Protein 8UC3 (pdb70)

B-factor: mean 66.63, std 23.49, range [3.04, 134.39]

InterPro domains:
  IPR000415 Nitroreductase-like [G3DSA:3.40.109.10] (39-217)
  IPR000415 Nitroreductase-like [SSF55469] (40-212)
  IPR029479 Nitroreductase [PF00881] (44-97)
  IPR029479 Nitroreductase [PF00881] (111-188)

Solvent-accessible surface area: 24002 Å² total; per-residue (Å²): 161,103,40,30,4,38,71,10,8,100,70,14,30,38,10,122,82,18,24,212,100,107,5,97,78,80,38,5,56,71,0,3,72,3,3,29,22,0,13,21,35,48,30,135,11,10,4,10,4,4,2,1,96,114,103,49,4,6,157,114,1,96,77,82,0,101,30,10,102,22,60,8,24,1,0,2,0,1,3,0,16,84,61,66,7,94,51,150,30,104,113,5,12,96,80,42,28,47,43,10,23,10,14,0,0,2,0,3,0,0,1,4,4,0,0,32,22,34,45,4,2,6,13,28,12,35,72,18,140,48,93,69,2,30,94,72,8,46,11,31,178,87,5,64,12,17,11,0,1,2,0,0,86,33,53,91,90,78,119,99,69,150,86,75,57,60,88,84,6,2,2,26,42,54,92,55,61,83,93,79,69,68,92,112,1,51,5,24,3,0,15,10,0,1,0,0,1,0,2,0,55,2,25,63,29,17,34,87,72,49,5,8,61,23,0,3,4,0,0,6,26,0,2,66,8,0,49,101,51,66,0,25,67,81,93,2,45,46,0,42,97,84,0,35,119,9,20,44,24,36,90,62,89,154,81,106,22,14,56,28,2,49,50,4,38,157,55,2,58,83,1,42,88,84,10,117,39,177,68,67,92,114,1,52,44,37,2,0,88,9,0,40,28,0,1,54,14,0,79,13,26,95,131,64,85,96,71,69,4,6,62,69,0,3,18,0,0,34,96,0,1,68,9,0,50,106,53,65,0,26,68,80,93,2,44,46,0,43,97,83,0,36,118,8,38,142,27,96,190,78,97,155,78,105,21,16,57,27,3,37,50,4,4,131,54,1,28,84,1,2,82,82,9,63,31,175,160,101,40,30,4,36,70,12,7,99,68,13,30,38,11,55,44,18,23,205,99,104,4,97,78,78,37,5,54,70,0,3,72,4,3,28,24,0,14,21,33,109,64,142,10,10,4,10,4,4,3,1,93,109,107,15,5,6,68,23,1,38,4,5,0,3,20,1,24,10,61,8,23,1,0,3,1,2,3,0,17,83,61,69,6,92,68,163,29,104,134,49,12,97,125,71,29,47,43,11,22,11,15,1,0,2,0,4,0,0,0,4,5,0,1,31,24,35,46,4,2,7,12,27,12,33,35,17,20,47,68,13,3,30,94,72,9,46,12,33,180,87,6,64,11,18,11,0,0,2,0,0,85,34,52,91,91,76,96,95,46,143,84,76,57,59,86,83,5,2,2,23,40,54,90,55,61,83,94,76

Secondary structure (DSSP, 8-state):
-PPBHHHHHHH------B-S----HHHHHHHHHHHTTS--GGG---EEEEEE-SHHHHHHHHHT-TT--S--SEEEEEEEEGGGT--SSHHHHHHHHHHHHHHHHHHHHHHHHHHHHTT-EE--B--S-HHHHHHHHT--TTEEEEEEEEEE-BSS---------HHHHEEESSTT----/-PPBHHHHHHH------B-S----HHHHHHHHHHHTTS--GGG---EEEEEE-SHHHHHHHHHT-TT--S--SEEEEEEEEGGGT--SSHHHHHHHHHHHHHHHHHHHHHHHHHHHHTT-EE--B--S-HHHHHHHHT--TTEEEEEEEEEE-BSS---------HHHHEEESSTT----/--HHHHHHHHHHHHHHHHHHHTTSSS-STTHHHHHHHHHHHHHHHHHTTT---SSHHHHHHHHHHHHHSPTT----HHHHHHHHHHHHHHHGGGG---/--HHHHHHHHHHHHHHHHHHHTTSSS-STTHHHHHHHHHHHHHHHHHTTT---SSHHHHHHHHHHHHHSPTT----HHHHHHHHHHHHHHHGGGG---

Sequence (556 aa):
SLPDAWTVLKTRTAVRNYAKEPVDDALIEQLLEAMLAAPTASNRQAWSFMVVRRPAAVRRLRAFSPGVLGTPAFFVVACVDRSLTDNLSPKLSQKIYDTSKLCVAMAVENLLLAAHAAGLGGCPVGSFRSDIVTSMLGIPEHIEPMLVVPIGRPATALVPSQRRAKNEVVNYESWGNRAALPPQLREEIALLAVYLLSSGRGLLEEPADYGIYRCTDGARRALQLLDEHGGSTARLTAVRERLDEVMFAPMGEDRDMGAILDDLCRQMADALPEIETPLPPQLREEIALLAVYLLSSGRGLLEEPADYGIYRCTDGARRALQLLDEHGGSTARLTAVRERLDEVMFAPMGEDRDMGAILDDLCRQMADALPEIETPSLPDAWTVLKTRTAVRNYAKEPVDDALIEQLLEAMLAAPTASNRQAWSFMVVRRPAAVRRLRAFSPGVLGTPAFFVVACVDRSLTDNLSPKLSQKIYDTSKLCVAMAVENLLLAAHAAGLGGCPVGSFRSDIVTSMLGIPEHIEPMLVVPIGRPATALVPSQRRAKNEVVNYESWGNRAA

Structure (mmCIF, N/CA/C/O backbone):
data_8UC3
#
_entry.id   8UC3
#
_cell.length_a   1.00
_cell.length_b   1.00
_cell.length_c   1.00
_cell.angle_alpha   90.00
_cell.angle_beta   90.00
_cell.angle_gamma   90.00
#
_symmetry.space_group_name_H-M   'P 1'
#
loop_
_entity.id
_entity.type
_entity.pdbx_description
1 polymer 'Albonoursin synthase'
2 polymer 'Protein AlbB'
3 non-polymer 'FLAVIN MONONUCLEOTIDE'
#
loop_
_atom_site.group_PDB
_atom_site.id
_atom_site.type_symbol
_atom_site.label_atom_id
_atom_site.label_alt_id
_atom_site.label_comp_id
_atom_site.label_asym_id
_atom_site.label_entity_id
_atom_site.label_seq_id
_atom_site.pdbx_PDB_ins_code
_atom_site.Cartn_x
_atom_site.Cartn_y
_atom_site.Cartn_z
_atom_site.occupancy
_atom_site.B_iso_or_equiv
_atom_site.auth_seq_id
_atom_site.auth_comp_id
_atom_site.auth_asym_id
_atom_site.auth_atom_id
_atom_site.pdbx_PDB_model_num
ATOM 1 N N . SER A 1 13 ? 148.880 202.482 158.436 1.00 132.46 13 SER A N 1
ATOM 2 C CA . SER A 1 13 ? 149.381 202.164 157.073 1.00 134.39 13 SER A CA 1
ATOM 3 C C . SER A 1 13 ? 149.677 200.666 156.981 1.00 134.08 13 SER A C 1
ATOM 4 O O . SER A 1 13 ? 149.736 200.010 158.041 1.00 133.33 13 SER A O 1
ATOM 7 N N . LEU A 1 14 ? 149.875 200.144 155.769 1.00 125.37 14 LEU A N 1
ATOM 8 C CA . LEU A 1 14 ? 150.068 198.679 155.666 1.00 126.12 14 LEU A CA 1
ATOM 9 C C . LEU A 1 14 ? 151.349 198.323 156.423 1.00 125.98 14 LEU A C 1
ATOM 10 O O . LEU A 1 14 ? 152.354 199.039 156.258 1.00 123.17 14 LEU A O 1
ATOM 15 N N . PRO A 1 15 ? 151.366 197.233 157.217 1.00 111.28 15 PRO A N 1
ATOM 16 C CA . PRO A 1 15 ? 152.527 196.906 158.059 1.00 108.74 15 PRO A CA 1
ATOM 17 C C . PRO A 1 15 ? 153.799 196.470 157.317 1.00 108.30 15 PRO A C 1
ATOM 18 O O . PRO A 1 15 ? 153.682 195.792 156.316 1.00 111.23 15 PRO A O 1
ATOM 22 N N . ASP A 1 16 ? 154.971 196.856 157.829 1.00 92.06 16 ASP A N 1
ATOM 23 C CA . ASP A 1 16 ? 156.240 196.382 157.227 1.00 91.16 16 ASP A CA 1
ATOM 24 C C . ASP A 1 16 ? 156.269 194.877 157.437 1.00 92.32 16 ASP A C 1
ATOM 25 O O . ASP A 1 16 ? 155.799 194.436 158.496 1.00 94.22 16 ASP A O 1
ATOM 30 N N . ALA A 1 17 ? 156.790 194.123 156.475 1.00 85.64 17 ALA A N 1
ATOM 31 C CA . ALA A 1 17 ? 156.703 192.650 156.587 1.00 86.25 17 ALA A CA 1
ATOM 32 C C . ALA A 1 17 ? 157.456 192.107 157.805 1.00 89.67 17 ALA A C 1
ATOM 33 O O . ALA A 1 17 ? 156.899 191.218 158.478 1.00 94.13 17 ALA A O 1
ATOM 35 N N . TRP A 1 18 ? 158.646 192.624 158.104 1.00 85.28 18 TRP A N 1
ATOM 36 C CA . TRP A 1 18 ? 159.447 191.995 159.192 1.00 90.63 18 TRP A CA 1
ATOM 37 C C . TRP A 1 18 ? 158.776 192.077 160.571 1.00 90.65 18 TRP A C 1
ATOM 38 O O . TRP A 1 18 ? 158.783 191.055 161.277 1.00 92.29 18 TRP A O 1
ATOM 49 N N . THR A 1 19 ? 158.173 193.210 160.926 1.00 89.46 19 THR A N 1
ATOM 50 C CA . THR A 1 19 ? 157.453 193.274 162.223 1.00 90.27 19 THR A CA 1
ATOM 51 C C . THR A 1 19 ? 156.292 192.282 162.220 1.00 88.62 19 THR A C 1
ATOM 52 O O . THR A 1 19 ? 156.083 191.609 163.242 1.00 90.34 19 THR A O 1
ATOM 56 N N . VAL A 1 20 ? 155.569 192.209 161.108 1.00 76.46 20 VAL A N 1
ATOM 57 C CA . VAL A 1 20 ? 154.394 191.303 161.029 1.00 79.96 20 VAL A CA 1
ATOM 58 C C . VAL A 1 20 ? 154.845 189.850 161.167 1.00 80.99 20 VAL A C 1
ATOM 59 O O . VAL A 1 20 ? 154.142 189.094 161.861 1.00 85.45 20 VAL A O 1
ATOM 63 N N . LEU A 1 21 ? 155.952 189.460 160.528 1.00 64.69 21 LEU A N 1
ATOM 64 C CA . LEU A 1 21 ? 156.285 188.011 160.577 1.00 64.47 21 LEU A CA 1
ATOM 65 C C . LEU A 1 21 ? 156.571 187.554 162.015 1.00 71.60 21 LEU A C 1
ATOM 66 O O . LEU A 1 21 ? 156.020 186.506 162.410 1.00 68.75 21 LEU A O 1
ATOM 71 N N . LYS A 1 22 ? 157.349 188.329 162.782 1.00 73.84 22 LYS A N 1
ATOM 72 C CA . LYS A 1 22 ? 157.675 187.983 164.196 1.00 71.77 22 LYS A CA 1
ATOM 73 C C . LYS A 1 22 ? 156.443 188.004 165.114 1.00 76.16 22 LYS A C 1
ATOM 74 O O . LYS A 1 22 ? 156.352 187.125 165.980 1.00 82.11 22 LYS A O 1
ATOM 80 N N . THR A 1 23 ? 155.553 188.984 164.963 1.00 74.31 23 THR A N 1
ATOM 81 C CA . THR A 1 23 ? 154.356 189.153 165.849 1.00 74.63 23 THR A CA 1
ATOM 82 C C . THR A 1 23 ? 153.214 188.125 165.745 1.00 69.45 23 THR A C 1
ATOM 83 O O . THR A 1 23 ? 152.397 188.095 166.671 1.00 73.83 23 THR A O 1
ATOM 87 N N . ARG A 1 24 ? 153.124 187.342 164.667 1.00 56.60 24 ARG A N 1
ATOM 88 C CA . ARG A 1 24 ? 151.955 186.436 164.451 1.00 58.18 24 ARG A CA 1
ATOM 89 C C . ARG A 1 24 ? 151.918 185.431 165.604 1.00 62.14 24 ARG A C 1
ATOM 90 O O . ARG A 1 24 ? 152.924 184.728 165.799 1.00 71.23 24 ARG A O 1
ATOM 98 N N . THR A 1 25 ? 150.805 185.371 166.338 1.00 53.67 25 THR A N 1
ATOM 99 C CA . THR A 1 25 ? 150.599 184.400 167.401 1.00 55.39 25 THR A CA 1
ATOM 100 C C . THR A 1 25 ? 149.272 183.694 167.179 1.00 56.03 25 THR A C 1
ATOM 101 O O . THR A 1 25 ? 148.338 184.261 166.608 1.00 55.59 25 THR A O 1
ATOM 105 N N . ALA A 1 26 ? 149.205 182.443 167.626 1.00 60.60 26 ALA A N 1
ATOM 106 C CA . ALA A 1 26 ? 147.967 181.688 167.531 1.00 52.96 26 ALA A CA 1
ATOM 107 C C . ALA A 1 26 ? 146.882 182.371 168.347 1.00 55.45 26 ALA A C 1
ATOM 108 O O . ALA A 1 26 ? 147.072 182.670 169.529 1.00 62.18 26 ALA A O 1
ATOM 110 N N . VAL A 1 27 ? 145.743 182.621 167.712 1.00 66.76 27 VAL A N 1
ATOM 111 C CA . VAL A 1 27 ? 144.608 183.275 168.349 1.00 60.47 27 VAL A CA 1
ATOM 112 C C . VAL A 1 27 ? 143.502 182.246 168.510 1.00 63.37 27 VAL A C 1
ATOM 113 O O . VAL A 1 27 ? 143.093 181.606 167.535 1.00 70.33 27 VAL A O 1
ATOM 117 N N . ARG A 1 28 ? 143.031 182.078 169.743 1.00 57.69 28 ARG A N 1
ATOM 118 C CA . ARG A 1 28 ? 141.973 181.133 170.041 1.00 57.23 28 ARG A CA 1
ATOM 119 C C . ARG A 1 28 ? 140.740 181.784 170.646 1.00 62.06 28 ARG A C 1
ATOM 120 O O . ARG A 1 28 ? 139.705 181.118 170.760 1.00 64.38 28 ARG A O 1
ATOM 128 N N . ASN A 1 29 ? 140.815 183.054 171.032 1.00 68.45 29 ASN A N 1
ATOM 129 C CA . ASN A 1 29 ? 139.657 183.822 171.469 1.00 69.36 29 ASN A CA 1
ATOM 130 C C . ASN A 1 29 ? 139.298 184.823 170.377 1.00 69.17 29 ASN A C 1
ATOM 131 O O . ASN A 1 29 ? 140.065 185.753 170.108 1.00 71.72 29 ASN A O 1
ATOM 136 N N . TYR A 1 30 ? 138.136 184.637 169.757 1.00 71.34 30 TYR A N 1
ATOM 137 C CA . TYR A 1 30 ? 137.678 185.499 168.676 1.00 70.50 30 TYR A CA 1
ATOM 138 C C . TYR A 1 30 ? 136.425 186.248 169.103 1.00 77.56 30 TYR A C 1
ATOM 139 O O . TYR A 1 30 ? 135.618 185.737 169.886 1.00 79.30 30 TYR A O 1
ATOM 148 N N . ALA A 1 31 ? 136.266 187.457 168.576 1.00 85.48 31 ALA A N 1
ATOM 149 C CA . ALA A 1 31 ? 135.144 188.321 168.909 1.00 84.81 31 ALA A CA 1
ATOM 150 C C . ALA A 1 31 ? 133.990 188.110 167.934 1.00 86.24 31 ALA A C 1
ATOM 151 O O . ALA A 1 31 ? 134.161 187.599 166.824 1.00 85.20 31 ALA A O 1
ATOM 153 N N . LYS A 1 32 ? 132.797 188.520 168.371 1.00 99.30 32 LYS A N 1
ATOM 154 C CA . LYS A 1 32 ? 131.568 188.281 167.623 1.00 101.51 32 LYS A CA 1
ATOM 155 C C . LYS A 1 32 ? 131.470 189.108 166.345 1.00 102.77 32 LYS A C 1
ATOM 156 O O . LYS A 1 32 ? 130.705 188.737 165.447 1.00 95.93 32 LYS A O 1
ATOM 162 N N . GLU A 1 33 ? 132.233 190.188 166.222 1.00 106.31 33 GLU A N 1
ATOM 163 C CA . GLU A 1 33 ? 132.119 191.059 165.057 1.00 105.54 33 GLU A CA 1
ATOM 164 C C . GLU A 1 33 ? 132.522 190.309 163.790 1.00 105.37 33 GLU A C 1
ATOM 165 O O . GLU A 1 33 ? 133.644 189.784 163.718 1.00 102.16 33 GLU A O 1
ATOM 171 N N . PRO A 1 34 ? 131.658 190.239 162.781 1.00 107.98 34 PRO A N 1
ATOM 172 C CA . PRO A 1 34 ? 131.962 189.440 161.591 1.00 106.42 34 PRO A CA 1
ATOM 173 C C . PRO A 1 34 ? 132.925 190.146 160.648 1.00 107.09 34 PRO A C 1
ATOM 174 O O . PRO A 1 34 ? 133.209 191.338 160.772 1.00 107.84 34 PRO A O 1
ATOM 178 N N . VAL A 1 35 ? 133.427 189.372 159.689 1.00 96.95 35 VAL A N 1
ATOM 179 C CA . VAL A 1 35 ? 134.368 189.855 158.684 1.00 94.88 35 VAL A CA 1
ATOM 180 C C . VAL A 1 35 ? 133.639 189.954 157.350 1.00 94.71 35 VAL A C 1
ATOM 181 O O . VAL A 1 35 ? 132.981 188.998 156.921 1.00 95.10 35 VAL A O 1
ATOM 185 N N . ASP A 1 36 ? 133.752 191.109 156.696 1.00 98.11 36 ASP A N 1
ATOM 186 C CA . ASP A 1 36 ? 133.049 191.337 155.442 1.00 99.20 36 ASP A CA 1
ATOM 187 C C . ASP A 1 36 ? 133.695 190.557 154.296 1.00 100.26 36 ASP A C 1
ATOM 188 O O . ASP A 1 36 ? 134.840 190.102 154.379 1.00 100.53 36 ASP A O 1
ATOM 193 N N . ASP A 1 37 ? 132.933 190.416 153.207 1.00 94.03 37 ASP A N 1
ATOM 194 C CA . ASP A 1 37 ? 133.302 189.485 152.142 1.00 94.92 37 ASP A CA 1
ATOM 195 C C . ASP A 1 37 ? 134.531 189.950 151.370 1.00 93.44 37 ASP A C 1
ATOM 196 O O . ASP A 1 37 ? 135.338 189.122 150.932 1.00 93.52 37 ASP A O 1
ATOM 201 N N . ALA A 1 38 ? 134.681 191.261 151.167 1.00 89.15 38 ALA A N 1
ATOM 202 C CA . ALA A 1 38 ? 135.817 191.765 150.399 1.00 89.77 38 ALA A CA 1
ATOM 203 C C . ALA A 1 38 ? 137.135 191.408 151.074 1.00 91.91 38 ALA A C 1
ATOM 204 O O . ALA A 1 38 ? 138.102 191.009 150.411 1.00 90.01 38 ALA A O 1
ATOM 206 N N . LEU A 1 39 ? 137.188 191.537 152.401 1.00 85.72 39 LEU A N 1
ATOM 207 C CA . LEU A 1 39 ? 138.386 191.149 153.135 1.00 82.23 39 LEU A CA 1
ATOM 208 C C . LEU A 1 39 ? 138.654 189.655 153.000 1.00 84.86 39 LEU A C 1
ATOM 209 O O . LEU A 1 39 ? 139.809 189.239 152.853 1.00 86.93 39 LEU A O 1
ATOM 214 N N . ILE A 1 40 ? 137.602 188.833 153.048 1.00 75.07 40 ILE A N 1
ATOM 215 C CA . ILE A 1 40 ? 137.773 187.387 152.901 1.00 75.95 40 ILE A CA 1
ATOM 216 C C . ILE A 1 40 ? 138.360 187.061 151.533 1.00 76.31 40 ILE A C 1
ATOM 217 O O . ILE A 1 40 ? 139.295 186.259 151.408 1.00 78.56 40 ILE A O 1
ATOM 222 N N . GLU A 1 41 ? 137.818 187.686 150.486 1.00 82.53 41 GLU A N 1
ATOM 223 C CA . GLU A 1 41 ? 138.336 187.459 149.142 1.00 81.24 41 GLU A CA 1
ATOM 224 C C . GLU A 1 41 ? 139.782 187.912 149.017 1.00 78.39 41 GLU A C 1
ATOM 225 O O . GLU A 1 41 ? 140.588 187.242 148.362 1.00 80.70 41 GLU A O 1
ATOM 231 N N . GLN A 1 42 ? 140.132 189.045 149.629 1.00 75.65 42 GLN A N 1
ATOM 232 C CA . GLN A 1 42 ? 141.501 189.537 149.524 1.00 78.93 42 GLN A CA 1
ATOM 233 C C . GLN A 1 42 ? 142.475 188.614 150.254 1.00 77.77 42 GLN A C 1
ATOM 234 O O . GLN A 1 42 ? 143.577 188.345 149.759 1.00 74.06 42 GLN A O 1
ATOM 240 N N . LEU A 1 43 ? 142.078 188.110 151.428 1.00 69.59 43 LEU A N 1
ATOM 241 C CA . LEU A 1 43 ? 142.905 187.146 152.148 1.00 62.32 43 LEU A CA 1
ATOM 242 C C . LEU A 1 43 ? 143.071 185.855 151.356 1.00 61.47 43 LEU A C 1
ATOM 243 O O . LEU A 1 43 ? 144.160 185.271 151.330 1.00 57.43 43 LEU A O 1
ATOM 248 N N . LEU A 1 44 ? 141.995 185.381 150.718 1.00 65.98 44 LEU A N 1
ATOM 249 C CA . LEU A 1 44 ? 142.091 184.175 149.902 1.00 68.55 44 LEU A CA 1
ATOM 250 C C . LEU A 1 44 ? 142.981 184.379 148.685 1.00 67.40 44 LEU A C 1
ATOM 251 O O . LEU A 1 44 ? 143.695 183.456 148.280 1.00 63.22 44 LEU A O 1
ATOM 256 N N . GLU A 1 45 ? 142.934 185.565 148.082 1.00 70.03 45 GLU A N 1
ATOM 257 C CA . GLU A 1 45 ? 143.835 185.881 146.982 1.00 72.05 45 GLU A CA 1
ATOM 258 C C . GLU A 1 45 ? 145.285 185.949 147.444 1.00 72.51 45 GLU A C 1
ATOM 259 O O . GLU A 1 45 ? 146.188 185.529 146.711 1.00 69.25 45 GLU A O 1
ATOM 265 N N . ALA A 1 46 ? 145.528 186.461 148.652 1.00 75.43 46 ALA A N 1
ATOM 266 C CA . ALA A 1 46 ? 146.894 186.531 149.162 1.00 69.56 46 ALA A CA 1
ATOM 267 C C . ALA A 1 46 ? 147.443 185.148 149.500 1.00 67.15 46 ALA A C 1
ATOM 268 O O . ALA A 1 46 ? 148.655 184.920 149.415 1.00 60.32 46 ALA A O 1
ATOM 270 N N . MET A 1 47 ? 146.572 184.212 149.888 1.00 57.67 47 MET A N 1
ATOM 271 C CA . MET A 1 47 ? 147.031 182.908 150.354 1.00 48.86 47 MET A CA 1
ATOM 272 C C . MET A 1 47 ? 147.282 181.912 149.228 1.00 47.20 47 MET A C 1
ATOM 273 O O . MET A 1 47 ? 147.851 180.846 149.484 1.00 48.83 47 MET A O 1
ATOM 278 N N . LEU A 1 48 ? 146.876 182.221 147.995 1.00 52.96 48 LEU A N 1
ATOM 279 C CA . LEU A 1 48 ? 147.097 181.294 146.890 1.00 55.61 48 LEU A CA 1
ATOM 280 C C . LEU A 1 48 ? 148.456 181.468 146.226 1.00 54.41 48 LEU A C 1
ATOM 281 O O . LEU A 1 48 ? 148.769 180.714 145.300 1.00 55.35 48 LEU A O 1
ATOM 286 N N . ALA A 1 49 ? 149.263 182.429 146.667 1.00 59.20 49 ALA A N 1
ATOM 287 C CA . ALA A 1 49 ? 150.566 182.699 146.075 1.00 52.57 49 ALA A CA 1
ATOM 288 C C . ALA A 1 49 ? 151.664 181.783 146.606 1.00 55.31 49 ALA A C 1
ATOM 289 O O . ALA A 1 49 ? 152.839 182.007 146.304 1.00 54.27 49 ALA A O 1
ATOM 291 N N . ALA A 1 50 ? 151.308 180.762 147.382 1.00 46.94 50 ALA A N 1
ATOM 292 C CA . ALA A 1 50 ? 152.290 179.851 147.940 1.00 42.28 50 ALA A CA 1
ATOM 293 C C . ALA A 1 50 ? 152.934 179.010 146.839 1.00 59.18 50 ALA A C 1
ATOM 294 O O . ALA A 1 50 ? 152.358 178.827 145.765 1.00 59.94 50 ALA A O 1
ATOM 296 N N . PRO A 1 51 ? 154.143 178.502 147.074 1.00 56.71 51 PRO A N 1
ATOM 297 C CA . PRO A 1 51 ? 154.754 177.592 146.101 1.00 54.13 51 PRO A CA 1
ATOM 298 C C . PRO A 1 51 ? 154.028 176.257 146.048 1.00 50.66 51 PRO A C 1
ATOM 299 O O . PRO A 1 51 ? 153.461 175.788 147.037 1.00 50.29 51 PRO A O 1
ATOM 303 N N . THR A 1 52 ? 154.052 175.644 144.866 1.00 59.05 52 THR A N 1
ATOM 304 C CA . THR A 1 52 ? 153.496 174.313 144.676 1.00 58.46 52 THR A CA 1
ATOM 305 C C . THR A 1 52 ? 154.452 173.498 143.817 1.00 58.76 52 THR A C 1
ATOM 306 O O . THR A 1 52 ? 155.116 174.022 142.922 1.00 61.44 52 THR A O 1
ATOM 310 N N . ALA A 1 53 ? 154.508 172.199 144.100 1.00 61.46 53 ALA A N 1
ATOM 311 C CA . ALA A 1 53 ? 155.504 171.326 143.490 1.00 58.00 53 ALA A CA 1
ATOM 312 C C . ALA A 1 53 ? 155.273 171.210 141.989 1.00 66.77 53 ALA A C 1
ATOM 313 O O . ALA A 1 53 ? 154.220 170.734 141.550 1.00 68.23 53 ALA A O 1
ATOM 315 N N . SER A 1 54 ? 156.265 171.645 141.207 1.00 71.94 54 SER A N 1
ATOM 316 C CA . SER A 1 54 ? 156.232 171.567 139.744 1.00 67.94 54 SER A CA 1
ATOM 317 C C . SER A 1 54 ? 155.047 172.332 139.162 1.00 68.73 54 SER A C 1
ATOM 318 O O . SER A 1 54 ? 154.545 171.999 138.086 1.00 70.51 54 SER A O 1
ATOM 321 N N . ASN A 1 55 ? 154.596 173.366 139.874 1.00 70.18 55 ASN A N 1
ATOM 322 C CA . ASN A 1 55 ? 153.469 174.205 139.470 1.00 66.95 55 ASN A CA 1
ATOM 323 C C . ASN A 1 55 ? 152.192 173.395 139.255 1.00 69.59 55 ASN A C 1
ATOM 324 O O . ASN A 1 55 ? 151.325 173.791 138.470 1.00 69.97 55 ASN A O 1
ATOM 329 N N . ARG A 1 56 ? 152.058 172.263 139.950 1.00 71.68 56 ARG A N 1
ATOM 330 C CA . ARG A 1 56 ? 150.918 171.377 139.740 1.00 73.09 56 ARG A CA 1
ATOM 331 C C . ARG A 1 56 ? 149.644 171.895 140.393 1.00 72.53 56 ARG A C 1
ATOM 332 O O . ARG A 1 56 ? 148.553 171.695 139.847 1.00 75.03 56 ARG A O 1
ATOM 340 N N . GLN A 1 57 ? 149.759 172.546 141.553 1.00 61.26 57 GLN A N 1
ATOM 341 C CA . GLN A 1 57 ? 148.611 173.060 142.303 1.00 61.50 57 GLN A CA 1
ATOM 342 C C . GLN A 1 57 ? 147.615 171.946 142.622 1.00 60.74 57 GLN A C 1
ATOM 343 O O . GLN A 1 57 ? 146.417 172.052 142.352 1.00 52.35 57 GLN A O 1
ATOM 349 N N . ALA A 1 58 ? 148.127 170.863 143.206 1.00 67.65 58 ALA A N 1
ATOM 350 C CA . ALA A 1 58 ? 147.299 169.731 143.617 1.00 61.91 58 ALA A CA 1
ATOM 351 C C . ALA A 1 58 ? 146.717 169.974 145.011 1.00 59.80 58 ALA A C 1
ATOM 352 O O . ALA A 1 58 ? 147.084 169.337 145.997 1.00 52.70 58 ALA A O 1
ATOM 354 N N . TRP A 1 59 ? 145.791 170.927 145.079 1.00 57.58 59 TRP A N 1
ATOM 355 C CA . TRP A 1 59 ? 145.161 171.289 146.339 1.00 55.36 59 TRP A CA 1
ATOM 356 C C . TRP A 1 59 ? 143.733 171.750 146.089 1.00 58.40 59 TRP A C 1
ATOM 357 O O . TRP A 1 59 ? 143.363 172.126 144.976 1.00 64.05 59 TRP A O 1
ATOM 368 N N . SER A 1 60 ? 142.930 171.705 147.148 1.00 52.32 60 SER A N 1
ATOM 369 C CA . SER A 1 60 ? 141.588 172.267 147.139 1.00 47.18 60 SER A CA 1
ATOM 370 C C . SER A 1 60 ? 141.365 173.000 148.452 1.00 53.85 60 SER A C 1
ATOM 371 O O . SER A 1 60 ? 141.987 172.670 149.464 1.00 58.70 60 SER A O 1
ATOM 374 N N . PHE A 1 61 ? 140.539 174.033 148.406 1.00 46.72 61 PHE A N 1
ATOM 375 C CA . PHE A 1 61 ? 140.245 174.795 149.633 1.00 43.10 61 PHE A CA 1
ATOM 376 C C . PHE A 1 61 ? 138.739 175.036 149.686 1.00 50.11 61 PHE A C 1
ATOM 377 O O . PHE A 1 61 ? 138.094 174.975 148.633 1.00 52.31 61 PHE A O 1
ATOM 385 N N . MET A 1 62 ? 138.200 175.290 150.876 1.00 64.07 62 MET A N 1
ATOM 386 C CA . MET A 1 62 ? 136.753 175.594 151.007 1.00 62.34 62 MET A CA 1
ATOM 387 C C . MET A 1 62 ? 136.555 176.702 152.045 1.00 61.63 62 MET A C 1
ATOM 388 O O . MET A 1 62 ? 137.292 176.707 153.033 1.00 72.37 62 MET A O 1
ATOM 393 N N . VAL A 1 63 ? 135.590 177.594 151.827 1.00 38.74 63 VAL A N 1
ATOM 394 C CA . VAL A 1 63 ? 135.283 178.671 152.809 1.00 43.89 63 VAL A CA 1
ATOM 395 C C . VAL A 1 63 ? 133.891 178.440 153.409 1.00 61.08 63 VAL A C 1
ATOM 396 O O . VAL A 1 63 ? 132.925 178.402 152.633 1.00 62.98 63 VAL A O 1
ATOM 400 N N . VAL A 1 64 ? 133.792 178.246 154.723 1.00 65.57 64 VAL A N 1
ATOM 401 C CA . VAL A 1 64 ? 132.548 178.089 155.466 1.00 58.59 64 VAL A CA 1
ATOM 402 C C . VAL A 1 64 ? 132.414 179.288 156.392 1.00 56.96 64 VAL A C 1
ATOM 403 O O . VAL A 1 64 ? 133.326 179.580 157.173 1.00 57.67 64 VAL A O 1
ATOM 407 N N . ARG A 1 65 ? 131.284 179.991 156.326 1.00 73.11 65 ARG A N 1
ATOM 408 C CA . ARG A 1 65 ? 131.084 181.208 157.127 1.00 72.63 65 ARG A CA 1
ATOM 409 C C . ARG A 1 65 ? 129.613 181.425 157.590 1.00 77.43 65 ARG A C 1
ATOM 410 O O . ARG A 1 65 ? 129.356 182.305 158.426 1.00 78.81 65 ARG A O 1
ATOM 418 N N . ARG A 1 66 ? 128.689 180.603 157.080 1.00 71.16 66 ARG A N 1
ATOM 419 C CA . ARG A 1 66 ? 127.283 180.770 157.430 1.00 68.11 66 ARG A CA 1
ATOM 420 C C . ARG A 1 66 ? 127.246 180.474 158.930 1.00 76.89 66 ARG A C 1
ATOM 421 O O . ARG A 1 66 ? 127.909 179.543 159.392 1.00 75.84 66 ARG A O 1
ATOM 429 N N . PRO A 1 67 ? 126.482 181.251 159.705 1.00 79.36 67 PRO A N 1
ATOM 430 C CA . PRO A 1 67 ? 126.520 181.107 161.172 1.00 76.04 67 PRO A CA 1
ATOM 431 C C . PRO A 1 67 ? 126.188 179.716 161.692 1.00 77.57 67 PRO A C 1
ATOM 432 O O . PRO A 1 67 ? 126.688 179.336 162.759 1.00 79.09 67 PRO A O 1
ATOM 436 N N . ALA A 1 68 ? 125.353 178.948 160.996 1.00 71.22 68 ALA A N 1
ATOM 437 C CA . ALA A 1 68 ? 125.051 177.591 161.434 1.00 66.93 68 ALA A CA 1
ATOM 438 C C . ALA A 1 68 ? 126.135 176.592 161.054 1.00 65.87 68 ALA A C 1
ATOM 439 O O . ALA A 1 68 ? 126.469 175.712 161.859 1.00 67.59 68 ALA A O 1
ATOM 441 N N . ALA A 1 69 ? 126.702 176.717 159.853 1.00 64.81 69 ALA A N 1
ATOM 442 C CA . ALA A 1 69 ? 127.689 175.750 159.387 1.00 66.34 69 ALA A CA 1
ATOM 443 C C . ALA A 1 69 ? 129.001 175.864 160.152 1.00 66.60 69 ALA A C 1
ATOM 444 O O . ALA A 1 69 ? 129.685 174.856 160.361 1.00 58.89 69 ALA A O 1
ATOM 446 N N . VAL A 1 70 ? 129.374 177.076 160.571 1.00 58.89 70 VAL A N 1
ATOM 447 C CA . VAL A 1 70 ? 130.619 177.248 161.316 1.00 60.81 70 VAL A CA 1
ATOM 448 C C . VAL A 1 70 ? 130.518 176.568 162.676 1.00 58.95 70 VAL A C 1
ATOM 449 O O . VAL A 1 70 ? 131.468 175.928 163.143 1.00 59.68 70 VAL A O 1
ATOM 453 N N . ARG A 1 71 ? 129.364 176.699 163.335 1.00 67.89 71 ARG A N 1
ATOM 454 C CA . ARG A 1 71 ? 129.155 176.029 164.611 1.00 63.15 71 ARG A CA 1
ATOM 455 C C . ARG A 1 71 ? 128.966 174.528 164.459 1.00 62.46 71 ARG A C 1
ATOM 456 O O . ARG A 1 71 ? 129.341 173.784 165.370 1.00 60.26 71 ARG A O 1
ATOM 464 N N . ARG A 1 72 ? 128.442 174.041 163.334 1.00 57.30 72 ARG A N 1
ATOM 465 C CA . ARG A 1 72 ? 128.351 172.559 163.177 1.00 52.01 72 ARG A CA 1
ATOM 466 C C . ARG A 1 72 ? 129.729 171.982 162.853 1.00 51.60 72 ARG A C 1
ATOM 467 O O . ARG A 1 72 ? 130.009 170.876 163.300 1.00 61.97 72 ARG A O 1
ATOM 475 N N . LEU A 1 73 ? 130.550 172.692 162.089 1.00 51.79 73 LEU A N 1
ATOM 476 C CA . LEU A 1 73 ? 131.902 172.192 161.864 1.00 56.95 73 LEU A CA 1
ATOM 477 C C . LEU A 1 73 ? 132.756 172.297 163.121 1.00 55.77 73 LEU A C 1
ATOM 478 O O . LEU A 1 73 ? 133.675 171.493 163.314 1.00 55.07 73 LEU A O 1
ATOM 483 N N . ARG A 1 74 ? 132.474 173.277 163.984 1.00 50.73 74 ARG A N 1
ATOM 484 C CA . ARG A 1 74 ? 133.269 173.452 165.196 1.00 45.86 74 ARG A CA 1
ATOM 485 C C . ARG A 1 74 ? 133.110 172.266 166.141 1.00 58.11 74 ARG A C 1
ATOM 486 O O . ARG A 1 74 ? 134.073 171.862 166.803 1.00 51.07 74 ARG A O 1
ATOM 494 N N . ALA A 1 75 ? 131.903 171.701 166.223 1.00 57.69 75 ALA A N 1
ATOM 495 C CA . ALA A 1 75 ? 131.669 170.579 167.127 1.00 43.80 75 ALA A CA 1
ATOM 496 C C . ALA A 1 75 ? 132.519 169.372 166.750 1.00 42.66 75 ALA A C 1
ATOM 497 O O . ALA A 1 75 ? 133.117 168.730 167.621 1.00 45.04 75 ALA A O 1
ATOM 499 N N . PHE A 1 76 ? 132.597 169.053 165.460 1.00 49.34 76 PHE A N 1
ATOM 500 C CA . PHE A 1 76 ? 133.381 167.916 164.993 1.00 56.58 76 PHE A CA 1
ATOM 501 C C . PHE A 1 76 ? 134.873 168.216 164.911 1.00 58.86 76 PHE A C 1
ATOM 502 O O . PHE A 1 76 ? 135.624 167.399 164.369 1.00 55.44 76 PHE A O 1
ATOM 510 N N . SER A 1 77 ? 135.313 169.360 165.436 1.00 60.82 77 SER A N 1
ATOM 511 C CA . SER A 1 77 ? 136.725 169.742 165.473 1.00 54.29 77 SER A CA 1
ATOM 512 C C . SER A 1 77 ? 137.070 170.078 166.917 1.00 54.64 77 SER A C 1
ATOM 513 O O . SER A 1 77 ? 137.069 171.250 167.314 1.00 55.94 77 SER A O 1
ATOM 516 N N . PRO A 1 78 ? 137.358 169.064 167.737 1.00 51.24 78 PRO A N 1
ATOM 517 C CA . PRO A 1 78 ? 137.589 169.318 169.169 1.00 50.17 78 PRO A CA 1
ATOM 518 C C . PRO A 1 78 ? 138.787 170.206 169.456 1.00 57.75 78 PRO A C 1
ATOM 519 O O . PRO A 1 78 ? 138.837 170.818 170.530 1.00 60.05 78 PRO A O 1
ATOM 523 N N . GLY A 1 79 ? 139.750 170.301 168.541 1.00 52.38 79 GLY A N 1
ATOM 524 C CA . GLY A 1 79 ? 140.917 171.135 168.770 1.00 42.90 79 GLY A CA 1
ATOM 525 C C . GLY A 1 79 ? 140.682 172.620 168.583 1.00 51.01 79 GLY A C 1
ATOM 526 O O . GLY A 1 79 ? 141.582 173.411 168.880 1.00 54.46 79 GLY A O 1
ATOM 527 N N . VAL A 1 80 ? 139.505 173.013 168.109 1.00 55.69 80 VAL A N 1
ATOM 528 C CA . VAL A 1 80 ? 139.186 174.415 167.868 1.00 49.84 80 VAL A CA 1
ATOM 529 C C . VAL A 1 80 ? 138.546 174.991 169.124 1.00 58.77 80 VAL A C 1
ATOM 530 O O . VAL A 1 80 ? 137.551 174.455 169.626 1.00 60.80 80 VAL A O 1
ATOM 534 N N . LEU A 1 81 ? 139.113 176.081 169.630 1.00 68.74 81 LEU A N 1
ATOM 535 C CA . LEU A 1 81 ? 138.557 176.808 170.759 1.00 59.74 81 LEU A CA 1
ATOM 536 C C . LEU A 1 81 ? 138.063 178.171 170.292 1.00 70.57 81 LEU A C 1
ATOM 537 O O . LEU A 1 81 ? 138.676 178.812 169.435 1.00 74.13 81 LEU A O 1
ATOM 542 N N . GLY A 1 82 ? 136.939 178.604 170.856 1.00 66.51 82 GLY A N 1
ATOM 543 C CA . GLY A 1 82 ? 136.320 179.850 170.448 1.00 63.93 82 GLY A CA 1
ATOM 544 C C . GLY A 1 82 ? 135.595 179.737 169.123 1.00 62.09 82 GLY A C 1
ATOM 545 O O . GLY A 1 82 ? 135.900 178.853 168.318 1.00 64.88 82 GLY A O 1
ATOM 546 N N . THR A 1 83 ? 134.644 180.636 168.872 1.00 58.72 83 THR A N 1
ATOM 547 C CA . THR A 1 83 ? 133.841 180.594 167.653 1.00 63.04 83 THR A CA 1
ATOM 548 C C . THR A 1 83 ? 134.326 181.668 166.687 1.00 64.60 83 THR A C 1
ATOM 549 O O . THR A 1 83 ? 134.154 182.868 166.953 1.00 62.58 83 THR A O 1
ATOM 553 N N . PRO A 1 84 ? 134.929 181.297 165.567 1.00 59.93 84 PRO A N 1
ATOM 554 C CA . PRO A 1 84 ? 135.523 182.278 164.657 1.00 55.75 84 PRO A CA 1
ATOM 555 C C . PRO A 1 84 ? 134.474 182.903 163.744 1.00 59.35 84 PRO A C 1
ATOM 556 O O . PRO A 1 84 ? 133.300 182.538 163.753 1.00 64.71 84 PRO A O 1
ATOM 560 N N . ALA A 1 85 ? 134.929 183.867 162.941 1.00 58.90 85 ALA A N 1
ATOM 561 C CA . ALA A 1 85 ? 134.058 184.464 161.935 1.00 57.25 85 ALA A CA 1
ATOM 562 C C . ALA A 1 85 ? 133.807 183.504 160.778 1.00 63.03 85 ALA A C 1
ATOM 563 O O . ALA A 1 85 ? 132.664 183.349 160.332 1.00 69.87 85 ALA A O 1
ATOM 565 N N . PHE A 1 86 ? 134.854 182.846 160.282 1.00 45.66 86 PHE A N 1
ATOM 566 C CA . PHE A 1 86 ? 134.697 181.913 159.175 1.00 49.57 86 PHE A CA 1
ATOM 567 C C . PHE A 1 86 ? 135.800 180.865 159.219 1.00 52.43 86 PHE A C 1
ATOM 568 O O . PHE A 1 86 ? 136.823 181.033 159.887 1.00 47.07 86 PHE A O 1
ATOM 576 N N . PHE A 1 87 ? 135.570 179.773 158.491 1.00 51.24 87 PHE A N 1
ATOM 577 C CA . PHE A 1 87 ? 136.458 178.621 158.455 1.00 48.27 87 PHE A CA 1
ATOM 578 C C . PHE A 1 87 ? 137.013 178.426 157.051 1.00 52.49 87 PHE A C 1
ATOM 579 O O . PHE A 1 87 ? 136.283 178.523 156.060 1.00 57.90 87 PHE A O 1
ATOM 587 N N . VAL A 1 88 ? 138.309 178.136 156.972 1.00 46.08 88 VAL A N 1
ATOM 588 C CA . VAL A 1 88 ? 138.959 177.768 155.720 1.00 38.80 88 VAL A CA 1
ATOM 589 C C . VAL A 1 88 ? 139.538 176.372 155.888 1.00 46.20 88 VAL A C 1
ATOM 590 O O . VAL A 1 88 ? 140.347 176.139 156.794 1.00 51.66 88 VAL A O 1
ATOM 594 N N . VAL A 1 89 ? 139.133 175.450 155.019 1.00 45.89 89 VAL A N 1
ATOM 595 C CA . VAL A 1 89 ? 139.563 174.057 155.077 1.00 51.00 89 VAL A CA 1
ATOM 596 C C . VAL A 1 89 ? 140.466 173.790 153.881 1.00 49.08 89 VAL A C 1
ATOM 597 O O . VAL A 1 89 ? 140.060 173.991 152.730 1.00 55.83 89 VAL A O 1
ATOM 601 N N . ALA A 1 90 ? 141.685 173.329 154.151 1.00 44.98 90 ALA A N 1
ATOM 602 C CA . ALA A 1 90 ? 142.686 173.086 153.122 1.00 51.36 90 ALA A CA 1
ATOM 603 C C . ALA A 1 90 ? 142.861 171.589 152.912 1.00 46.14 90 ALA A C 1
ATOM 604 O O . ALA A 1 90 ? 143.056 170.842 153.875 1.00 49.94 90 ALA A O 1
ATOM 606 N N . CYS A 1 91 ? 142.802 171.159 151.652 1.00 58.97 91 CYS A N 1
ATOM 607 C CA . CYS A 1 91 ? 142.871 169.749 151.297 1.00 54.83 91 CYS A CA 1
ATOM 608 C C . CYS A 1 91 ? 143.917 169.538 150.212 1.00 57.20 91 CYS A C 1
ATOM 609 O O . CYS A 1 91 ? 144.339 170.484 149.541 1.00 62.09 91 CYS A O 1
ATOM 612 N N . VAL A 1 92 ? 144.329 168.285 150.045 1.00 65.12 92 VAL A N 1
ATOM 613 C CA . VAL A 1 92 ? 145.263 167.891 148.996 1.00 67.72 92 VAL A CA 1
ATOM 614 C C . VAL A 1 92 ? 144.506 167.090 147.943 1.00 65.85 92 VAL A C 1
ATOM 615 O O . VAL A 1 92 ? 143.818 166.114 148.264 1.00 65.81 92 VAL A O 1
ATOM 619 N N . ASP A 1 93 ? 144.619 167.516 146.688 1.00 83.77 93 ASP A N 1
ATOM 620 C CA . ASP A 1 93 ? 143.894 166.916 145.574 1.00 82.11 93 ASP A CA 1
ATOM 621 C C . ASP A 1 93 ? 144.737 165.750 145.071 1.00 81.73 93 ASP A C 1
ATOM 622 O O . ASP A 1 93 ? 145.798 165.954 144.473 1.00 81.39 93 ASP A O 1
ATOM 627 N N . ARG A 1 94 ? 144.246 164.527 145.285 1.00 95.47 94 ARG A N 1
ATOM 628 C CA . ARG A 1 94 ? 145.032 163.341 144.965 1.00 98.71 94 ARG A CA 1
ATOM 629 C C . ARG A 1 94 ? 144.894 162.935 143.500 1.00 97.83 94 ARG A C 1
ATOM 630 O O . ARG A 1 94 ? 145.660 162.097 143.014 1.00 99.57 94 ARG A O 1
ATOM 638 N N . SER A 1 95 ? 143.931 163.507 142.778 1.00 89.16 95 SER A N 1
ATOM 639 C CA . SER A 1 95 ? 143.742 163.175 141.368 1.00 93.08 95 SER A CA 1
ATOM 640 C C . SER A 1 95 ? 145.000 163.441 140.547 1.00 92.70 95 SER A C 1
ATOM 641 O O . SER A 1 95 ? 145.329 162.668 139.641 1.00 88.01 95 SER A O 1
ATOM 644 N N . LEU A 1 96 ? 145.708 164.526 140.854 1.00 95.49 96 LEU A N 1
ATOM 645 C CA . LEU A 1 96 ? 146.878 164.947 140.083 1.00 95.63 96 LEU A CA 1
ATOM 646 C C . LEU A 1 96 ? 148.195 164.491 140.698 1.00 95.01 96 LEU A C 1
ATOM 647 O O . LEU A 1 96 ? 149.213 165.171 140.547 1.00 96.59 96 LEU A O 1
ATOM 652 N N . THR A 1 97 ? 148.223 163.353 141.395 1.00 103.08 97 THR A N 1
ATOM 653 C CA . THR A 1 97 ? 149.471 162.873 141.974 1.00 106.30 97 THR A CA 1
ATOM 654 C C . THR A 1 97 ? 149.703 161.375 141.823 1.00 108.33 97 THR A C 1
ATOM 655 O O . THR A 1 97 ? 150.763 160.896 142.237 1.00 108.62 97 THR A O 1
ATOM 659 N N . ASP A 1 98 ? 148.765 160.622 141.253 1.00 114.07 98 ASP A N 1
ATOM 660 C CA . ASP A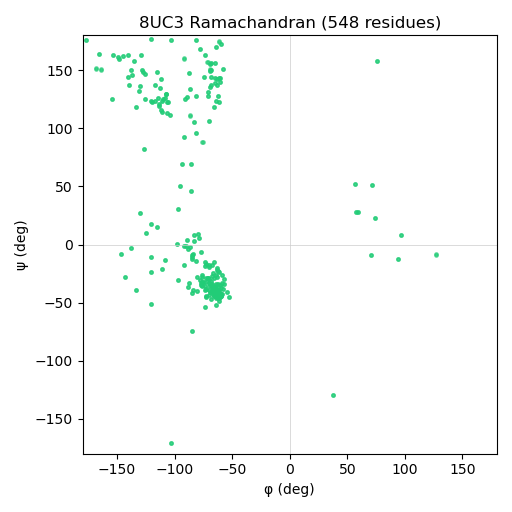 1 98 ? 148.961 159.196 141.025 1.00 115.61 98 ASP A CA 1
ATOM 661 C C . ASP A 1 98 ? 149.658 158.956 139.693 1.00 114.80 98 ASP A C 1
ATOM 662 O O . ASP A 1 98 ? 149.288 159.538 138.669 1.00 112.24 98 ASP A O 1
ATOM 667 N N . ASN A 1 99 ? 150.668 158.090 139.715 1.00 121.57 99 ASN A N 1
ATOM 668 C CA . ASN A 1 99 ? 151.386 157.701 138.508 1.00 121.77 99 ASN A CA 1
ATOM 669 C C . ASN A 1 99 ? 152.191 156.440 138.789 1.00 123.23 99 ASN A C 1
ATOM 670 O O . ASN A 1 99 ? 152.619 156.196 139.920 1.00 123.35 99 ASN A O 1
ATOM 675 N N . LEU A 1 100 ? 152.381 155.647 137.730 1.00 125.28 100 LEU A N 1
ATOM 676 C CA . LEU A 1 100 ? 153.185 154.425 137.705 1.00 125.31 100 LEU A CA 1
ATOM 677 C C . LEU A 1 100 ? 153.034 153.649 139.014 1.00 125.23 100 LEU A C 1
ATOM 678 O O . LEU A 1 100 ? 151.910 153.403 139.464 1.00 124.55 100 LEU A O 1
ATOM 683 N N . SER A 1 101 ? 154.146 153.267 139.632 1.00 120.06 101 SER A N 1
ATOM 684 C CA . SER A 1 101 ? 154.163 152.453 140.841 1.00 121.58 101 SER A CA 1
ATOM 685 C C . SER A 1 101 ? 153.683 153.249 142.049 1.00 121.58 101 SER A C 1
ATOM 686 O O . SER A 1 101 ? 153.748 154.485 142.044 1.00 120.07 101 SER A O 1
ATOM 689 N N . PRO A 1 102 ? 153.191 152.582 143.098 1.00 120.96 102 PRO A N 1
ATOM 690 C CA . PRO A 1 102 ? 152.800 153.307 144.320 1.00 120.31 102 PRO A CA 1
ATOM 691 C C . PRO A 1 102 ? 153.952 154.019 145.015 1.00 119.30 102 PRO A C 1
ATOM 692 O O . PRO A 1 102 ? 153.692 154.924 145.818 1.00 118.91 102 PRO A O 1
ATOM 696 N N . LYS A 1 103 ? 155.202 153.631 144.755 1.00 116.17 103 LYS A N 1
ATOM 697 C CA . LYS A 1 103 ? 156.340 154.339 145.335 1.00 117.04 103 LYS A CA 1
ATOM 698 C C . LYS A 1 103 ? 156.369 155.792 144.874 1.00 116.96 103 LYS A C 1
ATOM 699 O O . LYS A 1 103 ? 156.502 156.720 145.686 1.00 117.02 103 LYS A O 1
ATOM 705 N N . LEU A 1 104 ? 156.224 156.008 143.564 1.00 114.67 104 LEU A N 1
ATOM 706 C CA . LEU A 1 104 ? 156.149 157.369 143.049 1.00 114.73 104 LEU A CA 1
ATOM 707 C C . LEU A 1 104 ? 154.912 158.084 143.570 1.00 114.97 104 LEU A C 1
ATOM 708 O O . LEU A 1 104 ? 154.952 159.296 143.808 1.00 114.54 104 LEU A O 1
ATOM 713 N N . SER A 1 105 ? 153.811 157.354 143.758 1.00 111.22 105 SER A N 1
ATOM 714 C CA . SER A 1 105 ? 152.620 157.954 144.342 1.00 111.15 105 SER A CA 1
ATOM 715 C C . SER A 1 105 ? 152.877 158.481 145.747 1.00 109.82 105 SER A C 1
ATOM 716 O O . SER A 1 105 ? 152.481 159.609 146.048 1.00 112.00 105 SER A O 1
ATOM 719 N N . GLN A 1 106 ? 153.554 157.712 146.599 1.00 100.67 106 GLN A N 1
ATOM 720 C CA . GLN A 1 106 ? 153.892 158.194 147.939 1.00 101.83 106 GLN A CA 1
ATOM 721 C C . GLN A 1 106 ? 154.835 159.393 147.862 1.00 100.78 106 GLN A C 1
ATOM 722 O O . GLN A 1 106 ? 154.672 160.382 148.588 1.00 100.51 106 GLN A O 1
ATOM 728 N N . LYS A 1 107 ? 155.831 159.311 146.975 1.00 96.85 107 LYS A N 1
ATOM 729 C CA . LYS A 1 107 ? 156.818 160.373 146.824 1.00 96.07 107 LYS A CA 1
ATOM 730 C C . LYS A 1 107 ? 156.174 161.695 146.425 1.00 95.08 107 LYS A C 1
ATOM 731 O O . LYS A 1 107 ? 156.541 162.750 146.953 1.00 99.36 107 LYS A O 1
ATOM 737 N N . ILE A 1 108 ? 155.220 161.657 145.500 1.00 90.00 108 ILE A N 1
ATOM 738 C CA . ILE A 1 108 ? 154.570 162.867 145.017 1.00 90.77 108 ILE A CA 1
ATOM 739 C C . ILE A 1 108 ? 153.305 163.175 145.823 1.00 88.60 108 ILE A C 1
ATOM 740 O O . ILE A 1 108 ? 152.646 164.186 145.587 1.00 88.96 108 ILE A O 1
ATOM 745 N N . TYR A 1 109 ? 152.968 162.328 146.795 1.00 82.36 109 TYR A N 1
ATOM 746 C CA . TYR A 1 109 ? 151.837 162.575 147.673 1.00 81.95 109 TYR A CA 1
ATOM 747 C C . TYR A 1 109 ? 152.222 163.205 149.003 1.00 85.40 109 TYR A C 1
ATOM 748 O O . TYR A 1 109 ? 151.415 163.956 149.561 1.00 86.26 109 TYR A O 1
ATOM 757 N N . ASP A 1 110 ? 153.420 162.931 149.522 1.00 79.88 110 ASP A N 1
ATOM 758 C CA . ASP A 1 110 ? 153.899 163.651 150.706 1.00 76.61 110 ASP A CA 1
ATOM 759 C C . ASP A 1 110 ? 154.275 165.090 150.353 1.00 80.11 110 ASP A C 1
ATOM 760 O O . ASP A 1 110 ? 153.949 166.039 151.081 1.00 82.06 110 ASP A O 1
ATOM 765 N N . THR A 1 111 ? 154.979 165.257 149.235 1.00 70.24 111 THR A N 1
ATOM 766 C CA . THR A 1 111 ? 155.386 166.559 148.728 1.00 63.18 111 THR A CA 1
ATOM 767 C C . THR A 1 111 ? 154.171 167.445 148.478 1.00 68.65 111 THR A C 1
ATOM 768 O O . THR A 1 111 ? 154.236 168.665 148.657 1.00 75.56 111 THR A O 1
ATOM 772 N N . SER A 1 112 ? 153.054 166.835 148.076 1.00 60.29 112 SER A N 1
ATOM 773 C CA . SER A 1 112 ? 151.839 167.603 147.827 1.00 59.95 112 SER A CA 1
ATOM 774 C C . SER A 1 112 ? 151.323 168.271 149.095 1.00 62.98 112 SER A C 1
ATOM 775 O O . SER A 1 112 ? 150.872 169.421 149.048 1.00 67.86 112 SER A O 1
ATOM 778 N N . LYS A 1 113 ? 151.378 167.573 150.229 1.00 66.05 113 LYS A N 1
ATOM 779 C CA . LYS A 1 113 ? 150.950 168.109 151.516 1.00 65.66 113 LYS A CA 1
ATOM 780 C C . LYS A 1 113 ? 151.939 169.129 152.067 1.00 64.69 113 LYS A C 1
ATOM 781 O O . LYS A 1 113 ? 151.538 170.116 152.713 1.00 66.08 113 LYS A O 1
ATOM 787 N N . LEU A 1 114 ? 153.232 168.889 151.827 1.00 58.84 114 LEU A N 1
ATOM 788 C CA . LEU A 1 114 ? 154.245 169.859 152.232 1.00 51.99 114 LEU A CA 1
ATOM 789 C C . LEU A 1 114 ? 153.996 171.229 151.613 1.00 50.08 114 LEU A C 1
ATOM 790 O O . LEU A 1 114 ? 154.278 172.254 152.243 1.00 56.59 114 LEU A O 1
ATOM 795 N N . CYS A 1 115 ? 153.469 171.272 150.388 1.00 51.62 115 CYS A N 1
ATOM 796 C CA . CYS A 1 115 ? 153.139 172.546 149.761 1.00 54.07 115 CYS A CA 1
ATOM 797 C C . CYS A 1 115 ? 151.808 173.115 150.229 1.00 53.95 115 CYS A C 1
ATOM 798 O O . CYS A 1 115 ? 151.635 174.338 150.212 1.00 60.45 115 CYS A O 1
ATOM 801 N N . VAL A 1 116 ? 150.865 172.265 150.642 1.00 49.61 116 VAL A N 1
ATOM 802 C CA . VAL A 1 116 ? 149.599 172.769 151.164 1.00 50.76 116 VAL A CA 1
ATOM 803 C C . VAL A 1 116 ? 149.787 173.474 152.502 1.00 59.68 116 VAL A C 1
ATOM 804 O O . VAL A 1 116 ? 149.103 174.469 152.771 1.00 63.57 116 VAL A O 1
ATOM 808 N N . ALA A 1 117 ? 150.709 172.997 153.343 1.00 51.79 117 ALA A N 1
ATOM 809 C CA . ALA A 1 117 ? 150.956 173.679 154.616 1.00 35.38 117 ALA A CA 1
ATOM 810 C C . ALA A 1 117 ? 151.420 175.126 154.428 1.00 42.63 117 ALA A C 1
ATOM 811 O O . ALA A 1 117 ? 151.068 176.008 155.230 1.00 47.51 117 ALA A O 1
ATOM 813 N N . MET A 1 118 ? 152.201 175.388 153.376 1.00 41.78 118 MET A N 1
ATOM 814 C CA . MET A 1 118 ? 152.678 176.740 153.106 1.00 37.42 118 MET A CA 1
ATOM 815 C C . MET A 1 118 ? 151.530 177.698 152.810 1.00 55.39 118 MET A C 1
ATOM 816 O O . MET A 1 118 ? 151.578 178.868 153.209 1.00 61.19 118 MET A O 1
ATOM 821 N N . ALA A 1 119 ? 150.501 177.227 152.101 1.00 41.19 119 ALA A N 1
ATOM 822 C CA . ALA A 1 119 ? 149.341 178.066 151.817 1.00 31.73 119 ALA A CA 1
ATOM 823 C C . ALA A 1 119 ? 148.620 178.462 153.100 1.00 43.96 119 ALA A C 1
ATOM 824 O O . ALA A 1 119 ? 148.179 179.607 153.249 1.00 54.39 119 ALA A O 1
ATOM 826 N N . VAL A 1 120 ? 148.487 177.521 154.038 1.00 39.29 120 VAL A N 1
ATOM 827 C CA . VAL A 1 120 ? 147.876 177.830 155.331 1.00 44.78 120 VAL A CA 1
ATOM 828 C C . VAL A 1 120 ? 148.698 178.880 156.066 1.00 37.90 120 VAL A C 1
ATOM 829 O O . VAL A 1 120 ? 148.154 179.814 156.669 1.00 38.40 120 VAL A O 1
ATOM 833 N N . GLU A 1 121 ? 150.026 178.735 156.036 1.00 45.69 121 GLU A N 1
ATOM 834 C CA . GLU A 1 121 ? 150.883 179.730 156.677 1.00 49.62 121 GLU A CA 1
ATOM 835 C C . GLU A 1 121 ? 150.681 181.117 156.067 1.00 50.25 121 GLU A C 1
ATOM 836 O O . GLU A 1 121 ? 150.577 182.123 156.784 1.00 56.33 121 GLU A O 1
ATOM 842 N N . ASN A 1 122 ? 150.621 181.185 154.736 1.00 45.17 122 ASN A N 1
ATOM 843 C CA . ASN A 1 122 ? 150.356 182.439 154.037 1.00 38.40 122 ASN A CA 1
ATOM 844 C C . ASN A 1 122 ? 149.018 183.032 154.456 1.00 47.27 122 ASN A C 1
ATOM 845 O O . ASN A 1 122 ? 148.903 184.247 154.656 1.00 51.26 122 ASN A O 1
ATOM 850 N N . LEU A 1 123 ? 148.001 182.177 154.575 1.00 39.12 123 LEU A N 1
ATOM 851 C CA . LEU A 1 123 ? 146.679 182.643 154.977 1.00 36.66 123 LEU A CA 1
ATOM 852 C C . LEU A 1 123 ? 146.708 183.252 156.373 1.00 46.78 123 LEU A C 1
ATOM 853 O O . LEU A 1 123 ? 146.124 184.315 156.610 1.00 54.14 123 LEU A O 1
ATOM 858 N N . LEU A 1 124 ? 147.378 182.586 157.316 1.00 44.27 124 LEU A N 1
ATOM 859 C CA . LEU A 1 124 ? 147.452 183.123 158.673 1.00 33.16 124 LEU A CA 1
ATOM 860 C C . LEU A 1 124 ? 148.213 184.443 158.704 1.00 32.69 124 LEU A C 1
ATOM 861 O O . LEU A 1 124 ? 147.818 185.380 159.407 1.00 46.28 124 LEU A O 1
ATOM 866 N N . LEU A 1 125 ? 149.303 184.541 157.944 1.00 50.45 125 LEU A N 1
ATOM 867 C CA . LEU A 1 125 ? 150.057 185.790 157.891 1.00 53.28 125 LEU A CA 1
ATOM 868 C C . LEU A 1 125 ? 149.201 186.927 157.340 1.00 47.56 125 LEU A C 1
ATOM 869 O O . LEU A 1 125 ? 149.186 188.033 157.897 1.00 51.69 125 LEU A O 1
ATOM 874 N N . ALA A 1 126 ? 148.462 186.656 156.263 1.00 59.22 126 ALA A N 1
ATOM 875 C CA . ALA A 1 126 ? 147.580 187.651 155.667 1.00 50.32 126 ALA A CA 1
ATOM 876 C C . ALA A 1 126 ? 146.439 188.048 156.596 1.00 55.38 126 ALA A C 1
ATOM 877 O O . ALA A 1 126 ? 146.038 189.217 156.614 1.00 62.29 126 ALA A O 1
ATOM 879 N N . ALA A 1 127 ? 145.906 187.102 157.368 1.00 58.69 127 ALA A N 1
ATOM 880 C CA . ALA A 1 127 ? 144.786 187.400 158.252 1.00 57.10 127 ALA A CA 1
ATOM 881 C C . ALA A 1 127 ? 145.254 188.038 159.553 1.00 55.14 127 ALA A C 1
ATOM 882 O O . ALA A 1 127 ? 144.446 188.595 160.298 1.00 57.84 127 ALA A O 1
ATOM 884 N N . HIS A 1 128 ? 146.552 187.971 159.837 1.00 63.42 128 HIS A N 1
ATOM 885 C CA . HIS A 1 128 ? 147.073 188.651 161.015 1.00 62.07 128 HIS A CA 1
ATOM 886 C C . HIS A 1 128 ? 147.460 190.077 160.651 1.00 56.92 128 HIS A C 1
ATOM 887 O O . HIS A 1 128 ? 147.282 190.999 161.453 1.00 58.01 128 HIS A O 1
ATOM 894 N N . ALA A 1 129 ? 147.983 190.268 159.440 1.00 70.96 129 ALA A N 1
ATOM 895 C CA . ALA A 1 129 ? 148.330 191.607 158.978 1.00 67.10 129 ALA A CA 1
ATOM 896 C C . ALA A 1 129 ? 147.107 192.515 158.917 1.00 65.17 129 ALA A C 1
ATOM 897 O O . ALA A 1 129 ? 147.237 193.741 158.990 1.00 70.51 129 ALA A O 1
ATOM 899 N N . ALA A 1 130 ? 145.916 191.931 158.791 1.00 62.87 130 ALA A N 1
ATOM 900 C CA . ALA A 1 130 ? 144.679 192.692 158.678 1.00 57.47 130 ALA A CA 1
ATOM 901 C C . ALA A 1 130 ? 144.020 192.982 160.021 1.00 69.38 130 ALA A C 1
ATOM 902 O O . ALA A 1 130 ? 142.975 193.641 160.049 1.00 68.85 130 ALA A O 1
ATOM 904 N N . GLY A 1 131 ? 144.590 192.512 161.126 1.00 77.77 131 GLY A N 1
ATOM 905 C CA . GLY A 1 131 ? 144.006 192.728 162.433 1.00 66.15 131 GLY A CA 1
ATOM 906 C C . GLY A 1 131 ? 143.159 191.595 162.964 1.00 67.77 131 GLY A C 1
ATOM 907 O O . GLY A 1 131 ? 142.498 191.770 163.993 1.00 74.03 131 GLY A O 1
ATOM 908 N N . LEU A 1 132 ? 143.149 190.447 162.299 1.00 64.38 132 LEU A N 1
ATOM 909 C CA . LEU A 1 132 ? 142.404 189.279 162.733 1.00 71.94 132 LEU A CA 1
ATOM 910 C C . LEU A 1 132 ? 143.363 188.267 163.361 1.00 76.88 132 LEU A C 1
ATOM 911 O O . LEU A 1 132 ? 144.538 188.558 163.602 1.00 72.12 132 LEU A O 1
ATOM 916 N N . GLY A 1 133 ? 142.864 187.067 163.640 1.00 63.54 133 GLY A N 1
ATOM 917 C CA . GLY A 1 133 ? 143.703 186.023 164.196 1.00 55.08 133 GLY A CA 1
ATOM 918 C C . GLY A 1 133 ? 143.296 184.663 163.683 1.00 55.20 133 GLY A C 1
ATOM 919 O O . GLY A 1 133 ? 142.189 184.479 163.168 1.00 64.33 133 GLY A O 1
ATOM 920 N N . GLY A 1 134 ? 144.206 183.706 163.828 1.00 49.59 134 GLY A N 1
ATOM 921 C CA . GLY A 1 134 ? 143.933 182.354 163.371 1.00 54.52 134 GLY A CA 1
ATOM 922 C C . GLY A 1 134 ? 144.932 181.370 163.933 1.00 57.41 134 GLY A C 1
ATOM 923 O O . GLY A 1 134 ? 145.998 181.743 164.429 1.00 61.68 134 GLY A O 1
ATOM 924 N N . CYS A 1 135 ? 144.569 180.088 163.836 1.00 54.59 135 CYS A N 1
ATOM 925 C CA . CYS A 1 135 ? 145.385 178.999 164.358 1.00 55.69 135 CYS A CA 1
ATOM 926 C C . CYS A 1 135 ? 145.091 177.711 163.598 1.00 55.97 135 CYS A C 1
ATOM 927 O O . CYS A 1 135 ? 143.924 177.300 163.537 1.00 61.16 135 CYS A O 1
ATOM 930 N N . PRO A 1 136 ? 146.100 177.055 163.023 1.00 53.80 136 PRO A N 1
ATOM 931 C CA . PRO A 1 136 ? 145.848 175.784 162.328 1.00 48.93 136 PRO A CA 1
ATOM 932 C C . PRO A 1 136 ? 145.460 174.695 163.318 1.00 52.78 136 PRO A C 1
ATOM 933 O O . PRO A 1 136 ? 146.056 174.573 164.388 1.00 65.47 136 PRO A O 1
ATOM 937 N N . VAL A 1 137 ? 144.454 173.903 162.956 1.00 44.84 137 VAL A N 1
ATOM 938 C CA . VAL A 1 137 ? 143.955 172.827 163.806 1.00 44.37 137 VAL A CA 1
ATOM 939 C C . VAL A 1 137 ? 143.989 171.530 163.011 1.00 51.76 137 VAL A C 1
ATOM 940 O O . VAL A 1 137 ? 143.411 171.449 161.920 1.00 58.44 137 VAL A O 1
ATOM 944 N N . GLY A 1 138 ? 144.660 170.518 163.556 1.00 56.86 138 GLY A N 1
ATOM 945 C CA . GLY A 1 138 ? 144.791 169.242 162.879 1.00 54.75 138 GLY A CA 1
ATOM 946 C C . GLY A 1 138 ? 143.989 168.111 163.490 1.00 62.57 138 GLY A C 1
ATOM 947 O O . GLY A 1 138 ? 143.831 167.054 162.872 1.00 65.98 138 GLY A O 1
ATOM 948 N N . SER A 1 139 ? 143.478 168.315 164.702 1.00 69.45 139 SER A N 1
ATOM 949 C CA . SER A 1 139 ? 142.719 167.285 165.411 1.00 66.24 139 SER A CA 1
ATOM 950 C C . SER A 1 139 ? 141.241 167.460 165.089 1.00 72.43 139 SER A C 1
ATOM 951 O O . SER A 1 139 ? 140.521 168.210 165.749 1.00 77.89 139 SER A O 1
ATOM 954 N N . PHE A 1 140 ? 140.780 166.754 164.059 1.00 64.11 140 PHE A N 1
ATOM 955 C CA . PHE A 1 140 ? 139.392 166.826 163.629 1.00 63.42 140 PHE A CA 1
ATOM 956 C C . PHE A 1 140 ? 138.975 165.483 163.046 1.00 63.35 140 PHE A C 1
ATOM 957 O O . PHE A 1 140 ? 139.812 164.654 162.681 1.00 55.68 140 PHE A O 1
ATOM 965 N N . ARG A 1 141 ? 137.661 165.274 162.970 1.00 75.19 141 ARG A N 1
ATOM 966 C CA . ARG A 1 141 ? 137.092 164.053 162.407 1.00 74.35 141 ARG A CA 1
ATOM 967 C C . ARG A 1 141 ? 137.046 164.200 160.889 1.00 77.04 141 ARG A C 1
ATOM 968 O O . ARG A 1 141 ? 136.196 164.919 160.354 1.00 76.80 141 ARG A O 1
ATOM 976 N N . SER A 1 142 ? 137.958 163.517 160.198 1.00 80.23 142 SER A N 1
ATOM 977 C CA . SER A 1 142 ? 138.131 163.681 158.759 1.00 73.81 142 SER A CA 1
ATOM 978 C C . SER A 1 142 ? 136.907 163.247 157.958 1.00 73.31 142 SER A C 1
ATOM 979 O O . SER A 1 142 ? 136.413 164.006 157.119 1.00 75.37 142 SER A O 1
ATOM 982 N N . ASP A 1 143 ? 136.423 162.029 158.197 1.00 80.83 143 ASP A N 1
ATOM 983 C CA . ASP A 1 143 ? 135.331 161.464 157.411 1.00 77.86 143 ASP A CA 1
ATOM 984 C C . ASP A 1 143 ? 134.040 162.265 157.542 1.00 73.90 143 ASP A C 1
ATOM 985 O O . ASP A 1 143 ? 133.304 162.433 156.562 1.00 77.37 143 ASP A O 1
ATOM 990 N N . ILE A 1 144 ? 133.749 162.752 158.749 1.00 66.24 144 ILE A N 1
ATOM 991 C CA . ILE A 1 144 ? 132.482 163.441 158.975 1.00 69.54 144 ILE A CA 1
ATOM 992 C C . ILE A 1 144 ? 132.424 164.741 158.183 1.00 74.80 144 ILE A C 1
ATOM 993 O O . ILE A 1 144 ? 131.400 165.061 157.572 1.00 77.16 144 ILE A O 1
ATOM 998 N N . VAL A 1 145 ? 133.513 165.513 158.181 1.00 73.54 145 VAL A N 1
ATOM 999 C CA . VAL A 1 145 ? 133.512 166.764 157.427 1.00 77.10 145 VAL A CA 1
ATOM 1000 C C . VAL A 1 145 ? 133.506 166.491 155.926 1.00 75.41 145 VAL A C 1
ATOM 1001 O O . VAL A 1 145 ? 132.909 167.252 155.153 1.00 73.11 145 VAL A O 1
ATOM 1005 N N . THR A 1 146 ? 134.152 165.406 155.488 1.00 71.87 146 THR A N 1
ATOM 1006 C CA . THR A 1 146 ? 134.105 165.031 154.079 1.00 69.06 146 THR A CA 1
ATOM 1007 C C . THR A 1 146 ? 132.680 164.717 153.645 1.00 71.63 146 THR A C 1
ATOM 1008 O O . THR A 1 146 ? 132.246 165.126 152.562 1.00 74.30 146 THR A O 1
ATOM 1012 N N . SER A 1 147 ? 131.935 163.992 154.481 1.00 78.74 147 SER A N 1
ATOM 1013 C CA . SER A 1 147 ? 130.536 163.719 154.169 1.00 76.05 147 SER A CA 1
ATOM 1014 C C . SER A 1 147 ? 129.692 164.988 154.229 1.00 75.97 147 SER A C 1
ATOM 1015 O O . SER A 1 147 ? 128.808 165.192 153.389 1.00 75.65 147 SER A O 1
ATOM 1018 N N . MET A 1 148 ? 129.952 165.852 155.212 1.00 79.76 148 MET A N 1
ATOM 1019 C CA . MET A 1 148 ? 129.090 167.050 155.409 1.00 81.74 148 MET A CA 1
ATOM 1020 C C . MET A 1 148 ? 129.273 168.056 154.276 1.00 82.64 148 MET A C 1
ATOM 1021 O O . MET A 1 148 ? 128.266 168.643 153.850 1.00 81.87 148 MET A O 1
ATOM 1026 N N . LEU A 1 149 ? 130.510 168.264 153.827 1.00 78.83 149 LEU A N 1
ATOM 1027 C CA . LEU A 1 149 ? 130.778 169.273 152.813 1.00 74.31 149 LEU A CA 1
ATOM 1028 C C . LEU A 1 149 ? 130.648 168.743 151.392 1.00 74.35 149 LEU A C 1
ATOM 1029 O O . LEU A 1 149 ? 130.776 169.522 150.442 1.00 78.43 149 LEU A O 1
ATOM 1034 N N . GLY A 1 150 ? 130.389 167.450 151.220 1.00 72.61 150 GLY A N 1
ATOM 1035 C CA . GLY A 1 150 ? 130.282 166.882 149.890 1.00 66.73 150 GLY A CA 1
ATOM 1036 C C . GLY A 1 150 ? 131.605 166.714 149.180 1.00 67.03 150 GLY A C 1
ATOM 1037 O O . GLY A 1 150 ? 131.636 166.648 147.948 1.00 66.87 150 GLY A O 1
ATOM 1038 N N . ILE A 1 151 ? 132.700 166.643 149.925 1.00 68.52 151 ILE A N 1
ATOM 1039 C CA . ILE A 1 151 ? 134.029 166.549 149.312 1.00 70.97 151 ILE A CA 1
ATOM 1040 C C . ILE A 1 151 ? 134.200 165.168 148.688 1.00 74.87 151 ILE A C 1
ATOM 1041 O O . ILE A 1 151 ? 133.966 164.153 149.366 1.00 75.27 151 ILE A O 1
ATOM 1046 N N . PRO A 1 152 ? 134.586 165.076 147.416 1.00 87.52 152 PRO A N 1
ATOM 1047 C CA . PRO A 1 152 ? 134.750 163.765 146.773 1.00 80.90 152 PRO A CA 1
ATOM 1048 C C . PRO A 1 152 ? 135.814 162.916 147.454 1.00 85.72 152 PRO A C 1
ATOM 1049 O O . PRO A 1 152 ? 136.522 163.343 148.368 1.00 91.32 152 PRO A O 1
ATOM 1053 N N . GLU A 1 153 ? 135.921 161.674 146.975 1.00 94.53 153 GLU A N 1
ATOM 1054 C CA . GLU A 1 153 ? 136.797 160.698 147.615 1.00 97.55 153 GLU A CA 1
ATOM 1055 C C . GLU A 1 153 ? 138.264 160.952 147.288 1.00 96.77 153 GLU A C 1
ATOM 1056 O O . GLU A 1 153 ? 139.148 160.596 148.076 1.00 96.01 153 GLU A O 1
ATOM 1062 N N . HIS A 1 154 ? 138.548 161.551 146.133 1.00 91.42 154 HIS A N 1
ATOM 1063 C CA . HIS A 1 154 ? 139.931 161.777 145.727 1.00 89.70 154 HIS A CA 1
ATOM 1064 C C . HIS A 1 154 ? 140.531 163.037 146.338 1.00 89.93 154 HIS A C 1
ATOM 1065 O O . HIS A 1 154 ? 141.674 163.376 146.017 1.00 92.84 154 HIS A O 1
ATOM 1072 N N . ILE A 1 155 ? 139.795 163.736 147.197 1.00 77.93 155 ILE A N 1
ATOM 1073 C CA . ILE A 1 155 ? 140.271 164.943 147.862 1.00 76.39 155 ILE A CA 1
ATOM 1074 C C . ILE A 1 155 ? 140.304 164.670 149.360 1.00 74.74 155 ILE A C 1
ATOM 1075 O O . ILE A 1 155 ? 139.281 164.311 149.956 1.00 78.12 155 ILE A O 1
ATOM 1080 N N . GLU A 1 156 ? 141.476 164.844 149.967 1.00 74.21 156 GLU A N 1
ATOM 1081 C CA . GLU A 1 156 ? 141.705 164.467 151.358 1.00 77.86 156 GLU A CA 1
ATOM 1082 C C . GLU A 1 156 ? 141.896 165.701 152.232 1.00 78.73 156 GLU A C 1
ATOM 1083 O O . GLU A 1 156 ? 142.894 166.420 152.063 1.00 78.94 156 GLU A O 1
ATOM 1089 N N . PRO A 1 157 ? 140.987 165.992 153.163 1.00 68.59 157 PRO A N 1
ATOM 1090 C CA . PRO A 1 157 ? 141.191 167.136 154.062 1.00 66.15 157 PRO A CA 1
ATOM 1091 C C . PRO A 1 157 ? 142.426 166.953 154.932 1.00 69.70 157 PRO A C 1
ATOM 1092 O O . PRO A 1 157 ? 142.735 165.847 155.379 1.00 70.87 157 PRO A O 1
ATOM 1096 N N . MET A 1 158 ? 143.138 168.054 155.169 1.00 61.97 158 MET A N 1
ATOM 1097 C CA . MET A 1 158 ? 144.349 168.026 155.980 1.00 57.37 158 MET A CA 1
ATOM 1098 C C . MET A 1 158 ? 144.283 168.926 157.202 1.00 56.42 158 MET A C 1
ATOM 1099 O O . MET A 1 158 ? 144.580 168.474 158.313 1.00 55.25 158 MET A O 1
ATOM 1104 N N . LEU A 1 159 ? 143.913 170.193 157.031 1.00 51.52 159 LEU A N 1
ATOM 1105 C CA . LEU A 1 159 ? 143.995 171.165 158.111 1.00 50.13 159 LEU A CA 1
ATOM 1106 C C . LEU A 1 159 ? 142.772 172.064 158.086 1.00 48.49 159 LEU A C 1
ATOM 1107 O O . LEU A 1 159 ? 142.352 172.516 157.017 1.00 55.27 159 LEU A O 1
ATOM 1112 N N . VAL A 1 160 ? 142.217 172.328 159.263 1.00 40.29 160 VAL A N 1
ATOM 1113 C CA . VAL A 1 160 ? 141.077 173.221 159.438 1.00 47.23 160 VAL A CA 1
ATOM 1114 C C . VAL A 1 160 ? 141.570 174.425 160.228 1.00 50.30 160 VAL A C 1
ATOM 1115 O O . VAL A 1 160 ? 142.067 174.274 161.350 1.00 60.88 160 VAL A O 1
ATOM 1119 N N . VAL A 1 161 ? 141.452 175.616 159.656 1.00 40.96 161 VAL A N 1
ATOM 1120 C CA . VAL A 1 161 ? 141.986 176.828 160.272 1.00 50.37 161 VAL A CA 1
ATOM 1121 C C . VAL A 1 161 ? 140.841 177.814 160.496 1.00 47.96 161 VAL A C 1
ATOM 1122 O O . VAL A 1 161 ? 140.085 178.109 159.560 1.00 40.84 161 VAL A O 1
ATOM 1126 N N . PRO A 1 162 ? 140.615 178.268 161.728 1.00 53.44 162 PRO A N 1
ATOM 1127 C CA . PRO A 1 162 ? 139.653 179.351 161.958 1.00 52.25 162 PRO A CA 1
ATOM 1128 C C . PRO A 1 162 ? 140.308 180.717 161.833 1.00 56.50 162 PRO A C 1
ATOM 1129 O O . PRO A 1 162 ? 141.486 180.894 162.148 1.00 61.35 162 PRO A O 1
ATOM 1133 N N . ILE A 1 163 ? 139.531 181.689 161.361 1.00 56.47 163 ILE A N 1
ATOM 1134 C CA . ILE A 1 163 ? 139.990 183.065 161.205 1.00 47.87 163 ILE A CA 1
ATOM 1135 C C . ILE A 1 163 ? 138.967 183.986 161.853 1.00 50.31 163 ILE A C 1
ATOM 1136 O O . ILE A 1 163 ? 137.759 183.799 161.674 1.00 59.08 163 ILE A O 1
ATOM 1141 N N . GLY A 1 164 ? 139.446 184.971 162.606 1.00 59.79 164 GLY A N 1
ATOM 1142 C CA . GLY A 1 164 ? 138.549 185.926 163.232 1.00 58.38 164 GLY A CA 1
ATOM 1143 C C . GLY A 1 164 ? 139.325 186.993 163.970 1.00 60.02 164 GLY A C 1
ATOM 1144 O O . GLY A 1 164 ? 140.554 186.951 164.061 1.00 57.55 164 GLY A O 1
ATOM 1145 N N . ARG A 1 165 ? 138.579 187.956 164.505 1.00 80.27 165 ARG A N 1
ATOM 1146 C CA . ARG A 1 165 ? 139.164 189.072 165.245 1.00 80.90 165 ARG A CA 1
ATOM 1147 C C . ARG A 1 165 ? 139.464 188.653 166.680 1.00 85.13 165 ARG A C 1
ATOM 1148 O O . ARG A 1 165 ? 138.574 188.140 167.363 1.00 88.47 165 ARG A O 1
ATOM 1156 N N . PRO A 1 166 ? 140.686 188.859 167.170 1.00 80.10 166 PRO A N 1
ATOM 1157 C CA . PRO A 1 166 ? 141.007 188.463 168.549 1.00 80.56 166 PRO A CA 1
ATOM 1158 C C . PRO A 1 166 ? 140.133 189.193 169.560 1.00 81.56 166 PRO A C 1
ATOM 1159 O O . PRO A 1 166 ? 139.859 190.388 169.424 1.00 81.58 166 PRO A O 1
ATOM 1163 N N . ALA A 1 167 ? 139.702 188.461 170.589 1.00 86.51 167 ALA A N 1
ATOM 1164 C CA . ALA A 1 167 ? 138.846 189.046 171.615 1.00 84.88 167 ALA A CA 1
ATOM 1165 C C . ALA A 1 167 ? 139.650 189.698 172.731 1.00 84.81 167 ALA A C 1
ATOM 1166 O O . ALA A 1 167 ? 139.204 190.697 173.307 1.00 82.43 167 ALA A O 1
ATOM 1168 N N . THR A 1 168 ? 140.822 189.157 173.051 1.00 94.95 168 THR A N 1
ATOM 1169 C CA . THR A 1 168 ? 141.692 189.698 174.085 1.00 97.49 168 THR A CA 1
ATOM 1170 C C . THR A 1 168 ? 143.034 190.061 173.462 1.00 93.51 168 THR A C 1
ATOM 1171 O O . THR A 1 168 ? 143.271 189.841 172.271 1.00 90.33 168 THR A O 1
ATOM 1175 N N . ALA A 1 169 ? 143.917 190.629 174.278 1.00 97.51 169 ALA A N 1
ATOM 1176 C CA . ALA A 1 169 ? 145.231 191.031 173.799 1.00 98.86 169 ALA A CA 1
ATOM 1177 C C . ALA A 1 169 ? 146.077 189.812 173.447 1.00 99.80 169 ALA A C 1
ATOM 1178 O O . ALA A 1 169 ? 145.923 188.731 174.021 1.00 99.27 169 ALA A O 1
ATOM 1180 N N . LEU A 1 170 ? 146.976 189.997 172.486 1.00 91.72 170 LEU A N 1
ATOM 1181 C CA . LEU A 1 170 ? 147.870 188.929 172.067 1.00 92.64 170 LEU A CA 1
ATOM 1182 C C . LEU A 1 170 ? 148.956 188.695 173.110 1.00 92.43 170 LEU A C 1
ATOM 1183 O O . LEU A 1 170 ? 149.446 189.629 173.750 1.00 94.02 170 LEU A O 1
ATOM 1188 N N . VAL A 1 171 ? 149.329 187.430 173.276 1.00 96.11 171 VAL A N 1
ATOM 1189 C CA . VAL A 1 171 ? 150.353 187.038 174.242 1.00 97.30 171 VAL A CA 1
ATOM 1190 C C . VAL A 1 171 ? 151.322 186.071 173.571 1.00 96.68 171 VAL A C 1
ATOM 1191 O O . VAL A 1 171 ? 150.912 184.983 173.142 1.00 91.85 171 VAL A O 1
ATOM 1195 N N . PRO A 1 172 ? 152.604 186.421 173.456 1.00 99.92 172 PRO A N 1
ATOM 1196 C CA . PRO A 1 172 ? 153.566 185.510 172.817 1.00 98.39 172 PRO A CA 1
ATOM 1197 C C . PRO A 1 172 ? 153.751 184.215 173.590 1.00 96.31 172 PRO A C 1
ATOM 1198 O O . PRO A 1 172 ? 153.273 184.081 174.721 1.00 97.36 172 PRO A O 1
ATOM 1202 N N . SER A 1 173 ? 154.444 183.257 172.988 1.00 96.51 173 SER A N 1
ATOM 1203 C CA . SER A 1 173 ? 154.714 181.961 173.592 1.00 93.09 173 SER A CA 1
ATOM 1204 C C . SER A 1 173 ? 156.155 181.919 174.093 1.00 94.70 173 SER A C 1
ATOM 1205 O O . SER A 1 173 ? 156.932 182.857 173.905 1.00 94.79 173 SER A O 1
ATOM 1208 N N . GLN A 1 174 ? 156.506 180.811 174.738 1.00 100.34 174 GLN A N 1
ATOM 1209 C CA . GLN A 1 174 ? 157.853 180.581 175.242 1.00 99.59 174 GLN A CA 1
ATOM 1210 C C . GLN A 1 174 ? 158.551 179.573 174.343 1.00 99.26 174 GLN A C 1
ATOM 1211 O O . GLN A 1 174 ? 158.060 178.454 174.160 1.00 101.81 174 GLN A O 1
ATOM 1217 N N . ARG A 1 175 ? 159.694 179.967 173.790 1.00 88.11 175 ARG A N 1
ATOM 1218 C CA . ARG A 1 175 ? 160.405 179.161 172.808 1.00 88.86 175 ARG A CA 1
ATOM 1219 C C . ARG A 1 175 ? 161.838 178.940 173.264 1.00 91.17 175 ARG A C 1
ATOM 1220 O O . ARG A 1 175 ? 162.428 179.809 173.913 1.00 90.68 175 ARG A O 1
ATOM 1228 N N . ARG A 1 176 ? 162.386 177.773 172.927 1.00 94.79 176 ARG A N 1
ATOM 1229 C CA . ARG A 1 176 ? 163.776 177.445 173.213 1.00 90.60 176 ARG A CA 1
ATOM 1230 C C . ARG A 1 176 ? 164.702 178.466 172.566 1.00 94.39 176 ARG A C 1
ATOM 1231 O O . ARG A 1 176 ? 164.360 179.055 171.537 1.00 96.90 176 ARG A O 1
ATOM 1239 N N . ALA A 1 177 ? 165.871 178.686 173.162 1.00 99.70 177 ALA A N 1
ATOM 1240 C CA . ALA A 1 177 ? 166.814 179.673 172.653 1.00 100.50 177 ALA A CA 1
ATOM 1241 C C . ALA A 1 177 ? 167.316 179.256 171.276 1.00 100.91 177 ALA A C 1
ATOM 1242 O O . ALA A 1 177 ? 167.273 178.073 170.926 1.00 103.30 177 ALA A O 1
ATOM 1244 N N . LYS A 1 178 ? 167.762 180.234 170.486 1.00 94.24 178 LYS A N 1
ATOM 1245 C CA . LYS A 1 178 ? 168.224 179.971 169.127 1.00 93.04 178 LYS A CA 1
ATOM 1246 C C . LYS A 1 178 ? 169.312 178.907 169.101 1.00 94.78 178 LYS A C 1
ATOM 1247 O O . LYS A 1 178 ? 169.273 177.994 168.271 1.00 95.25 178 LYS A O 1
ATOM 1253 N N . ASN A 1 179 ? 170.220 178.973 170.062 1.00 98.26 179 ASN A N 1
ATOM 1254 C CA . ASN A 1 179 ? 171.307 177.972 170.110 1.00 98.76 179 ASN A CA 1
ATOM 1255 C C . ASN A 1 179 ? 170.712 176.564 170.077 1.00 98.11 179 ASN A C 1
ATOM 1256 O O . ASN A 1 179 ? 171.056 175.818 169.179 1.00 101.01 179 ASN A O 1
ATOM 1261 N N . GLU A 1 180 ? 169.676 176.278 170.852 1.00 91.53 180 GLU A N 1
ATOM 1262 C CA . GLU A 1 180 ? 169.241 174.861 170.961 1.00 93.83 180 GLU A CA 1
ATOM 1263 C C . GLU A 1 180 ? 168.802 174.251 169.622 1.00 98.02 180 GLU A C 1
ATOM 1264 O O . GLU A 1 180 ? 169.164 173.087 169.389 1.00 97.08 180 GLU A O 1
ATOM 1270 N N . VAL A 1 181 ? 168.050 174.966 168.780 1.00 90.80 181 VAL A N 1
ATOM 1271 C CA . VAL A 1 181 ? 167.505 174.341 167.533 1.00 88.03 181 VAL A CA 1
ATOM 1272 C C . VAL A 1 181 ? 168.334 174.640 166.274 1.00 84.09 181 VAL A C 1
ATOM 1273 O O . VAL A 1 181 ? 167.935 174.135 165.218 1.00 87.21 181 VAL A O 1
ATOM 1277 N N . VAL A 1 182 ? 169.433 175.394 166.350 1.00 74.38 182 VAL A N 1
ATOM 1278 C CA . VAL A 1 182 ? 170.143 175.796 165.092 1.00 78.95 182 VAL A CA 1
ATOM 1279 C C . VAL A 1 182 ? 171.653 175.530 165.179 1.00 83.08 182 VAL A C 1
ATOM 1280 O O . VAL A 1 182 ? 172.258 175.959 166.170 1.00 84.47 182 VAL A O 1
ATOM 1284 N N . ASN A 1 183 ? 172.241 174.891 164.154 1.00 81.26 183 ASN A N 1
ATOM 1285 C CA . ASN A 1 183 ? 173.661 174.568 164.157 1.00 77.38 183 ASN A CA 1
ATOM 1286 C C . ASN A 1 183 ? 174.306 175.089 162.882 1.00 75.14 183 ASN A C 1
ATOM 1287 O O . ASN A 1 183 ? 173.669 175.128 161.827 1.00 77.15 183 ASN A O 1
ATOM 1292 N N . TYR A 1 184 ? 175.575 175.478 162.979 1.00 84.05 184 TYR A N 1
ATOM 1293 C CA . TYR A 1 184 ? 176.308 176.080 161.871 1.00 84.18 184 TYR A CA 1
ATOM 1294 C C . TYR A 1 184 ? 177.403 175.133 161.395 1.00 86.62 184 TYR A C 1
ATOM 1295 O O . TYR A 1 184 ? 178.329 174.822 162.151 1.00 89.48 184 TYR A O 1
ATOM 1304 N N . GLU A 1 185 ? 177.281 174.672 160.148 1.00 86.96 185 GLU A N 1
ATOM 1305 C CA . GLU A 1 185 ? 178.326 173.972 159.402 1.00 87.11 185 GLU A CA 1
ATOM 1306 C C . GLU A 1 185 ? 178.607 172.566 159.920 1.00 90.80 185 GLU A C 1
ATOM 1307 O O . GLU A 1 185 ? 179.329 171.802 159.272 1.00 91.51 185 GLU A O 1
ATOM 1313 N N . SER A 1 186 ? 178.036 172.205 161.068 1.00 94.68 186 SER A N 1
ATOM 1314 C CA . SER A 1 186 ? 178.189 170.876 161.646 1.00 89.62 186 SER A CA 1
ATOM 1315 C C . SER A 1 186 ? 177.191 170.727 162.782 1.00 87.79 186 SER A C 1
ATOM 1316 O O . SER A 1 186 ? 176.825 171.713 163.425 1.00 93.72 186 SER A O 1
ATOM 1319 N N . TRP A 1 187 ? 176.765 169.491 163.031 1.00 90.12 187 TRP A N 1
ATOM 1320 C CA . TRP A 1 187 ? 175.854 169.219 164.135 1.00 93.47 187 TRP A CA 1
ATOM 1321 C C . TRP A 1 187 ? 176.554 169.392 165.476 1.00 95.05 187 TRP A C 1
ATOM 1322 O O . TRP A 1 187 ? 177.376 168.558 165.868 1.00 95.12 187 TRP A O 1
ATOM 1333 N N . GLY A 1 188 ? 176.242 170.478 166.180 1.00 101.43 188 GLY A N 1
ATOM 1334 C CA . GLY A 1 188 ? 176.800 170.715 167.497 1.00 99.09 188 GLY A CA 1
ATOM 1335 C C . GLY A 1 188 ? 177.454 172.074 167.634 1.00 100.44 188 GLY A C 1
ATOM 1336 O O . GLY A 1 188 ? 177.828 172.482 168.736 1.00 102.93 188 GLY A O 1
ATOM 1337 N N . ASN A 1 189 ? 177.592 172.785 166.518 1.00 92.29 189 ASN A N 1
ATOM 1338 C CA . ASN A 1 189 ? 178.263 174.084 166.484 1.00 91.73 189 ASN A CA 1
ATOM 1339 C C . ASN A 1 189 ? 177.289 175.243 166.639 1.00 95.53 189 ASN A C 1
ATOM 1340 O O . ASN A 1 189 ? 177.062 175.994 165.688 1.00 99.58 189 ASN A O 1
ATOM 1345 N N . ARG A 1 190 ? 176.700 175.420 167.822 1.00 94.73 190 ARG A N 1
ATOM 1346 C CA . ARG A 1 190 ? 175.697 176.462 167.999 1.00 94.77 190 ARG A CA 1
ATOM 1347 C C . ARG A 1 190 ? 176.345 177.800 168.333 1.00 93.74 190 ARG A C 1
ATOM 1348 O O . ARG A 1 190 ? 175.892 178.493 169.249 1.00 94.90 190 ARG A O 1
ATOM 1356 N N . ALA A 1 191 ? 177.392 178.186 167.603 1.00 96.56 191 ALA A N 1
ATOM 1357 C CA . ALA A 1 191 ? 178.040 179.462 167.884 1.00 100.28 191 ALA A CA 1
ATOM 1358 C C . ALA A 1 191 ? 178.315 180.287 166.633 1.00 100.59 191 ALA A C 1
ATOM 1359 O O . ALA A 1 191 ? 178.159 181.512 166.645 1.00 100.01 191 ALA A O 1
ATOM 1361 N N . ALA A 1 192 ? 178.716 179.625 165.553 1.00 100.76 192 ALA A N 1
ATOM 1362 C CA . ALA A 1 192 ? 179.285 180.316 164.399 1.00 102.42 192 ALA A CA 1
ATOM 1363 C C . ALA A 1 192 ? 178.267 181.211 163.705 1.00 103.56 192 ALA A C 1
ATOM 1364 O O . ALA A 1 192 ? 178.505 182.404 163.519 1.00 100.30 192 ALA A O 1
ATOM 1366 N N . LEU B 2 8 ? 196.356 169.546 136.097 1.00 64.24 8 LEU D N 1
ATOM 1367 C CA . LEU B 2 8 ? 195.084 170.258 136.071 1.00 64.68 8 LEU D CA 1
ATOM 1368 C C . LEU B 2 8 ? 194.983 171.228 137.244 1.00 66.79 8 LEU D C 1
ATOM 1369 O O . LEU B 2 8 ? 195.424 170.913 138.350 1.00 63.90 8 LEU D O 1
ATOM 1374 N N . PRO B 2 9 ? 194.422 172.410 136.999 1.00 68.42 9 PRO D N 1
ATOM 1375 C CA . PRO B 2 9 ? 194.215 173.356 138.089 1.00 64.67 9 PRO D CA 1
ATOM 1376 C C . PRO B 2 9 ? 193.294 172.768 139.140 1.00 65.33 9 PRO D C 1
ATOM 1377 O O . PRO B 2 9 ? 192.340 172.036 138.815 1.00 69.71 9 PRO D O 1
ATOM 1381 N N . PRO B 2 10 ? 193.548 173.053 140.421 1.00 66.66 10 PRO D N 1
ATOM 1382 C CA . PRO B 2 10 ? 192.719 172.453 141.482 1.00 65.70 10 PRO D CA 1
ATOM 1383 C C . PRO B 2 10 ? 191.244 172.800 141.382 1.00 64.56 10 PRO D C 1
ATOM 1384 O O . PRO B 2 10 ? 190.395 171.952 141.682 1.00 63.38 10 PRO D O 1
ATOM 1388 N N . GLN B 2 11 ? 190.911 174.028 140.979 1.00 63.32 11 GLN D N 1
ATOM 1389 C CA . GLN B 2 11 ? 189.506 174.384 140.810 1.00 62.53 11 GLN D CA 1
ATOM 1390 C C . GLN B 2 11 ? 188.878 173.604 139.664 1.00 64.17 11 GLN D C 1
ATOM 1391 O O . GLN B 2 11 ? 187.729 173.159 139.760 1.00 65.32 11 GLN D O 1
ATOM 1397 N N . LEU B 2 12 ? 189.618 173.436 138.566 1.00 54.51 12 LEU D N 1
ATOM 1398 C CA . LEU B 2 12 ? 189.111 172.661 137.440 1.00 48.32 12 LEU D CA 1
ATOM 1399 C C . LEU B 2 12 ? 188.883 171.207 137.831 1.00 49.18 12 LEU D C 1
ATOM 1400 O O . LEU B 2 12 ? 187.875 170.605 137.447 1.00 52.83 12 LEU D O 1
ATOM 1405 N N . ARG B 2 13 ? 189.825 170.645 138.591 1.00 46.57 13 ARG D N 1
ATOM 1406 C CA . ARG B 2 13 ? 189.713 169.223 139.010 1.00 45.36 13 ARG D CA 1
ATOM 1407 C C . ARG B 2 13 ? 188.429 169.030 139.819 1.00 45.01 13 ARG D C 1
ATOM 1408 O O . ARG B 2 13 ? 187.724 168.040 139.573 1.00 50.00 13 ARG D O 1
ATOM 1416 N N . GLU B 2 14 ? 188.144 169.941 140.748 1.00 38.94 14 GLU D N 1
ATOM 1417 C CA . GLU B 2 14 ? 186.926 169.838 141.545 1.00 36.18 14 GLU D CA 1
ATOM 1418 C C . GLU B 2 14 ? 185.675 169.905 140.680 1.00 42.05 14 GLU D C 1
ATOM 1419 O O . GLU B 2 14 ? 184.705 169.183 140.940 1.00 40.32 14 GLU D O 1
ATOM 1425 N N . GLU B 2 15 ? 185.676 170.764 139.658 1.00 47.52 15 GLU D N 1
ATOM 1426 C CA . GLU B 2 15 ? 184.467 170.992 138.873 1.00 41.25 15 GLU D CA 1
ATOM 1427 C C . GLU B 2 15 ? 184.052 169.745 138.101 1.00 40.20 15 GLU D C 1
ATOM 1428 O O . GLU B 2 15 ? 182.856 169.450 137.992 1.00 42.34 15 GLU D O 1
ATOM 1434 N N . ILE B 2 16 ? 185.018 169.008 137.547 1.00 33.05 16 ILE D N 1
ATOM 1435 C CA . ILE B 2 16 ? 184.689 167.772 136.839 1.00 33.24 16 ILE D CA 1
ATOM 1436 C C . ILE B 2 16 ? 184.123 166.737 137.803 1.00 34.18 16 ILE D C 1
ATOM 1437 O O . ILE B 2 16 ? 183.129 166.065 137.501 1.00 40.51 16 ILE D O 1
ATOM 1442 N N . ALA B 2 17 ? 184.750 166.584 138.972 1.00 14.89 17 ALA D N 1
ATOM 1443 C CA . ALA B 2 17 ? 184.309 165.570 139.925 1.00 17.27 17 ALA D CA 1
ATOM 1444 C C . ALA B 2 17 ? 182.919 165.877 140.466 1.00 28.92 17 ALA D C 1
ATOM 1445 O O . ALA B 2 17 ? 182.101 164.968 140.645 1.00 30.64 17 ALA D O 1
ATOM 1447 N N . LEU B 2 18 ? 182.635 167.151 140.743 1.00 31.87 18 LEU D N 1
ATOM 1448 C CA . LEU B 2 18 ? 181.299 167.521 141.200 1.00 23.30 18 LEU D CA 1
ATOM 1449 C C . LEU B 2 18 ? 180.262 167.341 140.100 1.00 20.95 18 LEU D C 1
ATOM 1450 O O . LEU B 2 18 ? 179.081 167.129 140.395 1.00 31.08 18 LEU D O 1
ATOM 1455 N N . LEU B 2 19 ? 180.678 167.434 138.835 1.00 23.36 19 LEU D N 1
ATOM 1456 C CA . LEU B 2 19 ? 179.782 167.092 137.735 1.00 20.31 19 LEU D CA 1
ATOM 1457 C C . LEU B 2 19 ? 179.468 165.601 137.730 1.00 26.15 19 LEU D C 1
ATOM 1458 O O . LEU B 2 19 ? 178.344 165.197 137.414 1.00 33.22 19 LEU D O 1
ATOM 1463 N N . ALA B 2 20 ? 180.455 164.768 138.074 1.00 29.60 20 ALA D N 1
ATOM 1464 C CA . ALA B 2 20 ? 180.231 163.327 138.143 1.00 9.72 20 ALA D CA 1
ATOM 1465 C C . ALA B 2 20 ? 179.232 162.973 139.238 1.00 19.16 20 ALA D C 1
ATOM 1466 O O . ALA B 2 20 ? 178.397 162.078 139.060 1.00 21.05 20 ALA D O 1
ATOM 1468 N N . VAL B 2 21 ? 179.303 163.661 140.379 1.00 23.39 21 VAL D N 1
ATOM 1469 C CA . VAL B 2 21 ? 178.365 163.400 141.468 1.00 15.25 21 VAL D CA 1
ATOM 1470 C C . VAL B 2 21 ? 176.944 163.743 141.043 1.00 21.68 21 VAL D C 1
ATOM 1471 O O . VAL B 2 21 ? 175.992 163.023 141.366 1.00 24.02 21 VAL D O 1
ATOM 1475 N N . TYR B 2 22 ? 176.777 164.855 140.324 1.00 16.50 22 TYR D N 1
ATOM 1476 C CA . TYR B 2 22 ? 175.445 165.265 139.895 1.00 3.04 22 TYR D CA 1
ATOM 1477 C C . TYR B 2 22 ? 174.809 164.220 138.986 1.00 18.13 22 TYR D C 1
ATOM 1478 O O . TYR B 2 22 ? 173.633 163.877 139.150 1.00 25.71 22 TYR D O 1
ATOM 1487 N N . LEU B 2 23 ? 175.574 163.700 138.023 1.00 21.01 23 LEU D N 1
ATOM 1488 C CA . LEU B 2 23 ? 175.045 162.681 137.121 1.00 7.67 23 LEU D CA 1
ATOM 1489 C C . LEU B 2 23 ? 174.727 161.389 137.865 1.00 14.08 23 LEU D C 1
ATOM 1490 O O . LEU B 2 23 ? 173.703 160.748 137.600 1.00 21.42 23 LEU D O 1
ATOM 1495 N N . LEU B 2 24 ? 175.598 160.984 138.794 1.00 22.54 24 LEU D N 1
ATOM 1496 C CA . LEU B 2 24 ? 175.323 159.795 139.596 1.00 17.97 24 LEU D CA 1
ATOM 1497 C C . LEU B 2 24 ? 174.096 159.992 140.477 1.00 24.84 24 LEU D C 1
ATOM 1498 O O . LEU B 2 24 ? 173.230 159.113 140.553 1.00 29.18 24 LEU D O 1
ATOM 1503 N N . SER B 2 25 ? 174.010 161.137 141.158 1.00 25.38 25 SER D N 1
ATOM 1504 C CA . SER B 2 25 ? 172.876 161.400 142.038 1.00 12.31 25 SER D CA 1
ATOM 1505 C C . SER B 2 25 ? 171.575 161.511 141.253 1.00 22.90 25 SER D C 1
ATOM 1506 O O . SER B 2 25 ? 170.530 161.028 141.702 1.00 31.25 25 SER D O 1
ATOM 1509 N N . SER B 2 26 ? 171.617 162.160 140.087 1.00 27.07 26 SER D N 1
ATOM 1510 C CA . SER B 2 26 ? 170.426 162.257 139.250 1.00 16.97 26 SER D CA 1
ATOM 1511 C C . SER B 2 26 ? 169.985 160.885 138.758 1.00 24.88 26 SER D C 1
ATOM 1512 O O . SER B 2 26 ? 168.784 160.602 138.685 1.00 35.99 26 SER D O 1
ATOM 1515 N N . GLY B 2 27 ? 170.944 160.025 138.406 1.00 30.83 27 GLY D N 1
ATOM 1516 C CA . GLY B 2 27 ? 170.593 158.695 137.936 1.00 29.97 27 GLY D CA 1
ATOM 1517 C C . GLY B 2 27 ? 169.877 157.869 138.987 1.00 31.43 27 GLY D C 1
ATOM 1518 O O . GLY B 2 27 ? 168.890 157.192 138.691 1.00 39.70 27 GLY D O 1
ATOM 1519 N N . ARG B 2 28 ? 170.363 157.913 140.229 1.00 30.47 28 ARG D N 1
ATOM 1520 C CA . ARG B 2 28 ? 169.683 157.235 141.323 1.00 36.04 28 ARG D CA 1
ATOM 1521 C C . ARG B 2 28 ? 168.323 157.862 141.603 1.00 36.05 28 ARG D C 1
ATOM 1522 O O . ARG B 2 28 ? 167.338 157.133 141.763 1.00 44.72 28 ARG D O 1
ATOM 1530 N N . GLY B 2 29 ? 168.229 159.188 141.596 1.00 40.37 29 GLY D N 1
ATOM 1531 C CA . GLY B 2 29 ? 166.987 159.847 141.946 1.00 38.21 29 GLY D CA 1
ATOM 1532 C C . GLY B 2 29 ? 165.975 159.855 140.822 1.00 44.41 29 GLY D C 1
ATOM 1533 O O . GLY B 2 29 ? 164.907 160.462 140.942 1.00 45.51 29 GLY D O 1
ATOM 1534 N N . LEU B 2 30 ? 166.297 159.176 139.722 1.00 47.73 30 LEU D N 1
ATOM 1535 C CA . LEU B 2 30 ? 165.359 158.989 138.629 1.00 41.00 30 LEU D CA 1
ATOM 1536 C C . LEU B 2 30 ? 164.432 157.805 138.850 1.00 44.53 30 LEU D C 1
ATOM 1537 O O . LEU B 2 30 ? 163.474 157.636 138.088 1.00 46.62 30 LEU D O 1
ATOM 1542 N N . LEU B 2 31 ? 164.690 156.987 139.869 1.00 53.30 31 LEU D N 1
ATOM 1543 C CA . LEU B 2 31 ? 163.829 155.868 140.225 1.00 49.73 31 LEU D CA 1
ATOM 1544 C C . LEU B 2 31 ? 162.662 156.281 141.111 1.00 52.21 31 LEU D C 1
ATOM 1545 O O . LEU B 2 31 ? 161.773 155.460 141.358 1.00 52.41 31 LEU D O 1
ATOM 1550 N N . GLU B 2 32 ? 162.643 157.524 141.590 1.00 58.92 32 GLU D N 1
ATOM 1551 C CA . GLU B 2 32 ? 161.608 158.011 142.496 1.00 58.32 32 GLU D CA 1
ATOM 1552 C C . GLU B 2 32 ? 161.034 159.329 141.986 1.00 60.97 32 GLU D C 1
ATOM 1553 O O . GLU B 2 32 ? 160.502 160.141 142.751 1.00 62.79 32 GLU D O 1
ATOM 1559 N N . GLU B 2 33 ? 161.089 159.531 140.673 1.00 59.96 33 GLU D N 1
ATOM 1560 C CA . GLU B 2 33 ? 160.659 160.772 140.043 1.00 59.01 33 GLU D CA 1
ATOM 1561 C C . GLU B 2 33 ? 159.924 160.452 138.745 1.00 57.85 33 GLU D C 1
ATOM 1562 O O . GLU B 2 33 ? 160.030 159.326 138.243 1.00 53.77 33 GLU D O 1
ATOM 1568 N N . PRO B 2 34 ? 159.156 161.403 138.174 1.00 58.98 34 PRO D N 1
ATOM 1569 C CA . PRO B 2 34 ? 158.354 161.085 136.982 1.00 56.61 34 PRO D CA 1
ATOM 1570 C C . PRO B 2 34 ? 159.179 160.618 135.793 1.00 58.21 34 PRO D C 1
ATOM 1571 O O . PRO B 2 34 ? 160.412 160.666 135.818 1.00 64.95 34 PRO D O 1
ATOM 1575 N N . ALA B 2 35 ? 158.499 160.165 134.737 1.00 54.79 35 ALA D N 1
ATOM 1576 C CA . ALA B 2 35 ? 159.169 159.609 133.572 1.00 56.77 35 ALA D CA 1
ATOM 1577 C C . ALA B 2 35 ? 159.794 160.656 132.666 1.00 57.56 35 ALA D C 1
ATOM 1578 O O . ALA B 2 35 ? 160.784 160.351 131.994 1.00 57.69 35 ALA D O 1
ATOM 1580 N N . ASP B 2 36 ? 159.260 161.881 132.680 1.00 54.63 36 ASP D N 1
ATOM 1581 C CA . ASP B 2 36 ? 159.810 162.981 131.842 1.00 52.93 36 ASP D CA 1
ATOM 1582 C C . ASP B 2 36 ? 160.794 163.805 132.670 1.00 54.56 36 ASP D C 1
ATOM 1583 O O . ASP B 2 36 ? 160.652 165.036 132.698 1.00 54.29 36 ASP D O 1
ATOM 1588 N N . TYR B 2 37 ? 161.742 163.144 133.330 1.00 52.58 37 TYR D N 1
ATOM 1589 C CA . TYR B 2 37 ? 162.732 163.840 134.134 1.00 51.68 37 TYR D CA 1
ATOM 1590 C C . TYR B 2 37 ? 164.164 163.600 133.690 1.00 53.86 37 TYR D C 1
ATOM 1591 O O . TYR B 2 37 ? 165.022 164.443 133.968 1.00 52.88 37 TYR D O 1
ATOM 1600 N N . GLY B 2 38 ? 164.450 162.492 133.003 1.00 42.87 38 GLY D N 1
ATOM 1601 C CA . GLY B 2 38 ? 165.763 162.326 132.410 1.00 41.04 38 GLY D CA 1
ATOM 1602 C C . GLY B 2 38 ? 166.058 163.312 131.302 1.00 44.43 38 GLY D C 1
ATOM 1603 O O . GLY B 2 38 ? 167.219 163.463 130.911 1.00 45.85 38 GLY D O 1
ATOM 1604 N N . ILE B 2 39 ? 165.025 163.981 130.791 1.00 44.60 39 ILE D N 1
ATOM 1605 C CA . ILE B 2 39 ? 165.202 164.992 129.756 1.00 42.47 39 ILE D CA 1
ATOM 1606 C C . ILE B 2 39 ? 165.918 166.215 130.315 1.00 44.69 39 ILE D C 1
ATOM 1607 O O . ILE B 2 39 ? 166.861 166.735 129.707 1.00 48.15 39 ILE D O 1
ATOM 1612 N N . TYR B 2 40 ? 165.478 166.694 131.483 1.00 38.91 40 TYR D N 1
ATOM 1613 C CA . TYR B 2 40 ? 166.078 167.885 132.077 1.00 34.59 40 TYR D CA 1
ATOM 1614 C C . TYR B 2 40 ? 167.411 167.582 132.749 1.00 42.49 40 TYR D C 1
ATOM 1615 O O . TYR B 2 40 ? 168.284 168.455 132.802 1.00 42.54 40 TYR D O 1
ATOM 1624 N N . ARG B 2 41 ? 167.588 166.368 133.278 1.00 30.11 41 ARG D N 1
ATOM 1625 C CA . ARG B 2 41 ? 168.873 166.013 133.874 1.00 26.45 41 ARG D CA 1
ATOM 1626 C C . ARG B 2 41 ? 169.980 166.014 132.829 1.00 26.69 41 ARG D C 1
ATOM 1627 O O . ARG B 2 41 ? 171.098 166.469 133.098 1.00 32.51 41 ARG D O 1
ATOM 1635 N N . CYS B 2 42 ? 169.691 165.507 131.630 1.00 22.05 42 CYS D N 1
ATOM 1636 C CA . CYS B 2 42 ? 170.674 165.562 130.555 1.00 21.76 42 CYS D CA 1
ATOM 1637 C C . CYS B 2 42 ? 170.826 166.980 130.016 1.00 28.08 42 CYS D C 1
ATOM 1638 O O . CYS B 2 42 ? 171.937 167.408 129.685 1.00 36.37 42 CYS D O 1
ATOM 1641 N N . THR B 2 43 ? 169.720 167.722 129.918 1.00 28.44 43 THR D N 1
ATOM 1642 C CA . THR B 2 43 ? 169.796 169.114 129.486 1.00 27.37 43 THR D CA 1
ATOM 1643 C C . THR B 2 43 ? 170.559 169.963 130.495 1.00 33.76 43 THR D C 1
ATOM 1644 O O . THR B 2 43 ? 171.347 170.836 130.114 1.00 40.94 43 THR D O 1
ATOM 1648 N N . ASP B 2 44 ? 170.334 169.727 131.790 1.00 28.95 44 ASP D N 1
ATOM 1649 C CA . ASP B 2 44 ? 171.105 170.426 132.812 1.00 14.13 44 ASP D CA 1
ATOM 1650 C C . ASP B 2 44 ? 172.546 169.936 132.859 1.00 26.08 44 ASP D C 1
ATOM 1651 O O . ASP B 2 44 ? 173.445 170.697 133.233 1.00 33.61 44 ASP D O 1
ATOM 1656 N N . GLY B 2 45 ? 172.784 168.674 132.500 1.00 15.51 45 GLY D N 1
ATOM 1657 C CA . GLY B 2 45 ? 174.150 168.186 132.416 1.00 4.32 45 GLY D CA 1
ATOM 1658 C C . GLY B 2 45 ? 174.934 168.846 131.298 1.00 19.36 45 GLY D C 1
ATOM 1659 O O . GLY B 2 45 ? 176.114 169.164 131.457 1.00 23.75 45 GLY D O 1
ATOM 1660 N N . ALA B 2 46 ? 174.291 169.048 130.145 1.00 23.69 46 ALA D N 1
ATOM 1661 C CA . ALA B 2 46 ? 174.938 169.759 129.048 1.00 10.81 46 ALA D CA 1
ATOM 1662 C C . ALA B 2 46 ? 175.150 171.227 129.395 1.00 14.33 46 ALA D C 1
ATOM 1663 O O . ALA B 2 46 ? 176.131 171.841 128.962 1.00 27.90 46 ALA D O 1
ATOM 1665 N N . ARG B 2 47 ? 174.228 171.808 130.163 1.00 25.05 47 ARG D N 1
ATOM 1666 C CA . ARG B 2 47 ? 174.389 173.188 130.609 1.00 24.48 47 ARG D CA 1
ATOM 1667 C C . ARG B 2 47 ? 175.615 173.341 131.498 1.00 22.55 47 ARG D C 1
ATOM 1668 O O . ARG B 2 47 ? 176.347 174.332 131.396 1.00 27.96 47 ARG D O 1
ATOM 1676 N N . ARG B 2 48 ? 175.854 172.368 132.380 1.00 18.34 48 ARG D N 1
ATOM 1677 C CA . ARG B 2 48 ? 176.959 172.476 133.325 1.00 13.25 48 ARG D CA 1
ATOM 1678 C C . ARG B 2 48 ? 178.305 172.224 132.660 1.00 16.24 48 ARG D C 1
ATOM 1679 O O . ARG B 2 48 ? 179.313 172.807 133.072 1.00 27.21 48 ARG D O 1
ATOM 1687 N N . ALA B 2 49 ? 178.347 171.357 131.647 1.00 26.13 49 ALA D N 1
ATOM 1688 C CA . ALA B 2 49 ? 179.598 171.118 130.934 1.00 15.06 49 ALA D CA 1
ATOM 1689 C C . ALA B 2 49 ? 180.039 172.353 130.158 1.00 26.73 49 ALA D C 1
ATOM 1690 O O . ALA B 2 49 ? 181.224 172.702 130.154 1.00 34.08 49 ALA D O 1
ATOM 1692 N N . LEU B 2 50 ? 179.099 173.024 129.489 1.00 25.20 50 LEU D N 1
ATOM 1693 C CA . LEU B 2 50 ? 179.442 174.238 128.756 1.00 20.17 50 LEU D CA 1
ATOM 1694 C C . LEU B 2 50 ? 179.697 175.407 129.696 1.00 26.21 50 LEU D C 1
ATOM 1695 O O . LEU B 2 50 ? 180.519 176.278 129.392 1.00 33.84 50 LEU D O 1
ATOM 1700 N N . GLN B 2 51 ? 178.998 175.451 130.833 1.00 37.09 51 GLN D N 1
ATOM 1701 C CA . GLN B 2 51 ? 179.292 176.457 131.848 1.00 34.20 51 GLN D CA 1
ATOM 1702 C C . GLN B 2 51 ? 180.693 176.263 132.413 1.00 28.54 51 GLN D C 1
ATOM 1703 O O . GLN B 2 51 ? 181.319 177.214 132.895 1.00 41.52 51 GLN D O 1
ATOM 1709 N N . LEU B 2 52 ? 181.199 175.031 132.363 1.00 33.42 52 LEU D N 1
ATOM 1710 C CA . LEU B 2 52 ? 182.561 174.762 132.807 1.00 34.02 52 LEU D CA 1
ATOM 1711 C C . LEU B 2 52 ? 183.583 175.335 131.833 1.00 35.06 52 LEU D C 1
ATOM 1712 O O . LEU B 2 52 ? 184.699 175.690 132.230 1.00 38.10 52 LEU D O 1
ATOM 1717 N N . LEU B 2 53 ? 183.221 175.429 130.552 1.00 44.25 53 LEU D N 1
ATOM 1718 C CA . LEU B 2 53 ? 184.176 175.873 129.541 1.00 46.23 53 LEU D CA 1
ATOM 1719 C C . LEU B 2 53 ? 184.439 177.371 129.639 1.00 48.17 53 LEU D C 1
ATOM 1720 O O . LEU B 2 53 ? 185.592 177.804 129.742 1.00 51.04 53 LEU D O 1
ATOM 1725 N N . ASP B 2 54 ? 183.380 178.183 129.612 1.00 46.23 54 ASP D N 1
ATOM 1726 C CA . ASP B 2 54 ? 183.559 179.630 129.590 1.00 46.62 54 ASP D CA 1
ATOM 1727 C C . ASP B 2 54 ? 184.021 180.191 130.928 1.00 49.28 54 ASP D C 1
ATOM 1728 O O . ASP B 2 54 ? 184.497 181.331 130.972 1.00 54.64 54 ASP D O 1
ATOM 1733 N N . GLU B 2 55 ? 183.891 179.427 132.015 1.00 51.59 55 GLU D N 1
ATOM 1734 C CA . GLU B 2 55 ? 184.435 179.871 133.292 1.00 50.32 55 GLU D CA 1
ATOM 1735 C C . GLU B 2 55 ? 185.954 179.773 133.332 1.00 51.87 55 GLU D C 1
ATOM 1736 O O . GLU B 2 55 ? 186.578 180.364 134.219 1.00 56.78 55 GLU D O 1
ATOM 1742 N N . HIS B 2 56 ? 186.560 179.042 132.394 1.00 49.96 56 HIS D N 1
ATOM 1743 C CA . HIS B 2 56 ? 188.012 178.958 132.275 1.00 47.25 56 HIS D CA 1
ATOM 1744 C C . HIS B 2 56 ? 188.497 179.440 130.912 1.00 51.04 56 HIS D C 1
ATOM 1745 O O . HIS B 2 56 ? 189.629 179.141 130.519 1.00 53.59 56 HIS D O 1
ATOM 1752 N N . GLY B 2 57 ? 187.665 180.179 130.185 1.00 55.68 57 GLY D N 1
ATOM 1753 C CA . GLY B 2 57 ? 188.050 180.701 128.884 1.00 54.19 57 GLY D CA 1
ATOM 1754 C C . GLY B 2 57 ? 188.155 179.670 127.780 1.00 59.84 57 GLY D C 1
ATOM 1755 O O . GLY B 2 57 ? 189.176 179.618 127.084 1.00 62.82 57 GLY D O 1
ATOM 1756 N N . GLY B 2 58 ? 187.125 178.845 127.601 1.00 60.60 58 GLY D N 1
ATOM 1757 C CA . GLY B 2 58 ? 187.147 177.834 126.562 1.00 55.74 58 GLY D CA 1
ATOM 1758 C C . GLY B 2 58 ? 185.980 177.884 125.595 1.00 59.56 58 GLY D C 1
ATOM 1759 O O . GLY B 2 58 ? 185.806 176.970 124.785 1.00 65.62 58 GLY D O 1
ATOM 1760 N N . SER B 2 59 ? 185.177 178.943 125.662 1.00 64.35 59 SER D N 1
ATOM 1761 C CA . SER B 2 59 ? 184.011 179.120 124.804 1.00 65.97 59 SER D CA 1
ATOM 1762 C C . SER B 2 59 ? 184.322 180.197 123.773 1.00 68.57 59 SER D C 1
ATOM 1763 O O . SER B 2 59 ? 184.658 181.328 124.141 1.00 69.58 59 SER D O 1
ATOM 1766 N N . THR B 2 60 ? 184.215 179.854 122.487 1.00 71.12 60 THR D N 1
ATOM 1767 C CA . THR B 2 60 ? 184.688 180.786 121.470 1.00 76.00 60 THR D CA 1
ATOM 1768 C C . THR B 2 60 ? 183.663 181.848 121.078 1.00 74.04 60 THR D C 1
ATOM 1769 O O . THR B 2 60 ? 183.797 183.010 121.475 1.00 73.51 60 THR D O 1
ATOM 1773 N N . ALA B 2 61 ? 182.634 181.475 120.314 1.00 68.27 61 ALA D N 1
ATOM 1774 C CA . ALA B 2 61 ? 181.570 182.423 119.997 1.00 69.37 61 ALA D CA 1
ATOM 1775 C C . ALA B 2 61 ? 180.195 181.770 119.960 1.00 70.03 61 ALA D C 1
ATOM 1776 O O . ALA B 2 61 ? 179.181 182.424 120.224 1.00 68.70 61 ALA D O 1
ATOM 1778 N N . ARG B 2 62 ? 180.153 180.479 119.637 1.00 70.30 62 ARG D N 1
ATOM 1779 C CA . ARG B 2 62 ? 178.898 179.746 119.550 1.00 68.34 62 ARG D CA 1
ATOM 1780 C C . ARG B 2 62 ? 178.749 178.726 120.662 1.00 69.12 62 ARG D C 1
ATOM 1781 O O . ARG B 2 62 ? 177.623 178.313 120.961 1.00 71.55 62 ARG D O 1
ATOM 1789 N N . LEU B 2 63 ? 179.858 178.312 121.273 1.00 62.25 63 LEU D N 1
ATOM 1790 C CA . LEU B 2 63 ? 179.781 177.507 122.482 1.00 60.20 63 LEU D CA 1
ATOM 1791 C C . LEU B 2 63 ? 179.109 178.286 123.605 1.00 61.11 63 LEU D C 1
ATOM 1792 O O . LEU B 2 63 ? 178.581 177.688 124.550 1.00 61.48 63 LEU D O 1
ATOM 1797 N N . THR B 2 64 ? 179.118 179.618 123.514 1.00 59.28 64 THR D N 1
ATOM 1798 C CA . THR B 2 64 ? 178.430 180.488 124.459 1.00 58.17 64 THR D CA 1
ATOM 1799 C C . THR B 2 64 ? 176.959 180.679 124.113 1.00 58.04 64 THR D C 1
ATOM 1800 O O . THR B 2 64 ? 176.114 180.683 125.016 1.00 59.58 64 THR D O 1
ATOM 1804 N N . ALA B 2 65 ? 176.631 180.805 122.826 1.00 57.54 65 ALA D N 1
ATOM 1805 C CA . ALA B 2 65 ? 175.252 181.015 122.404 1.00 58.23 65 ALA D CA 1
ATOM 1806 C C . ALA B 2 65 ? 174.362 179.806 122.653 1.00 59.67 65 ALA D C 1
ATOM 1807 O O . ALA B 2 65 ? 173.135 179.952 122.653 1.00 56.92 65 ALA D O 1
ATOM 1809 N N . VAL B 2 66 ? 174.941 178.627 122.861 1.00 55.49 66 VAL D N 1
ATOM 1810 C CA . VAL B 2 66 ? 174.158 177.457 123.241 1.00 48.36 66 VAL D CA 1
ATOM 1811 C C . VAL B 2 66 ? 173.942 177.408 124.747 1.00 50.56 66 VAL D C 1
ATOM 1812 O O . VAL B 2 66 ? 172.842 177.102 125.211 1.00 52.22 66 VAL D O 1
ATOM 1816 N N . ARG B 2 67 ? 174.980 177.716 125.529 1.00 51.51 67 ARG D N 1
ATOM 1817 C CA . ARG B 2 67 ? 174.832 177.766 126.977 1.00 48.53 67 ARG D CA 1
ATOM 1818 C C . ARG B 2 67 ? 173.903 178.883 127.430 1.00 49.36 67 ARG D C 1
ATOM 1819 O O . ARG B 2 67 ? 173.254 178.740 128.471 1.00 53.10 67 ARG D O 1
ATOM 1827 N N . GLU B 2 68 ? 173.807 179.976 126.673 1.00 50.37 68 GLU D N 1
ATOM 1828 C CA . GLU B 2 68 ? 172.851 181.027 126.987 1.00 51.33 68 GLU D CA 1
ATOM 1829 C C . GLU B 2 68 ? 171.425 180.666 126.605 1.00 48.99 68 GLU D C 1
ATOM 1830 O O . GLU B 2 68 ? 170.492 181.104 127.285 1.00 48.79 68 GLU D O 1
ATOM 1836 N N . ARG B 2 69 ? 171.233 179.888 125.541 1.00 46.17 69 ARG D N 1
ATOM 1837 C CA . ARG B 2 69 ? 169.907 179.384 125.216 1.00 44.36 69 ARG D CA 1
ATOM 1838 C C . ARG B 2 69 ? 169.510 178.223 126.116 1.00 47.00 69 ARG D C 1
ATOM 1839 O O . ARG B 2 69 ? 168.326 178.074 126.439 1.00 49.39 69 ARG D O 1
ATOM 1847 N N . LEU B 2 70 ? 170.481 177.405 126.535 1.00 40.73 70 LEU D N 1
ATOM 1848 C CA . LEU B 2 70 ? 170.204 176.370 127.527 1.00 35.56 70 LEU D CA 1
ATOM 1849 C C . LEU B 2 70 ? 169.749 176.984 128.844 1.00 35.69 70 LEU D C 1
ATOM 1850 O O . LEU B 2 70 ? 168.920 176.404 129.554 1.00 41.38 70 LEU D O 1
ATOM 1855 N N . ASP B 2 71 ? 170.291 178.155 129.190 1.00 38.06 71 ASP D N 1
ATOM 1856 C CA . ASP B 2 71 ? 169.886 178.833 130.417 1.00 33.59 71 ASP D CA 1
ATOM 1857 C C . ASP B 2 71 ? 168.408 179.206 130.386 1.00 42.32 71 ASP D C 1
ATOM 1858 O O . ASP B 2 71 ? 167.685 178.987 131.364 1.00 49.56 71 ASP D O 1
ATOM 1863 N N . GLU B 2 72 ? 167.942 179.772 129.268 1.00 44.45 72 GLU D N 1
ATOM 1864 C CA . GLU B 2 72 ? 166.553 180.215 129.178 1.00 43.43 72 GLU D CA 1
ATOM 1865 C C . GLU B 2 72 ? 165.584 179.046 129.286 1.00 45.61 72 GLU D C 1
ATOM 1866 O O . GLU B 2 72 ? 164.546 179.149 129.949 1.00 48.69 72 GLU D O 1
ATOM 1872 N N . VAL B 2 73 ? 165.899 177.929 128.629 1.00 44.34 73 VAL D N 1
ATOM 1873 C CA . VAL B 2 73 ? 165.029 176.759 128.694 1.00 44.37 73 VAL D CA 1
ATOM 1874 C C . VAL B 2 73 ? 165.003 176.189 130.107 1.00 42.09 73 VAL D C 1
ATOM 1875 O O . VAL B 2 73 ? 163.946 175.796 130.615 1.00 46.74 73 VAL D O 1
ATOM 1879 N N . MET B 2 74 ? 166.161 176.138 130.767 1.00 35.21 74 MET D N 1
ATOM 1880 C CA . MET B 2 74 ? 166.238 175.533 132.091 1.00 36.43 74 MET D CA 1
ATOM 1881 C C . MET B 2 74 ? 165.605 176.418 133.159 1.00 37.33 74 MET D C 1
ATOM 1882 O O . MET B 2 74 ? 164.928 175.913 134.062 1.00 44.75 74 MET D O 1
ATOM 1887 N N . PHE B 2 75 ? 165.804 177.730 133.073 1.00 39.83 75 PHE D N 1
ATOM 1888 C CA . PHE B 2 75 ? 165.355 178.648 134.112 1.00 33.12 75 PHE D CA 1
ATOM 1889 C C . PHE B 2 75 ? 163.940 179.164 133.889 1.00 34.29 75 PHE D C 1
ATOM 1890 O O . PHE B 2 75 ? 163.480 180.013 134.659 1.00 38.95 75 PHE D O 1
ATOM 1898 N N . ALA B 2 76 ? 163.244 178.684 132.863 1.00 46.53 76 ALA D N 1
ATOM 1899 C CA . ALA B 2 76 ? 161.866 179.086 132.648 1.00 44.49 76 ALA D CA 1
ATOM 1900 C C . ALA B 2 76 ? 160.969 178.509 133.743 1.00 47.65 76 ALA D C 1
ATOM 1901 O O . ALA B 2 76 ? 161.266 177.451 134.304 1.00 44.40 76 ALA D O 1
ATOM 1903 N N . PRO B 2 77 ? 159.875 179.194 134.076 1.00 56.07 77 PRO D N 1
ATOM 1904 C CA . PRO B 2 77 ? 158.949 178.658 135.082 1.00 53.48 77 PRO D CA 1
ATOM 1905 C C . PRO B 2 77 ? 158.367 177.320 134.650 1.00 54.26 77 PRO D C 1
ATOM 1906 O O . PRO B 2 77 ? 158.089 177.093 133.471 1.00 56.71 77 PRO D O 1
ATOM 1910 N N . MET B 2 78 ? 158.185 176.432 135.623 1.00 58.12 78 MET D N 1
ATOM 1911 C CA . MET B 2 78 ? 157.692 175.094 135.333 1.00 59.46 78 MET D CA 1
ATOM 1912 C C . MET B 2 78 ? 156.232 175.136 134.896 1.00 59.60 78 MET D C 1
ATOM 1913 O O . MET B 2 78 ? 155.488 176.067 135.215 1.00 57.35 78 MET D O 1
ATOM 1918 N N . GLY B 2 79 ? 155.829 174.111 134.146 1.00 74.88 79 GLY D N 1
ATOM 1919 C CA . GLY B 2 79 ? 154.476 174.000 133.650 1.00 74.20 79 GLY D CA 1
ATOM 1920 C C . GLY B 2 79 ? 154.253 174.551 132.258 1.00 75.96 79 GLY D C 1
ATOM 1921 O O . GLY B 2 79 ? 153.196 174.289 131.670 1.00 75.02 79 GLY D O 1
ATOM 1922 N N . GLU B 2 80 ? 155.207 175.302 131.714 1.00 81.34 80 GLU D N 1
ATOM 1923 C CA . GLU B 2 80 ? 155.059 175.852 130.374 1.00 79.55 80 GLU D CA 1
ATOM 1924 C C . GLU B 2 80 ? 155.124 174.738 129.336 1.00 79.09 80 GLU D C 1
ATOM 1925 O O . GLU B 2 80 ? 155.980 173.851 129.413 1.00 80.78 80 GLU D O 1
ATOM 1931 N N . ASP B 2 81 ? 154.217 174.785 128.363 1.00 83.73 81 ASP D N 1
ATOM 1932 C CA . ASP B 2 81 ? 154.153 173.774 127.308 1.00 85.84 81 ASP D CA 1
ATOM 1933 C C . ASP B 2 81 ? 155.189 174.118 126.247 1.00 86.41 81 ASP D C 1
ATOM 1934 O O . ASP B 2 81 ? 154.949 174.920 125.344 1.00 86.33 81 ASP D O 1
ATOM 1939 N N . ARG B 2 82 ? 156.360 173.500 126.360 1.00 77.21 82 ARG D N 1
ATOM 1940 C CA . ARG B 2 82 ? 157.462 173.714 125.433 1.00 75.56 82 ARG D CA 1
ATOM 1941 C C . ARG B 2 82 ? 157.705 172.442 124.632 1.00 76.72 82 ARG D C 1
ATOM 1942 O O . ARG B 2 82 ? 157.736 171.345 125.198 1.00 76.34 82 ARG D O 1
ATOM 1950 N N . ASP B 2 83 ? 157.872 172.594 123.319 1.00 77.22 83 ASP D N 1
ATOM 1951 C CA . ASP B 2 83 ? 158.182 171.461 122.456 1.00 75.08 83 ASP D CA 1
ATOM 1952 C C . ASP B 2 83 ? 159.643 171.069 122.630 1.00 75.85 83 ASP D C 1
ATOM 1953 O O . ASP B 2 83 ? 160.510 171.554 121.896 1.00 75.21 83 ASP D O 1
ATOM 1958 N N . MET B 2 84 ? 159.921 170.185 123.593 1.00 69.51 84 MET D N 1
ATOM 1959 C CA . MET B 2 84 ? 161.304 169.851 123.920 1.00 67.93 84 MET D CA 1
ATOM 1960 C C . MET B 2 84 ? 162.021 169.195 122.748 1.00 68.06 84 MET D C 1
ATOM 1961 O O . MET B 2 84 ? 163.245 169.313 122.627 1.00 67.15 84 MET D O 1
ATOM 1966 N N . GLY B 2 85 ? 161.285 168.504 121.876 1.00 68.81 85 GLY D N 1
ATOM 1967 C CA . GLY B 2 85 ? 161.917 167.881 120.726 1.00 66.85 85 GLY D CA 1
ATOM 1968 C C . GLY B 2 85 ? 162.482 168.890 119.745 1.00 68.95 85 GLY D C 1
ATOM 1969 O O . GLY B 2 85 ? 163.573 168.699 119.202 1.00 69.91 85 GLY D O 1
ATOM 1970 N N . ALA B 2 86 ? 161.747 169.978 119.502 1.00 68.43 86 ALA D N 1
ATOM 1971 C CA . ALA B 2 86 ? 162.175 170.959 118.510 1.00 66.32 86 ALA D CA 1
ATOM 1972 C C . ALA B 2 86 ? 163.397 171.738 118.984 1.00 67.11 86 ALA D C 1
ATOM 1973 O O . ALA B 2 86 ? 164.335 171.966 118.213 1.00 65.90 86 ALA D O 1
ATOM 1975 N N . ILE B 2 87 ? 163.399 172.167 120.248 1.00 65.80 87 ILE D N 1
ATOM 1976 C CA . ILE B 2 87 ? 164.505 172.978 120.745 1.00 63.84 87 ILE D CA 1
ATOM 1977 C C . ILE B 2 87 ? 165.770 172.141 120.876 1.00 66.20 87 ILE D C 1
ATOM 1978 O O . ILE B 2 87 ? 166.875 172.610 120.580 1.00 67.77 87 ILE D O 1
ATOM 1983 N N . LEU B 2 88 ? 165.632 170.892 121.327 1.00 60.22 88 LEU D N 1
ATOM 1984 C CA . LEU B 2 88 ? 166.790 170.010 121.417 1.00 58.19 88 LEU D CA 1
ATOM 1985 C C . LEU B 2 88 ? 167.382 169.746 120.039 1.00 63.30 88 LEU D C 1
ATOM 1986 O O . LEU B 2 88 ? 168.608 169.683 119.882 1.00 63.42 88 LEU D O 1
ATOM 1991 N N . ASP B 2 89 ? 166.526 169.588 119.027 1.00 66.36 89 ASP D N 1
ATOM 1992 C CA . ASP B 2 89 ? 167.010 169.395 117.664 1.00 63.69 89 ASP D CA 1
ATOM 1993 C C . ASP B 2 89 ? 167.785 170.615 117.181 1.00 64.23 89 ASP D C 1
ATOM 1994 O O . ASP B 2 89 ? 168.832 170.487 116.538 1.00 63.83 89 ASP D O 1
ATOM 1999 N N . ASP B 2 90 ? 167.277 171.813 117.478 1.00 59.43 90 ASP D N 1
ATOM 2000 C CA . ASP B 2 90 ? 167.964 173.035 117.075 1.00 58.35 90 ASP D CA 1
ATOM 2001 C C . ASP B 2 90 ? 169.309 173.155 117.784 1.00 60.84 90 ASP D C 1
ATOM 2002 O O . ASP B 2 90 ? 170.325 173.468 117.152 1.00 59.78 90 ASP D O 1
ATOM 2007 N N . LEU B 2 91 ? 169.339 172.885 119.092 1.00 58.78 91 LEU D N 1
ATOM 2008 C CA . LEU B 2 91 ? 170.581 173.008 119.849 1.00 55.61 91 LEU D CA 1
ATOM 2009 C C . LEU B 2 91 ? 171.615 171.990 119.386 1.00 56.33 91 LEU D C 1
ATOM 2010 O O . LEU B 2 91 ? 172.816 172.283 119.356 1.00 56.13 91 LEU D O 1
ATOM 2015 N N . CYS B 2 92 ? 171.171 170.781 119.035 1.00 61.08 92 CYS D N 1
ATOM 2016 C CA . CYS B 2 92 ? 172.090 169.801 118.465 1.00 61.90 92 CYS D CA 1
ATOM 2017 C C . CYS B 2 92 ? 172.659 170.296 117.142 1.00 62.18 92 CYS D C 1
ATOM 2018 O O . CYS B 2 92 ? 173.847 170.103 116.857 1.00 61.09 92 CYS D O 1
ATOM 2021 N N . ARG B 2 93 ? 171.822 170.932 116.320 1.00 63.58 93 ARG D N 1
ATOM 2022 C CA . ARG B 2 93 ? 172.283 171.466 115.043 1.00 64.17 93 ARG D CA 1
ATOM 2023 C C . ARG B 2 93 ? 173.287 172.596 115.245 1.00 65.93 93 ARG D C 1
ATOM 2024 O O . ARG B 2 93 ? 174.303 172.671 114.545 1.00 67.52 93 ARG D O 1
ATOM 2032 N N . GLN B 2 94 ? 173.011 173.495 116.194 1.00 60.38 94 GLN D N 1
ATOM 2033 C CA . GLN B 2 94 ? 173.926 174.602 116.458 1.00 58.43 94 GLN D CA 1
ATOM 2034 C C . GLN B 2 94 ? 175.260 174.097 116.992 1.00 61.40 94 GLN D C 1
ATOM 2035 O O . GLN B 2 94 ? 176.328 174.558 116.573 1.00 61.94 94 GLN D O 1
ATOM 2041 N N . MET B 2 95 ? 175.213 173.144 117.925 1.00 62.07 95 MET D N 1
ATOM 2042 C CA . MET B 2 95 ? 176.437 172.664 118.557 1.00 60.72 95 MET D CA 1
ATOM 2043 C C . MET B 2 95 ? 177.293 171.893 117.562 1.00 60.83 95 MET D C 1
ATOM 2044 O O . MET B 2 95 ? 178.526 171.890 117.661 1.00 63.71 95 MET D O 1
ATOM 2049 N N . ALA B 2 96 ? 176.649 171.220 116.604 1.00 65.23 96 ALA D N 1
ATOM 2050 C CA . ALA B 2 96 ? 177.380 170.513 115.559 1.00 67.09 96 ALA D CA 1
ATOM 2051 C C . ALA B 2 96 ? 178.162 171.480 114.683 1.00 69.31 96 ALA D C 1
ATOM 2052 O O . ALA B 2 96 ? 179.266 171.162 114.225 1.00 68.87 96 ALA D O 1
ATOM 2054 N N . ASP B 2 97 ? 177.600 172.663 114.429 1.00 73.03 97 ASP D N 1
ATOM 2055 C CA . ASP B 2 97 ? 178.281 173.658 113.612 1.00 69.81 97 ASP D CA 1
ATOM 2056 C C . ASP B 2 97 ? 179.441 174.317 114.345 1.00 69.73 97 ASP D C 1
ATOM 2057 O O . ASP B 2 97 ? 180.310 174.909 113.697 1.00 69.87 97 ASP D O 1
ATOM 2062 N N . ALA B 2 98 ? 179.476 174.230 115.675 1.00 71.70 98 ALA D N 1
ATOM 2063 C CA . ALA B 2 98 ? 180.512 174.888 116.458 1.00 71.46 98 ALA D CA 1
ATOM 2064 C C . ALA B 2 98 ? 181.720 174.003 116.734 1.00 73.97 98 ALA D C 1
ATOM 2065 O O . ALA B 2 98 ? 182.778 174.525 117.104 1.00 73.48 98 ALA D O 1
ATOM 2067 N N . LEU B 2 99 ? 181.589 172.688 116.574 1.00 80.56 99 LEU D N 1
ATOM 2068 C CA . LEU B 2 99 ? 182.718 171.797 116.831 1.00 81.55 99 LEU D CA 1
ATOM 2069 C C . LEU B 2 99 ? 183.928 172.044 115.933 1.00 83.64 99 LEU D C 1
ATOM 2070 O O . LEU B 2 99 ? 185.056 171.997 116.453 1.00 83.12 99 LEU D O 1
ATOM 2075 N N . PRO B 2 100 ? 183.794 172.280 114.621 1.00 87.99 100 PRO D N 1
ATOM 2076 C CA . PRO B 2 100 ? 184.999 172.498 113.800 1.00 85.19 100 PRO D CA 1
ATOM 2077 C C . PRO B 2 100 ? 185.852 173.672 114.251 1.00 86.30 100 PRO D C 1
ATOM 2078 O O . PRO B 2 100 ? 187.061 173.673 113.988 1.00 86.63 100 PRO D O 1
ATOM 2082 N N . GLU B 2 101 ? 185.268 174.670 114.916 1.00 85.52 101 GLU D N 1
ATOM 2083 C CA . GLU B 2 101 ? 186.046 175.809 115.389 1.00 83.84 101 GLU D CA 1
ATOM 2084 C C . GLU B 2 101 ? 187.039 175.428 116.480 1.00 84.90 101 GLU D C 1
ATOM 2085 O O . GLU B 2 101 ? 188.044 176.124 116.653 1.00 84.84 101 GLU D O 1
ATOM 2091 N N . ILE B 2 102 ? 186.785 174.349 117.215 1.00 89.56 102 ILE D N 1
ATOM 2092 C CA . ILE B 2 102 ? 187.637 173.934 118.321 1.00 90.08 102 ILE D CA 1
ATOM 2093 C C . ILE B 2 102 ? 188.301 172.587 118.040 1.00 88.80 102 ILE D C 1
ATOM 2094 O O . ILE B 2 102 ? 188.824 171.952 118.954 1.00 88.32 102 ILE D O 1
ATOM 2099 N N . GLU B 2 103 ? 188.287 172.140 116.787 1.00 99.88 103 GLU D N 1
ATOM 2100 C CA . GLU B 2 103 ? 188.825 170.827 116.455 1.00 102.91 103 GLU D CA 1
ATOM 2101 C C . GLU B 2 103 ? 190.344 170.822 116.573 1.00 102.94 103 GLU D C 1
ATOM 2102 O O . GLU B 2 103 ? 191.023 171.714 116.056 1.00 101.59 103 GLU D O 1
ATOM 2108 N N . THR B 2 104 ? 190.875 169.812 117.259 1.00 107.31 104 THR D N 1
ATOM 2109 C CA . THR B 2 104 ? 192.316 169.624 117.384 1.00 106.82 104 THR D CA 1
ATOM 2110 C C . THR B 2 104 ? 192.827 168.758 116.239 1.00 108.69 104 THR D C 1
ATOM 2111 O O . THR B 2 104 ? 192.300 167.661 116.020 1.00 108.79 104 THR D O 1
ATOM 2115 N N . PRO B 2 105 ? 193.844 169.210 115.490 1.00 113.46 105 PRO D N 1
ATOM 2116 C CA . PRO B 2 105 ? 194.359 168.461 114.338 1.00 112.20 105 PRO D CA 1
ATOM 2117 C C . PRO B 2 105 ? 195.139 167.215 114.746 1.00 110.95 105 PRO D C 1
ATOM 2118 O O . PRO B 2 105 ? 195.219 166.914 115.938 1.00 110.80 105 PRO D O 1
ATOM 2122 N N . LEU C 2 8 ? 193.101 176.575 128.523 1.00 64.24 8 LEU C N 1
ATOM 2123 C CA . LEU C 2 8 ? 192.833 175.142 128.536 1.00 64.68 8 LEU C CA 1
ATOM 2124 C C . LEU C 2 8 ? 193.533 174.450 127.370 1.00 66.79 8 LEU C C 1
ATOM 2125 O O . LEU C 2 8 ? 193.591 174.997 126.268 1.00 63.90 8 LEU C O 1
ATOM 2130 N N . PRO C 2 9 ? 194.077 173.261 127.617 1.00 68.42 9 PRO C N 1
ATOM 2131 C CA . PRO C 2 9 ? 194.689 172.503 126.532 1.00 64.67 9 PRO C CA 1
ATOM 2132 C C . PRO C 2 9 ? 193.665 172.178 125.462 1.00 65.33 9 PRO C C 1
ATOM 2133 O O . PRO C 2 9 ? 192.486 171.913 125.766 1.00 69.71 9 PRO C O 1
ATOM 2137 N N . PRO C 2 10 ? 194.067 172.199 124.187 1.00 66.66 10 PRO C N 1
ATOM 2138 C CA . PRO C 2 10 ? 193.093 171.953 123.109 1.00 65.70 10 PRO C CA 1
ATOM 2139 C C . PRO C 2 10 ? 192.413 170.597 123.189 1.00 64.56 10 PRO C C 1
ATOM 2140 O O . PRO C 2 10 ? 191.223 170.490 122.869 1.00 63.38 10 PRO C O 1
ATOM 2144 N N . GLN C 2 11 ? 193.136 169.553 123.598 1.00 63.32 11 GLN C N 1
ATOM 2145 C CA . GLN C 2 11 ? 192.507 168.245 123.749 1.00 62.53 11 GLN C CA 1
ATOM 2146 C C . GLN C 2 11 ? 191.487 168.255 124.878 1.00 64.17 11 GLN C C 1
ATOM 2147 O O . GLN C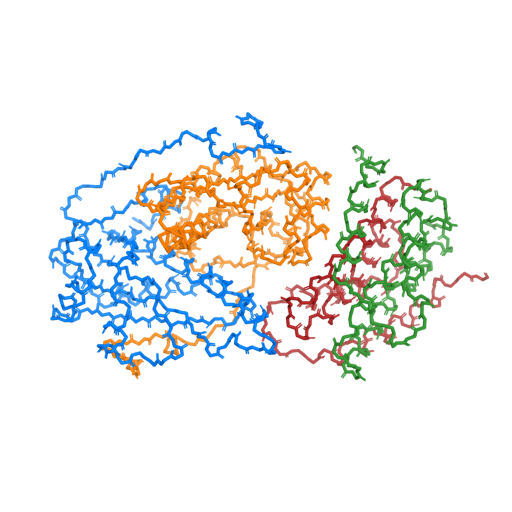 2 11 ? 190.411 167.658 124.761 1.00 65.32 11 GLN C O 1
ATOM 2153 N N . LEU C 2 12 ? 191.814 168.924 125.986 1.00 54.51 12 LEU C N 1
ATOM 2154 C CA . LEU C 2 12 ? 190.876 169.024 127.097 1.00 48.32 12 LEU C CA 1
ATOM 2155 C C . LEU C 2 12 ? 189.620 169.783 126.690 1.00 49.18 12 LEU C C 1
ATOM 2156 O O . LEU C 2 12 ? 188.506 169.392 127.054 1.00 52.83 12 LEU C O 1
ATOM 2161 N N . ARG C 2 13 ? 189.804 170.871 125.940 1.00 46.57 13 ARG C N 1
ATOM 2162 C CA . ARG C 2 13 ? 188.647 171.698 125.507 1.00 45.36 13 ARG C CA 1
ATOM 2163 C C . ARG C 2 13 ? 187.690 170.841 124.677 1.00 45.01 13 ARG C C 1
ATOM 2164 O O . ARG C 2 13 ? 186.474 170.932 124.903 1.00 50.00 13 ARG C O 1
ATOM 2172 N N . GLU C 2 14 ? 188.222 170.044 123.751 1.00 38.94 14 GLU C N 1
ATOM 2173 C CA . GLU C 2 14 ? 187.376 169.180 122.935 1.00 36.18 14 GLU C CA 1
ATOM 2174 C C . GLU C 2 14 ? 186.612 168.171 123.782 1.00 42.05 14 GLU C C 1
ATOM 2175 O O . GLU C 2 14 ? 185.441 167.890 123.501 1.00 40.32 14 GLU C O 1
ATOM 2181 N N . GLU C 2 15 ? 187.256 167.615 124.811 1.00 47.52 15 GLU C N 1
ATOM 2182 C CA . GLU C 2 15 ? 186.644 166.536 125.580 1.00 41.25 15 GLU C CA 1
ATOM 2183 C C . GLU C 2 15 ? 185.408 167.011 126.334 1.00 40.20 15 GLU C C 1
ATOM 2184 O O . GLU C 2 15 ? 184.414 166.281 126.423 1.00 42.34 15 GLU C O 1
ATOM 2190 N N . ILE C 2 16 ? 185.452 168.222 126.896 1.00 33.05 16 ILE C N 1
ATOM 2191 C CA . ILE C 2 16 ? 184.280 168.756 127.589 1.00 33.24 16 ILE C CA 1
ATOM 2192 C C . ILE C 2 16 ? 183.139 168.991 126.607 1.00 34.18 16 ILE C C 1
ATOM 2193 O O . ILE C 2 16 ? 181.981 168.656 126.888 1.00 40.51 16 ILE C O 1
ATOM 2198 N N . ALA C 2 17 ? 183.442 169.577 125.447 1.00 14.89 17 ALA C N 1
ATOM 2199 C CA . ALA C 2 17 ? 182.396 169.894 124.478 1.00 17.27 17 ALA C CA 1
ATOM 2200 C C . ALA C 2 17 ? 181.751 168.633 123.919 1.00 28.92 17 ALA C C 1
ATOM 2201 O O . ALA C 2 17 ? 180.532 168.588 123.720 1.00 30.64 17 ALA C O 1
ATOM 2203 N N . LEU C 2 18 ? 182.552 167.601 123.649 1.00 31.87 18 LEU C N 1
ATOM 2204 C CA . LEU C 2 18 ? 181.988 166.341 123.175 1.00 23.30 18 LEU C CA 1
ATOM 2205 C C . LEU C 2 18 ? 181.168 165.653 124.257 1.00 20.95 18 LEU C C 1
ATOM 2206 O O . LEU C 2 18 ? 180.253 164.884 123.943 1.00 31.08 18 LEU C O 1
ATOM 2211 N N . LEU C 2 19 ? 181.485 165.905 125.529 1.00 23.36 19 LEU C N 1
ATOM 2212 C CA . LEU C 2 19 ? 180.630 165.429 126.612 1.00 20.31 19 LEU C CA 1
ATOM 2213 C C . LEU C 2 19 ? 179.284 166.143 126.600 1.00 26.15 19 LEU C C 1
ATOM 2214 O O . LEU C 2 19 ? 178.249 165.537 126.895 1.00 33.22 19 LEU C O 1
ATOM 2219 N N . ALA C 2 20 ? 179.282 167.437 126.264 1.00 29.60 20 ALA C N 1
ATOM 2220 C CA . ALA C 2 20 ? 178.033 168.188 126.179 1.00 9.72 20 ALA C CA 1
ATOM 2221 C C . ALA C 2 20 ? 177.140 167.654 125.066 1.00 19.16 20 ALA C C 1
ATOM 2222 O O . ALA C 2 20 ? 175.915 167.585 125.223 1.00 21.05 20 ALA C O 1
ATOM 2224 N N . VAL C 2 21 ? 177.732 167.275 123.932 1.00 23.39 21 VAL C N 1
ATOM 2225 C CA . VAL C 2 21 ? 176.949 166.729 122.826 1.00 15.25 21 VAL C CA 1
ATOM 2226 C C . VAL C 2 21 ? 176.296 165.415 123.233 1.00 21.68 21 VAL C C 1
ATOM 2227 O O . VAL C 2 21 ? 175.138 165.147 122.889 1.00 24.02 21 VAL C O 1
ATOM 2231 N N . TYR C 2 22 ? 177.031 164.570 123.959 1.00 16.50 22 TYR C N 1
ATOM 2232 C CA . TYR C 2 22 ? 176.486 163.282 124.371 1.00 3.04 22 TYR C CA 1
ATOM 2233 C C . TYR C 2 22 ? 175.261 163.458 125.261 1.00 18.13 22 TYR C C 1
ATOM 2234 O O . TYR C 2 22 ? 174.247 162.775 125.076 1.00 25.71 22 TYR C O 1
ATOM 2243 N N . LEU C 2 23 ? 175.336 164.372 126.231 1.00 21.01 23 LEU C N 1
ATOM 2244 C CA . LEU C 2 23 ? 174.200 164.613 127.116 1.00 7.67 23 LEU C CA 1
ATOM 2245 C C . LEU C 2 23 ? 173.016 165.201 126.356 1.00 14.08 23 LEU C C 1
ATOM 2246 O O . LEU C 2 23 ? 171.864 164.824 126.600 1.00 21.42 23 LEU C O 1
ATOM 2251 N N . LEU C 2 24 ? 173.278 166.135 125.437 1.00 22.54 24 LEU C N 1
ATOM 2252 C CA . LEU C 2 24 ? 172.202 166.690 124.621 1.00 17.97 24 LEU C CA 1
ATOM 2253 C C . LEU C 2 24 ? 171.582 165.627 123.723 1.00 24.84 24 LEU C C 1
ATOM 2254 O O . LEU C 2 24 ? 170.354 165.526 123.626 1.00 29.18 24 LEU C O 1
ATOM 2259 N N . SER C 2 25 ? 172.417 164.832 123.051 1.00 25.38 25 SER C N 1
ATOM 2260 C CA . SER C 2 25 ? 171.908 163.798 122.156 1.00 12.31 25 SER C CA 1
ATOM 2261 C C . SER C 2 25 ? 171.147 162.723 122.922 1.00 22.90 25 SER C C 1
ATOM 2262 O O . SER C 2 25 ? 170.114 162.233 122.453 1.00 31.25 25 SER C O 1
ATOM 2265 N N . SER C 2 26 ? 171.653 162.333 124.094 1.00 27.07 26 SER C N 1
ATOM 2266 C CA . SER C 2 26 ? 170.951 161.351 124.914 1.00 16.97 26 SER C CA 1
ATOM 2267 C C . SER C 2 26 ? 169.607 161.888 125.387 1.00 24.88 26 SER C C 1
ATOM 2268 O O . SER C 2 26 ? 168.619 161.147 125.439 1.00 35.99 26 SER C O 1
ATOM 2271 N N . GLY C 2 27 ? 169.555 163.173 125.746 1.00 30.83 27 GLY C N 1
ATOM 2272 C CA . GLY C 2 27 ? 168.301 163.753 126.199 1.00 29.97 27 GLY C CA 1
ATOM 2273 C C . GLY C 2 27 ? 167.226 163.738 125.130 1.00 31.43 27 GLY C C 1
ATOM 2274 O O . GLY C 2 27 ? 166.069 163.412 125.405 1.00 39.70 27 GLY C O 1
ATOM 2275 N N . ARG C 2 28 ? 167.591 164.091 123.896 1.00 30.47 28 ARG C N 1
ATOM 2276 C CA . ARG C 2 28 ? 166.653 164.010 122.786 1.00 36.04 28 ARG C CA 1
ATOM 2277 C C . ARG C 2 28 ? 166.268 162.565 122.491 1.00 36.05 28 ARG C C 1
ATOM 2278 O O . ARG C 2 28 ? 165.080 162.277 122.310 1.00 44.72 28 ARG C O 1
ATOM 2286 N N . GLY C 2 29 ? 167.226 161.644 122.508 1.00 40.37 29 GLY C N 1
ATOM 2287 C CA . GLY C 2 29 ? 166.942 160.270 122.145 1.00 38.21 29 GLY C CA 1
ATOM 2288 C C . GLY C 2 29 ? 166.282 159.481 123.254 1.00 44.41 29 GLY C C 1
ATOM 2289 O O . GLY C 2 29 ? 166.066 158.273 123.123 1.00 45.51 29 GLY C O 1
ATOM 2290 N N . LEU C 2 30 ? 165.949 160.157 124.352 1.00 47.73 30 LEU C N 1
ATOM 2291 C CA . LEU C 2 30 ? 165.187 159.549 125.429 1.00 41.00 30 LEU C CA 1
ATOM 2292 C C . LEU C 2 30 ? 163.687 159.597 125.184 1.00 44.53 30 LEU C C 1
ATOM 2293 O O . LEU C 2 30 ? 162.932 158.965 125.930 1.00 46.62 30 LEU C O 1
ATOM 2298 N N . LEU C 2 31 ? 163.241 160.326 124.162 1.00 53.30 31 LEU C N 1
ATOM 2299 C CA . LEU C 2 31 ? 161.836 160.383 123.783 1.00 49.73 31 LEU C CA 1
ATOM 2300 C C . LEU C 2 31 ? 161.421 159.228 122.883 1.00 52.21 31 LEU C C 1
ATOM 2301 O O . LEU C 2 31 ? 160.225 159.073 122.616 1.00 52.41 31 LEU C O 1
ATOM 2306 N N . GLU C 2 32 ? 162.371 158.420 122.415 1.00 58.92 32 GLU C N 1
ATOM 2307 C CA . GLU C 2 32 ? 162.097 157.319 121.498 1.00 58.32 32 GLU C CA 1
ATOM 2308 C C . GLU C 2 32 ? 162.733 156.031 122.010 1.00 60.97 32 GLU C C 1
ATOM 2309 O O . GLU C 2 32 ? 163.029 155.107 121.244 1.00 62.79 32 GLU C O 1
ATOM 2315 N N . GLU C 2 33 ? 162.902 155.936 123.326 1.00 59.96 33 GLU C N 1
ATOM 2316 C CA . GLU C 2 33 ? 163.569 154.807 123.960 1.00 59.01 33 GLU C CA 1
ATOM 2317 C C . GLU C 2 33 ? 162.832 154.439 125.244 1.00 57.85 33 GLU C C 1
ATOM 2318 O O . GLU C 2 33 ? 162.027 155.239 125.737 1.00 53.77 33 GLU C O 1
ATOM 2324 N N . PRO C 2 34 ? 163.061 153.237 125.811 1.00 58.98 34 PRO C N 1
ATOM 2325 C CA . PRO C 2 34 ? 162.283 152.818 126.988 1.00 56.61 34 PRO C CA 1
ATOM 2326 C C .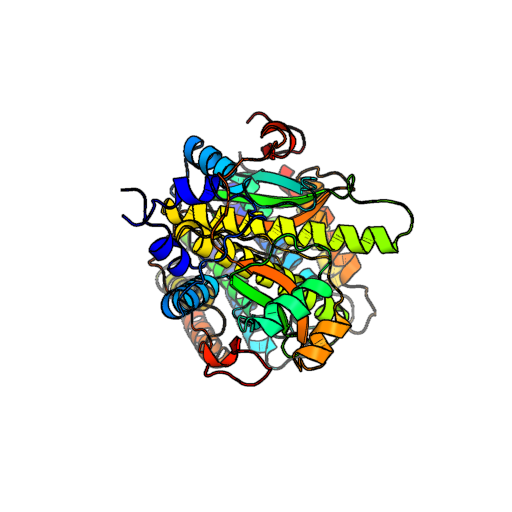 PRO C 2 34 ? 162.434 153.743 128.185 1.00 58.21 34 PRO C C 1
ATOM 2327 O O . PRO C 2 34 ? 163.260 154.659 128.179 1.00 64.95 34 PRO C O 1
ATOM 2331 N N . ALA C 2 35 ? 161.633 153.505 129.227 1.00 54.79 35 ALA C N 1
ATOM 2332 C CA . ALA C 2 35 ? 161.616 154.368 130.397 1.00 56.77 35 ALA C CA 1
ATOM 2333 C C . ALA C 2 35 ? 162.805 154.172 131.322 1.00 57.56 35 ALA C C 1
ATOM 2334 O O . ALA C 2 35 ? 163.194 155.123 132.006 1.00 57.69 35 ALA C O 1
ATOM 2336 N N . ASP C 2 36 ? 163.404 152.977 131.310 1.00 54.63 36 ASP C N 1
ATOM 2337 C CA . ASP C 2 36 ? 164.587 152.690 132.166 1.00 52.93 36 ASP C CA 1
ATOM 2338 C C . ASP C 2 36 ? 165.864 152.923 131.360 1.00 54.56 36 ASP C C 1
ATOM 2339 O O . ASP C 2 36 ? 166.719 152.025 131.341 1.00 54.29 36 ASP C O 1
ATOM 2344 N N . TYR C 2 37 ? 165.974 154.078 130.709 1.00 52.58 37 TYR C N 1
ATOM 2345 C CA . TYR C 2 37 ? 167.156 154.397 129.926 1.00 51.68 37 TYR C CA 1
ATOM 2346 C C . TYR C 2 37 ? 167.881 155.648 130.390 1.00 53.86 37 TYR C C 1
ATOM 2347 O O . TYR C 2 37 ? 169.083 155.769 130.132 1.00 52.88 37 TYR C O 1
ATOM 2356 N N . GLY C 2 38 ? 167.202 156.573 131.071 1.00 42.87 38 GLY C N 1
ATOM 2357 C CA . GLY C 2 38 ? 167.906 157.684 131.683 1.00 41.04 38 GLY C CA 1
ATOM 2358 C C . GLY C 2 38 ? 168.834 157.272 132.803 1.00 44.43 38 GLY C C 1
ATOM 2359 O O . GLY C 2 38 ? 169.687 158.065 133.213 1.00 45.85 38 GLY C O 1
ATOM 2360 N N . ILE C 2 39 ? 168.678 156.048 133.304 1.00 44.60 39 ILE C N 1
ATOM 2361 C CA . ILE C 2 39 ? 169.550 155.530 134.351 1.00 42.47 39 ILE C CA 1
ATOM 2362 C C . ILE C 2 39 ? 170.957 155.300 133.813 1.00 44.69 39 ILE C C 1
ATOM 2363 O O . ILE C 2 39 ? 171.950 155.687 134.440 1.00 48.15 39 ILE C O 1
ATOM 2368 N N . TYR C 2 40 ? 171.062 154.662 132.643 1.00 38.91 40 TYR C N 1
ATOM 2369 C CA . TYR C 2 40 ? 172.371 154.363 132.069 1.00 34.59 40 TYR C CA 1
ATOM 2370 C C . TYR C 2 40 ? 173.003 155.585 131.414 1.00 42.49 40 TYR C C 1
ATOM 2371 O O . TYR C 2 40 ? 174.233 155.697 131.382 1.00 42.54 40 TYR C O 1
ATOM 2380 N N . ARG C 2 41 ? 172.193 156.502 130.877 1.00 30.11 41 ARG C N 1
ATOM 2381 C CA . ARG C 2 41 ? 172.753 157.720 130.298 1.00 26.45 41 ARG C CA 1
ATOM 2382 C C . ARG C 2 41 ? 173.445 158.563 131.360 1.00 26.69 41 ARG C C 1
ATOM 2383 O O . ARG C 2 41 ? 174.515 159.132 131.112 1.00 32.51 41 ARG C O 1
ATOM 2391 N N . CYS C 2 42 ? 172.851 158.658 132.550 1.00 22.05 42 CYS C N 1
ATOM 2392 C CA . CYS C 2 42 ? 173.505 159.371 133.640 1.00 21.76 42 CYS C CA 1
ATOM 2393 C C . CYS C 2 42 ? 174.683 158.577 134.193 1.00 28.08 42 CYS C C 1
ATOM 2394 O O . CYS C 2 42 ? 175.717 159.154 134.545 1.00 36.37 42 CYS C O 1
ATOM 2397 N N . THR C 2 43 ? 174.543 157.251 134.281 1.00 28.44 43 THR C N 1
ATOM 2398 C CA . THR C 2 43 ? 175.653 156.416 134.726 1.00 27.37 43 THR C CA 1
ATOM 2399 C C . THR C 2 43 ? 176.810 156.464 133.736 1.00 33.76 43 THR C C 1
ATOM 2400 O O . THR C 2 43 ? 177.979 156.507 134.137 1.00 40.94 43 THR C O 1
ATOM 2404 N N . ASP C 2 44 ? 176.506 156.450 132.436 1.00 28.95 44 ASP C N 1
ATOM 2405 C CA . ASP C 2 44 ? 177.553 156.601 131.432 1.00 14.13 44 ASP C CA 1
ATOM 2406 C C . ASP C 2 44 ? 178.101 158.021 131.403 1.00 26.08 44 ASP C C 1
ATOM 2407 O O . ASP C 2 44 ? 179.267 158.227 131.049 1.00 33.61 44 ASP C O 1
ATOM 2412 N N . GLY C 2 45 ? 177.278 159.010 131.754 1.00 15.51 45 GLY C N 1
ATOM 2413 C CA . GLY C 2 45 ? 177.777 160.371 131.855 1.00 4.32 45 GLY C CA 1
ATOM 2414 C C . GL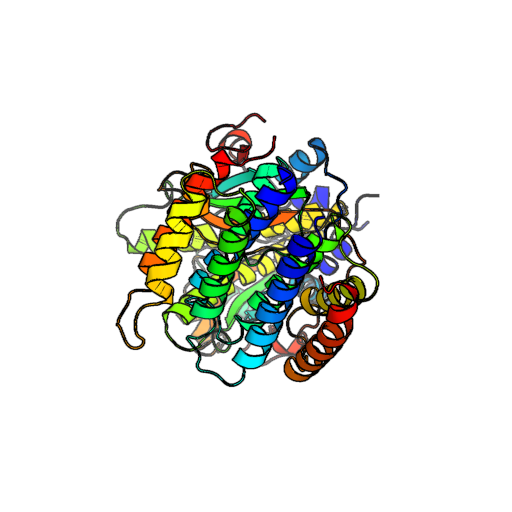Y C 2 45 ? 178.767 160.544 132.990 1.00 19.36 45 GLY C C 1
ATOM 2415 O O . GLY C 2 45 ? 179.770 161.247 132.852 1.00 23.75 45 GLY C O 1
ATOM 2416 N N . ALA C 2 46 ? 178.492 159.914 134.135 1.00 23.69 46 ALA C N 1
ATOM 2417 C CA . ALA C 2 46 ? 179.434 159.948 135.248 1.00 10.81 46 ALA C CA 1
ATOM 2418 C C . ALA C 2 46 ? 180.703 159.173 134.917 1.00 14.33 46 ALA C C 1
ATOM 2419 O O . ALA C 2 46 ? 181.795 159.530 135.370 1.00 27.90 46 ALA C O 1
ATOM 2421 N N . ARG C 2 47 ? 180.571 158.097 134.140 1.00 25.05 47 ARG C N 1
ATOM 2422 C CA . ARG C 2 47 ? 181.741 157.340 133.708 1.00 24.48 47 ARG C CA 1
ATOM 2423 C C . ARG C 2 47 ? 182.658 158.189 132.839 1.00 22.55 47 ARG C C 1
ATOM 2424 O O . ARG C 2 47 ? 183.886 158.116 132.961 1.00 27.96 47 ARG C O 1
ATOM 2432 N N . ARG C 2 48 ? 182.079 159.001 131.953 1.00 18.34 48 ARG C N 1
ATOM 2433 C CA . ARG C 2 48 ? 182.885 159.786 131.026 1.00 13.25 48 ARG C CA 1
ATOM 2434 C C . ARG C 2 48 ? 183.542 160.977 131.709 1.00 16.24 48 ARG C C 1
ATOM 2435 O O . ARG C 2 48 ? 184.642 161.380 131.317 1.00 27.21 48 ARG C O 1
ATOM 2443 N N . ALA C 2 49 ? 182.887 161.558 132.715 1.00 26.13 49 ALA C N 1
ATOM 2444 C CA . ALA C 2 49 ? 183.493 162.668 133.445 1.00 15.06 49 ALA C CA 1
ATOM 2445 C C . ALA C 2 49 ? 184.711 162.211 134.238 1.00 26.73 49 ALA C C 1
ATOM 2446 O O . ALA C 2 49 ? 185.737 162.897 134.263 1.00 34.08 49 ALA C O 1
ATOM 2448 N N . LEU C 2 50 ? 184.613 161.055 134.898 1.00 25.20 50 LEU C N 1
ATOM 2449 C CA . LEU C 2 50 ? 185.753 160.536 135.647 1.00 20.17 50 LEU C CA 1
ATOM 2450 C C . LEU C 2 50 ? 186.829 159.989 134.721 1.00 26.21 50 LEU C C 1
ATOM 2451 O O . LEU C 2 50 ? 188.019 160.061 135.045 1.00 33.84 50 LEU C O 1
ATOM 2456 N N . GLN C 2 51 ? 186.434 159.431 133.574 1.00 37.09 51 GLN C N 1
ATOM 2457 C CA . GLN C 2 51 ? 187.411 159.019 132.572 1.00 34.20 51 GLN C CA 1
ATOM 2458 C C . GLN C 2 51 ? 188.169 160.222 132.027 1.00 28.54 51 GLN C C 1
ATOM 2459 O O . GLN C 2 51 ? 189.308 160.097 131.563 1.00 41.52 51 GLN C O 1
ATOM 2465 N N . LEU C 2 52 ? 187.546 161.400 132.074 1.00 33.42 52 LEU C N 1
ATOM 2466 C CA . LEU C 2 52 ? 188.219 162.621 131.648 1.00 34.02 52 LEU C CA 1
ATOM 2467 C C . LEU C 2 52 ? 189.297 163.032 132.643 1.00 35.06 52 LEU C C 1
ATOM 2468 O O . LEU C 2 52 ? 190.291 163.664 132.266 1.00 38.10 52 LEU C O 1
ATOM 2473 N N . LEU C 2 53 ? 189.117 162.686 133.919 1.00 44.25 53 LEU C N 1
ATOM 2474 C CA . LEU C 2 53 ? 190.053 163.129 134.948 1.00 46.23 53 LEU C CA 1
ATOM 2475 C C . LEU C 2 53 ? 191.373 162.372 134.867 1.00 48.17 53 LEU C C 1
ATOM 2476 O O . LEU C 2 53 ? 192.446 162.981 134.785 1.00 51.04 53 LEU C O 1
ATOM 2481 N N . ASP C 2 54 ? 191.318 161.039 134.885 1.00 46.23 54 ASP C N 1
ATOM 2482 C CA . ASP C 2 54 ? 192.543 160.249 134.922 1.00 46.62 54 ASP C CA 1
ATOM 2483 C C . ASP C 2 54 ? 193.292 160.253 133.596 1.00 49.28 54 ASP C C 1
ATOM 2484 O O . ASP C 2 54 ? 194.473 159.888 133.569 1.00 54.64 54 ASP C O 1
ATOM 2489 N N . GLU C 2 55 ? 192.640 160.649 132.501 1.00 51.59 55 GLU C N 1
ATOM 2490 C CA . GLU C 2 55 ? 193.350 160.790 131.236 1.00 50.32 55 GLU C CA 1
ATOM 2491 C C . GLU C 2 55 ? 194.248 162.020 131.218 1.00 51.87 55 GLU C C 1
ATOM 2492 O O . GLU C 2 55 ? 195.116 162.126 130.346 1.00 56.78 55 GLU C O 1
ATOM 2498 N N . HIS C 2 56 ? 194.060 162.947 132.159 1.00 49.96 56 HIS C N 1
ATOM 2499 C CA . HIS C 2 56 ? 194.923 164.116 132.299 1.00 47.25 56 HIS C CA 1
ATOM 2500 C C . HIS C 2 56 ? 195.581 164.171 133.674 1.00 51.04 56 HIS C C 1
ATOM 2501 O O . HIS C 2 56 ? 196.070 165.229 134.081 1.00 53.59 56 HIS C O 1
ATOM 2508 N N . GLY C 2 57 ? 195.604 163.054 134.394 1.00 55.68 57 GLY C N 1
ATOM 2509 C CA . GLY C 2 57 ? 196.230 163.008 135.706 1.00 54.19 57 GLY C CA 1
ATOM 2510 C C . GLY C 2 57 ? 195.488 163.742 136.802 1.00 59.84 57 GLY C C 1
ATOM 2511 O O . GLY C 2 57 ? 196.090 164.555 137.513 1.00 62.82 57 GLY C O 1
ATOM 2512 N N . GLY C 2 58 ? 194.192 163.478 136.958 1.00 60.60 58 GLY C N 1
ATOM 2513 C CA . GLY C 2 58 ? 193.412 164.136 137.989 1.00 55.74 58 GLY C CA 1
ATOM 2514 C C . GLY C 2 58 ? 192.688 163.202 138.938 1.00 59.56 58 GLY C C 1
ATOM 2515 O O . GLY C 2 58 ? 191.861 163.649 139.738 1.00 65.62 58 GLY C O 1
ATOM 2516 N N . SER C 2 59 ? 192.988 161.908 138.868 1.00 64.35 59 SER C N 1
ATOM 2517 C CA . SER C 2 59 ? 192.363 160.894 139.710 1.00 65.97 59 SER C CA 1
ATOM 2518 C C . SER C 2 59 ? 193.372 160.436 140.755 1.00 68.57 59 SER C C 1
ATOM 2519 O O . SER C 2 59 ? 194.462 159.972 140.402 1.00 69.58 59 SER C O 1
ATOM 2522 N N . THR C 2 60 ? 193.019 160.566 142.036 1.00 71.12 60 THR C N 1
ATOM 2523 C CA . THR C 2 60 ? 194.021 160.326 143.068 1.00 76.00 60 THR C CA 1
ATOM 2524 C C . THR C 2 60 ? 194.174 158.857 143.454 1.00 74.04 60 THR C C 1
ATOM 2525 O O . THR C 2 60 ? 195.158 158.218 143.069 1.00 73.51 60 THR C O 1
ATOM 2529 N N . ALA C 2 61 ? 193.216 158.301 144.199 1.00 68.27 61 ALA C N 1
ATOM 2530 C CA . ALA C 2 61 ? 193.257 156.874 144.508 1.00 69.37 61 ALA C CA 1
ATOM 2531 C C . ALA C 2 61 ? 191.875 156.237 144.518 1.00 70.03 61 ALA C C 1
ATOM 2532 O O . ALA C 2 61 ? 191.732 155.041 144.245 1.00 68.70 61 ALA C O 1
ATOM 2534 N N . ARG C 2 62 ? 190.851 157.029 144.829 1.00 70.30 62 ARG C N 1
ATOM 2535 C CA . ARG C 2 62 ? 189.483 156.534 144.891 1.00 68.34 62 ARG C CA 1
ATOM 2536 C C . ARG C 2 62 ? 188.623 157.080 143.768 1.00 69.12 62 ARG C C 1
ATOM 2537 O O . ARG C 2 62 ? 187.589 156.482 143.448 1.00 71.55 62 ARG C O 1
ATOM 2545 N N . LEU C 2 63 ? 189.025 158.201 143.170 1.00 62.25 63 LEU C N 1
ATOM 2546 C CA . LEU C 2 63 ? 188.377 158.665 141.953 1.00 60.20 63 LEU C CA 1
ATOM 2547 C C . LEU C 2 63 ? 188.564 157.656 140.827 1.00 61.11 63 LEU C C 1
ATOM 2548 O O . LEU C 2 63 ? 187.782 157.640 139.869 1.00 61.48 63 LEU C O 1
ATOM 2553 N N . THR C 2 64 ? 189.591 156.810 140.930 1.00 59.28 64 THR C N 1
ATOM 2554 C CA . THR C 2 64 ? 189.834 155.730 139.982 1.00 58.17 64 THR C CA 1
ATOM 2555 C C . THR C 2 64 ? 189.033 154.476 140.307 1.00 58.04 64 THR C C 1
ATOM 2556 O O . THR C 2 64 ? 188.509 153.830 139.392 1.00 59.58 64 THR C O 1
ATOM 2560 N N . ALA C 2 65 ? 188.898 154.135 141.590 1.00 57.54 65 ALA C N 1
ATOM 2561 C CA . ALA C 2 65 ? 188.170 152.939 141.993 1.00 58.23 65 ALA C CA 1
ATOM 2562 C C . ALA C 2 65 ? 186.675 153.032 141.720 1.00 59.67 65 ALA C C 1
ATOM 2563 O O . ALA C 2 65 ? 186.002 151.996 141.703 1.00 56.92 65 ALA C O 1
ATOM 2565 N N . VAL C 2 66 ? 186.144 154.233 141.511 1.00 55.49 66 VAL C N 1
ATOM 2566 C CA . VAL C 2 66 ? 184.751 154.383 141.109 1.00 48.36 66 VAL C CA 1
ATOM 2567 C C . VAL C 2 66 ? 184.599 154.258 139.599 1.00 50.56 66 VAL C C 1
ATOM 2568 O O . VAL C 2 66 ? 183.668 153.612 139.116 1.00 52.22 66 VAL C O 1
ATOM 2572 N N . ARG C 2 67 ? 185.513 154.862 138.836 1.00 51.51 67 ARG C N 1
ATOM 2573 C CA . ARG C 2 67 ? 185.481 154.726 137.386 1.00 48.53 67 ARG C CA 1
ATOM 2574 C C . ARG C 2 67 ? 185.751 153.300 136.929 1.00 49.36 67 ARG C C 1
ATOM 2575 O O . ARG C 2 67 ? 185.243 152.899 135.877 1.00 53.10 67 ARG C O 1
ATOM 2583 N N . GLU C 2 68 ? 186.516 152.521 137.694 1.00 50.37 68 GLU C N 1
ATOM 2584 C CA . GLU C 2 68 ? 186.716 151.116 137.375 1.00 51.33 68 GLU C CA 1
ATOM 2585 C C . GLU C 2 68 ? 185.520 150.250 137.732 1.00 48.99 68 GLU C C 1
ATOM 2586 O O . GLU C 2 68 ? 185.270 149.257 137.041 1.00 48.79 68 GLU C O 1
ATOM 2592 N N . ARG C 2 69 ? 184.782 150.594 138.786 1.00 46.17 69 ARG C N 1
ATOM 2593 C CA . ARG C 2 69 ? 183.540 149.897 139.086 1.00 44.36 69 ARG C CA 1
ATOM 2594 C C . ARG C 2 69 ? 182.409 150.341 138.170 1.00 47.00 69 ARG C C 1
ATOM 2595 O O . ARG C 2 69 ? 181.542 149.529 137.828 1.00 49.39 69 ARG C O 1
ATOM 2603 N N . LEU C 2 70 ? 182.410 151.613 137.759 1.00 40.73 70 LEU C N 1
ATOM 2604 C CA . LEU C 2 70 ? 181.454 152.069 136.754 1.00 35.56 70 LEU C CA 1
ATOM 2605 C C . LEU C 2 70 ? 181.656 151.335 135.436 1.00 35.69 70 LEU C C 1
ATOM 2606 O O . LEU C 2 70 ? 180.691 151.074 134.708 1.00 41.38 70 LEU C O 1
ATOM 2611 N N . ASP C 2 71 ? 182.908 151.003 135.108 1.00 38.06 71 ASP C N 1
ATOM 2612 C CA . ASP C 2 71 ? 183.189 150.265 133.881 1.00 33.59 71 ASP C CA 1
ATOM 2613 C C . ASP C 2 71 ? 182.529 148.891 133.893 1.00 42.32 71 ASP C C 1
ATOM 2614 O O . ASP C 2 71 ? 181.913 148.482 132.902 1.00 49.56 71 ASP C O 1
ATOM 2619 N N . GLU C 2 72 ? 182.646 148.164 135.009 1.00 44.45 72 GLU C N 1
ATOM 2620 C CA . GLU C 2 72 ? 182.096 146.813 135.081 1.00 43.43 72 GLU C CA 1
ATOM 2621 C C . GLU C 2 72 ? 180.579 146.818 134.948 1.00 45.61 72 GLU C C 1
ATOM 2622 O O . GLU C 2 72 ? 180.004 145.959 134.271 1.00 48.69 72 GLU C O 1
ATOM 2628 N N . VAL C 2 73 ? 179.912 147.772 135.600 1.00 44.34 73 VAL C N 1
ATOM 2629 C CA . VAL C 2 73 ? 178.458 147.853 135.512 1.00 44.37 73 VAL C CA 1
ATOM 2630 C C . VAL C 2 73 ? 178.027 148.207 134.094 1.00 42.09 73 VAL C C 1
ATOM 2631 O O . VAL C 2 73 ? 177.056 147.650 133.567 1.00 46.74 73 VAL C O 1
ATOM 2635 N N . MET C 2 74 ? 178.740 149.133 133.451 1.00 35.21 74 MET C N 1
ATOM 2636 C CA . MET C 2 74 ? 178.346 149.588 132.123 1.00 36.43 74 MET C CA 1
ATOM 2637 C C . MET C 2 74 ? 178.638 148.541 131.054 1.00 37.33 74 MET C C 1
ATOM 2638 O O . MET C 2 74 ? 177.832 148.350 130.136 1.00 44.75 74 MET C O 1
ATOM 2643 N N . PHE C 2 75 ? 179.772 147.853 131.154 1.00 39.83 75 PHE C N 1
ATOM 2644 C CA . PHE C 2 75 ? 180.206 146.927 130.116 1.00 33.12 75 PHE C CA 1
ATOM 2645 C C . PHE C 2 75 ? 179.692 145.508 130.322 1.00 34.29 75 PHE C C 1
ATOM 2646 O O . PHE C 2 75 ? 180.062 144.616 129.553 1.00 38.95 75 PHE C O 1
ATOM 2654 N N . ALA C 2 76 ? 178.861 145.275 131.333 1.00 46.53 76 ALA C N 1
ATOM 2655 C CA . ALA C 2 76 ? 178.284 143.958 131.531 1.00 44.49 76 ALA C CA 1
ATOM 2656 C C . ALA C 2 76 ? 177.285 143.645 130.417 1.00 47.65 76 ALA C C 1
ATOM 2657 O O . ALA C 2 76 ? 176.672 144.555 129.852 1.00 44.40 76 ALA C O 1
ATOM 2659 N N . PRO C 2 77 ? 177.115 142.369 130.074 1.00 56.07 77 PRO C N 1
ATOM 2660 C CA . PRO C 2 77 ? 176.127 142.007 129.049 1.00 53.48 77 PRO C CA 1
ATOM 2661 C C . PRO C 2 77 ? 174.720 142.414 129.461 1.00 54.26 77 PRO C C 1
ATOM 2662 O O . PRO C 2 77 ? 174.349 142.339 130.633 1.00 56.71 77 PRO C O 1
ATOM 2666 N N . MET C 2 78 ? 173.938 142.849 128.477 1.00 58.12 78 MET C N 1
ATOM 2667 C CA . MET C 2 78 ? 172.590 143.326 128.748 1.00 59.46 78 MET C CA 1
ATOM 2668 C C . MET C 2 78 ? 171.680 142.175 129.163 1.00 59.60 78 MET C C 1
ATOM 2669 O O . MET C 2 78 ? 171.924 141.010 128.841 1.00 57.35 78 MET C O 1
ATOM 2674 N N . GLY C 2 79 ? 170.622 142.518 129.898 1.00 74.88 79 GLY C N 1
ATOM 2675 C CA . GLY C 2 79 ? 169.663 141.547 130.373 1.00 74.20 79 GLY C CA 1
ATOM 2676 C C . GLY C 2 79 ? 169.920 141.014 131.766 1.00 75.96 79 GLY C C 1
ATOM 2677 O O . GLY C 2 79 ? 169.032 140.367 132.336 1.00 75.02 79 GLY C O 1
ATOM 2678 N N . GLU C 2 80 ? 171.099 141.262 132.331 1.00 81.34 80 GLU C N 1
ATOM 2679 C CA . GLU C 2 80 ? 171.404 140.788 133.673 1.00 79.55 80 GLU C CA 1
ATOM 2680 C C . GLU C 2 80 ? 170.574 141.546 134.702 1.00 79.09 80 GLU C C 1
ATOM 2681 O O . GLU C 2 80 ? 170.442 142.771 134.631 1.00 80.78 80 GLU C O 1
ATOM 2687 N N . ASP C 2 81 ? 170.013 140.813 135.662 1.00 83.73 81 ASP C N 1
ATOM 2688 C CA . ASP C 2 81 ? 169.178 141.405 136.707 1.00 85.84 81 ASP C CA 1
ATOM 2689 C C . ASP C 2 81 ? 170.089 141.974 137.786 1.00 86.41 81 ASP C C 1
ATOM 2690 O O . ASP C 2 81 ? 170.536 141.270 138.693 1.00 86.33 81 ASP C O 1
ATOM 2695 N N . ARG C 2 82 ? 170.366 143.269 137.686 1.00 77.21 82 ARG C N 1
ATOM 2696 C CA . ARG C 2 82 ? 171.221 143.973 138.631 1.00 75.56 82 ARG C CA 1
ATOM 2697 C C . ARG C 2 82 ? 170.386 144.969 139.425 1.00 76.72 82 ARG C C 1
ATOM 2698 O O . ARG C 2 82 ? 169.573 145.699 138.850 1.00 76.34 82 ARG C O 1
ATOM 2706 N N . ASP C 2 83 ? 170.589 144.992 140.742 1.00 77.22 83 ASP C N 1
ATOM 2707 C CA . ASP C 2 83 ? 169.903 145.951 141.599 1.00 75.08 83 ASP C CA 1
ATOM 2708 C C . ASP C 2 83 ? 170.540 147.325 141.444 1.00 75.85 83 ASP C C 1
ATOM 2709 O O . ASP C 2 83 ? 171.456 147.676 142.195 1.00 75.21 83 ASP C O 1
ATOM 2714 N N . MET C 2 84 ? 170.055 148.110 140.478 1.00 69.51 84 MET C N 1
ATOM 2715 C CA . MET C 2 84 ? 170.690 149.388 140.169 1.00 67.93 84 MET C CA 1
ATOM 2716 C C . MET C 2 84 ? 170.626 150.352 141.346 1.00 68.06 84 MET C C 1
ATOM 2717 O O . MET C 2 84 ? 171.498 151.216 141.486 1.00 67.15 84 MET C O 1
ATOM 2722 N N . GLY C 2 85 ? 169.610 150.224 142.201 1.00 68.81 85 GLY C N 1
ATOM 2723 C CA . GLY C 2 85 ? 169.517 151.102 143.355 1.00 66.85 85 GLY C CA 1
ATOM 2724 C C . GLY C 2 85 ? 170.638 150.883 144.353 1.00 68.95 85 GLY C C 1
ATOM 2725 O O . GLY C 2 85 ? 171.181 151.840 144.911 1.00 69.91 85 GLY C O 1
ATOM 2726 N N . ALA C 2 86 ? 170.999 149.620 144.594 1.00 68.43 86 ALA C N 1
ATOM 2727 C CA . ALA C 2 86 ? 172.010 149.315 145.601 1.00 66.32 86 ALA C CA 1
ATOM 2728 C C . ALA C 2 86 ? 173.398 149.757 145.152 1.00 67.11 86 ALA C C 1
ATOM 2729 O O . ALA C 2 86 ? 174.161 150.326 145.939 1.00 65.90 86 ALA C O 1
ATOM 2731 N N . ILE C 2 87 ? 173.750 149.491 143.892 1.00 65.80 87 ILE C N 1
ATOM 2732 C CA . ILE C 2 87 ? 175.089 149.824 143.419 1.00 63.84 87 ILE C CA 1
ATOM 2733 C C . ILE C 2 87 ? 175.258 151.333 143.300 1.00 66.20 87 ILE C C 1
ATOM 2734 O O . ILE C 2 87 ? 176.321 151.879 143.617 1.00 67.77 87 ILE C O 1
ATOM 2739 N N . LEU C 2 88 ? 174.218 152.029 142.836 1.00 60.22 88 LEU C N 1
ATOM 2740 C CA . LEU C 2 88 ? 174.284 153.484 142.756 1.00 58.19 88 LEU C CA 1
ATOM 2741 C C . LEU C 2 88 ? 174.438 154.099 144.141 1.00 63.30 88 LEU C C 1
ATOM 2742 O O . LEU C 2 88 ? 175.172 155.080 144.316 1.00 63.42 88 LEU C O 1
ATOM 2747 N N . ASP C 2 89 ? 173.752 153.537 145.138 1.00 66.36 89 ASP C N 1
ATOM 2748 C CA . ASP C 2 89 ? 173.891 154.024 146.507 1.00 63.69 89 ASP C CA 1
ATOM 2749 C C . ASP C 2 89 ? 175.316 153.835 147.012 1.00 64.23 89 ASP C C 1
ATOM 2750 O O . ASP C 2 89 ? 175.878 154.717 147.670 1.00 63.83 89 ASP C O 1
ATOM 2755 N N . ASP C 2 90 ? 175.916 152.679 146.718 1.00 59.43 90 ASP C N 1
ATOM 2756 C CA . ASP C 2 90 ? 177.288 152.422 147.142 1.00 58.35 90 ASP C CA 1
ATOM 2757 C C . ASP C 2 90 ? 178.253 153.382 146.454 1.00 60.84 90 ASP C C 1
ATOM 2758 O O . ASP C 2 90 ? 179.133 153.958 147.104 1.00 59.78 90 ASP C O 1
ATOM 2763 N N . LEU C 2 91 ? 178.086 153.586 145.144 1.00 58.78 91 LEU C N 1
ATOM 2764 C CA . LEU C 2 91 ? 178.988 154.465 144.407 1.00 55.61 91 LEU C CA 1
ATOM 2765 C C . LEU C 2 91 ? 178.861 155.909 144.877 1.00 56.33 91 LEU C C 1
ATOM 2766 O O . LEU C 2 91 ? 179.855 156.643 144.928 1.00 56.13 91 LEU C O 1
ATOM 2771 N N . CYS C 2 92 ? 177.642 156.340 145.211 1.00 61.08 92 CYS C N 1
ATOM 2772 C CA . CYS C 2 92 ? 177.469 157.670 145.786 1.00 61.90 92 CYS C CA 1
ATOM 2773 C C . CYS C 2 92 ? 178.192 157.782 147.122 1.00 62.18 92 CYS C C 1
ATOM 2774 O O . CYS C 2 92 ? 178.800 158.816 147.423 1.00 61.09 92 CYS C O 1
ATOM 2777 N N . ARG C 2 93 ? 178.131 156.727 147.937 1.00 63.58 93 ARG C N 1
ATOM 2778 C CA . ARG C 2 93 ? 178.815 156.731 149.225 1.00 64.17 93 ARG C CA 1
ATOM 2779 C C . ARG C 2 93 ? 180.329 156.779 149.048 1.00 65.93 93 ARG C C 1
ATOM 2780 O O . ARG C 2 93 ? 181.026 157.507 149.764 1.00 67.52 93 ARG C O 1
ATOM 2788 N N . GLN C 2 94 ? 180.858 155.997 148.103 1.00 60.38 94 GLN C N 1
ATOM 2789 C CA . GLN C 2 94 ? 182.299 155.992 147.862 1.00 58.43 94 GLN C CA 1
ATOM 2790 C C . GLN C 2 94 ? 182.774 157.344 147.344 1.00 61.40 94 GLN C C 1
ATOM 2791 O O . GLN C 2 94 ? 183.805 157.866 147.784 1.00 61.94 94 GLN C O 1
ATOM 2797 N N . MET C 2 95 ? 182.027 157.924 146.403 1.00 62.07 95 MET C N 1
ATOM 2798 C CA . MET C 2 95 ? 182.453 159.175 145.785 1.00 60.72 95 MET C CA 1
ATOM 2799 C C . MET C 2 95 ? 182.393 160.320 146.786 1.00 60.83 95 MET C C 1
ATOM 2800 O O . MET C 2 95 ? 183.182 161.269 146.706 1.00 63.71 95 MET C O 1
ATOM 2805 N N . ALA C 2 96 ? 181.448 160.251 147.728 1.00 65.23 96 ALA C N 1
ATOM 2806 C CA . ALA C 2 96 ? 181.356 161.258 148.778 1.00 67.09 96 ALA C CA 1
ATOM 2807 C C . ALA C 2 96 ? 182.585 161.234 149.674 1.00 69.31 96 ALA C C 1
ATOM 2808 O O . ALA C 2 96 ? 183.040 162.283 150.146 1.00 68.87 96 ALA C O 1
ATOM 2810 N N . ASP C 2 97 ? 183.129 160.043 149.930 1.00 73.03 97 ASP C N 1
ATOM 2811 C CA . ASP C 2 97 ? 184.316 159.924 150.766 1.00 69.81 97 ASP C CA 1
ATOM 2812 C C . ASP C 2 97 ? 185.577 160.397 150.056 1.00 69.73 97 ASP C C 1
ATOM 2813 O O . ASP C 2 97 ? 186.577 160.681 150.723 1.00 69.87 97 ASP C O 1
ATOM 2818 N N . ALA C 2 98 ? 185.554 160.488 148.726 1.00 71.70 98 ALA C N 1
ATOM 2819 C CA . ALA C 2 98 ? 186.736 160.867 147.965 1.00 71.46 98 ALA C CA 1
ATOM 2820 C C . ALA C 2 98 ? 186.834 162.363 147.700 1.00 73.97 98 ALA C C 1
ATOM 2821 O O . ALA C 2 98 ? 187.919 162.843 147.350 1.00 73.48 98 ALA C O 1
ATOM 2823 N N . LEU C 2 99 ? 185.738 163.104 147.846 1.00 80.56 99 LEU C N 1
ATOM 2824 C CA . LEU C 2 99 ? 185.781 164.543 147.599 1.00 81.55 99 LEU C CA 1
ATOM 2825 C C . LEU C 2 99 ? 186.731 165.308 148.517 1.00 83.64 99 LEU C C 1
ATOM 2826 O O . LEU C 2 99 ? 187.426 166.208 148.014 1.00 83.12 99 LEU C O 1
ATOM 2831 N N . PRO C 2 100 ? 186.805 165.046 149.829 1.00 87.99 100 PRO C N 1
ATOM 2832 C CA . PRO C 2 100 ? 187.730 165.827 150.670 1.00 85.19 100 PRO C CA 1
ATOM 2833 C C . PRO C 2 100 ? 189.185 165.733 150.242 1.00 86.30 100 PRO C C 1
ATOM 2834 O O . PRO C 2 100 ? 189.956 166.659 150.523 1.00 86.63 100 PRO C O 1
ATOM 2838 N N . GLU C 2 101 ? 189.589 164.649 149.577 1.00 85.52 101 GLU C N 1
ATOM 2839 C CA . GLU C 2 101 ? 190.969 164.520 149.126 1.00 83.84 101 GLU C CA 1
ATOM 2840 C C . GLU C 2 101 ? 191.330 165.533 148.047 1.00 84.90 101 GLU C C 1
ATOM 2841 O O . GLU C 2 101 ? 192.511 165.860 147.895 1.00 84.84 101 GLU C O 1
ATOM 2847 N N . ILE C 2 102 ? 190.351 166.034 147.299 1.00 89.56 102 ILE C N 1
ATOM 2848 C CA . ILE C 2 102 ? 190.596 166.960 146.202 1.00 90.08 102 ILE C CA 1
ATOM 2849 C C . ILE C 2 102 ? 189.983 168.331 146.481 1.00 88.80 102 ILE C C 1
ATOM 2850 O O . ILE C 2 102 ? 189.845 169.145 145.570 1.00 88.32 102 ILE C O 1
ATOM 2855 N N . GLU C 2 103 ? 189.610 168.599 147.730 1.00 99.88 103 GLU C N 1
ATOM 2856 C CA . GLU C 2 103 ? 188.941 169.852 148.059 1.00 102.91 103 GLU C CA 1
ATOM 2857 C C . GLU C 2 103 ? 189.912 171.022 147.964 1.00 102.94 103 GLU C C 1
ATOM 2858 O O . GLU C 2 103 ? 191.023 170.969 148.499 1.00 101.59 103 GLU C O 1
ATOM 2864 N N . THR C 2 104 ? 189.487 172.081 147.277 1.00 107.31 104 THR C N 1
ATOM 2865 C CA . THR C 2 104 ? 190.268 173.309 147.172 1.00 106.82 104 THR C CA 1
ATOM 2866 C C . THR C 2 104 ? 189.911 174.249 148.318 1.00 108.69 104 THR C C 1
ATOM 2867 O O . THR C 2 104 ? 188.728 174.545 148.519 1.00 108.79 104 THR C O 1
ATOM 2871 N N . PRO C 2 105 ? 190.897 174.736 149.086 1.00 113.46 105 PRO C N 1
ATOM 2872 C CA . PRO C 2 105 ? 190.633 175.604 150.239 1.00 112.20 105 PRO C CA 1
ATOM 2873 C C . PRO C 2 105 ? 190.182 177.003 149.832 1.00 110.95 105 PRO C C 1
ATOM 2874 O O . PRO C 2 105 ? 190.022 177.265 148.639 1.00 110.80 105 PRO C O 1
ATOM 2878 N N . SER D 1 13 ? 161.786 201.810 152.423 1.00 132.46 13 SER B N 1
ATOM 2879 C CA . SER D 1 13 ? 161.261 201.541 153.787 1.00 134.39 13 SER B CA 1
ATOM 2880 C C . SER D 1 13 ? 160.823 200.078 153.880 1.00 134.08 13 SER B C 1
ATOM 2881 O O . SER D 1 13 ? 160.698 199.431 152.821 1.00 133.33 13 SER B O 1
ATOM 2884 N N . LEU D 1 14 ? 160.580 199.577 155.093 1.00 125.37 14 LEU B N 1
ATOM 2885 C CA . LEU D 1 14 ? 160.248 198.137 155.197 1.00 126.12 14 LEU B CA 1
ATOM 2886 C C . LEU D 1 14 ? 158.936 197.906 154.444 1.00 125.98 14 LEU B C 1
ATOM 2887 O O . LEU D 1 14 ? 158.005 198.715 154.613 1.00 123.17 14 LEU B O 1
ATOM 2892 N N . PRO D 1 15 ? 158.812 196.823 153.650 1.00 111.28 15 PRO B N 1
ATOM 2893 C CA . PRO D 1 15 ? 157.622 196.609 152.812 1.00 108.74 15 PRO B CA 1
ATOM 2894 C C . PRO D 1 15 ? 156.316 196.297 153.559 1.00 108.30 15 PRO B C 1
ATOM 2895 O O . PRO D 1 15 ? 156.371 195.611 154.559 1.00 111.23 15 PRO B O 1
ATOM 2899 N N . ASP D 1 16 ? 155.185 196.794 153.051 1.00 92.06 16 ASP B N 1
ATOM 2900 C CA . ASP D 1 16 ? 153.878 196.444 153.657 1.00 91.16 16 ASP B CA 1
ATOM 2901 C C . ASP D 1 16 ? 153.704 194.949 153.447 1.00 92.32 16 ASP B C 1
ATOM 2902 O O . ASP D 1 16 ? 154.126 194.465 152.387 1.00 94.22 16 ASP B O 1
ATOM 2907 N N . ALA D 1 17 ? 153.117 194.248 154.411 1.00 85.64 17 ALA B N 1
ATOM 2908 C CA . ALA D 1 17 ? 153.062 192.773 154.299 1.00 86.25 17 ALA B CA 1
ATOM 2909 C C . ALA D 1 17 ? 152.256 192.306 153.084 1.00 89.67 17 ALA B C 1
ATOM 2910 O O . ALA D 1 17 ? 152.722 191.367 152.409 1.00 94.13 17 ALA B O 1
ATOM 2912 N N . TRP D 1 18 ? 151.120 192.934 152.789 1.00 85.28 18 TRP B N 1
ATOM 2913 C CA . TRP D 1 18 ? 150.258 192.386 151.704 1.00 90.63 18 TRP B CA 1
ATOM 2914 C C . TRP D 1 18 ? 150.929 192.403 150.322 1.00 90.65 18 TRP B C 1
ATOM 2915 O O . TRP D 1 18 ? 150.822 191.387 149.616 1.00 92.29 18 TRP B O 1
ATOM 2926 N N . THR D 1 19 ? 151.637 193.473 149.965 1.00 89.46 19 THR B N 1
ATOM 2927 C CA . THR D 1 19 ? 152.355 193.468 148.666 1.00 90.27 19 THR B CA 1
ATOM 2928 C C . THR D 1 19 ? 153.416 192.370 148.665 1.00 88.62 19 THR B C 1
ATOM 2929 O O . THR D 1 19 ? 153.556 191.680 147.642 1.00 90.34 19 THR B O 1
ATOM 2933 N N . VAL D 1 20 ? 154.132 192.227 149.774 1.00 76.46 20 VAL B N 1
ATOM 2934 C CA . VAL D 1 20 ? 155.215 191.213 149.849 1.00 79.96 20 VAL B CA 1
ATOM 2935 C C . VAL D 1 20 ? 154.626 189.810 149.712 1.00 80.99 20 VAL B C 1
ATOM 2936 O O . VAL D 1 20 ? 155.251 188.990 149.016 1.00 85.45 20 VAL B O 1
ATOM 2940 N N . LEU D 1 21 ? 153.489 189.527 150.355 1.00 64.69 21 LEU B N 1
ATOM 2941 C CA . LEU D 1 21 ? 153.019 188.117 150.307 1.00 64.47 21 LEU B CA 1
ATOM 2942 C C . LEU D 1 21 ? 152.685 187.690 148.870 1.00 71.60 21 LEU B C 1
ATOM 2943 O O . LEU D 1 21 ? 153.131 186.594 148.474 1.00 68.75 21 LEU B O 1
ATOM 2948 N N . LYS D 1 22 ? 151.982 188.536 148.106 1.00 73.84 22 LYS B N 1
ATOM 2949 C CA . LYS D 1 22 ? 151.620 188.224 146.693 1.00 71.77 22 LYS B CA 1
ATOM 2950 C C . LYS D 1 22 ? 152.845 188.127 145.771 1.00 76.16 22 LYS B C 1
ATOM 2951 O O . LYS D 1 22 ? 152.848 187.243 144.905 1.00 82.11 22 LYS B O 1
ATOM 2957 N N . THR D 1 23 ? 153.825 189.017 145.919 1.00 74.31 23 THR B N 1
ATOM 2958 C CA . THR D 1 23 ? 155.030 189.070 145.029 1.00 74.63 23 THR B CA 1
ATOM 2959 C C . THR D 1 23 ? 156.068 187.938 145.129 1.00 69.45 23 THR B C 1
ATOM 2960 O O . THR D 1 23 ? 156.875 187.830 144.200 1.00 73.83 23 THR B O 1
ATOM 2964 N N . ARG D 1 24 ? 156.086 187.149 146.206 1.00 56.60 24 ARG B N 1
ATOM 2965 C CA . ARG D 1 24 ? 157.164 186.135 146.418 1.00 58.18 24 ARG B CA 1
ATOM 2966 C C . ARG D 1 24 ? 157.100 185.132 145.265 1.00 62.14 24 ARG B C 1
ATOM 2967 O O . ARG D 1 24 ? 156.031 184.528 145.074 1.00 71.23 24 ARG B O 1
ATOM 2975 N N . THR D 1 25 ? 158.200 184.965 144.527 1.00 53.67 25 THR B N 1
ATOM 2976 C CA . THR D 1 25 ? 158.308 183.979 143.464 1.00 55.39 25 THR B CA 1
ATOM 2977 C C . THR D 1 25 ? 159.562 183.149 143.681 1.00 56.03 25 THR B C 1
ATOM 2978 O O . THR D 1 25 ? 160.548 183.624 144.249 1.00 55.59 25 THR B O 1
ATOM 2982 N N . ALA D 1 26 ? 159.507 181.898 143.234 1.00 60.60 26 ALA B N 1
ATOM 2983 C CA . ALA D 1 26 ? 160.667 181.027 143.324 1.00 52.96 26 ALA B CA 1
ATOM 2984 C C . ALA D 1 26 ? 161.810 181.603 142.504 1.00 55.45 26 ALA B C 1
ATOM 2985 O O . ALA D 1 26 ? 161.645 181.920 141.323 1.00 62.18 26 ALA B O 1
ATOM 2987 N N . VAL D 1 27 ? 162.970 181.743 143.135 1.00 66.76 27 VAL B N 1
ATOM 2988 C CA . VAL D 1 27 ? 164.160 182.285 142.495 1.00 60.47 27 VAL B CA 1
ATOM 2989 C C . VAL D 1 27 ? 165.162 181.155 142.330 1.00 63.37 27 VAL B C 1
ATOM 2990 O O . VAL D 1 27 ? 165.511 180.478 143.303 1.00 70.33 27 VAL B O 1
ATOM 2994 N N . ARG D 1 28 ? 165.610 180.943 141.095 1.00 57.69 28 ARG B N 1
ATOM 2995 C CA . ARG D 1 28 ? 166.571 179.901 140.793 1.00 57.23 28 ARG B CA 1
ATOM 2996 C C . ARG D 1 28 ? 167.859 180.430 140.184 1.00 62.06 28 ARG B C 1
ATOM 2997 O O . ARG D 1 28 ? 168.825 179.668 140.066 1.00 64.38 28 ARG B O 1
ATOM 3005 N N . ASN D 1 29 ? 167.905 181.702 139.798 1.00 68.45 29 ASN B N 1
ATOM 3006 C CA . ASN D 1 29 ? 169.130 182.355 139.357 1.00 69.36 29 ASN B CA 1
ATOM 3007 C C . ASN D 1 29 ? 169.587 183.317 140.448 1.00 69.17 29 ASN B C 1
ATOM 3008 O O . ASN D 1 29 ? 168.914 184.316 140.720 1.00 71.72 29 ASN B O 1
ATOM 3013 N N . TYR D 1 30 ? 170.728 183.020 141.064 1.00 71.34 30 TYR B N 1
ATOM 3014 C CA . TYR D 1 30 ? 171.270 183.834 142.143 1.00 70.50 30 TYR B CA 1
ATOM 3015 C C . TYR D 1 30 ? 172.588 184.459 141.712 1.00 77.56 30 TYR B C 1
ATOM 3016 O O . TYR D 1 30 ? 173.339 183.873 140.926 1.00 79.30 30 TYR B O 1
ATOM 3025 N N . ALA D 1 31 ? 172.864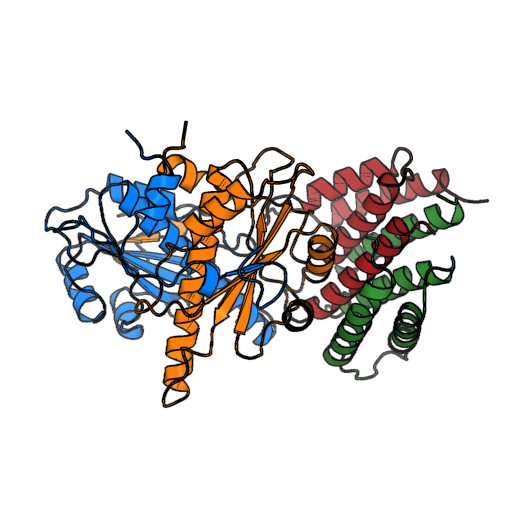 185.647 142.238 1.00 85.48 31 ALA B N 1
ATOM 3026 C CA . ALA D 1 31 ? 174.063 186.400 141.901 1.00 84.81 31 ALA B CA 1
ATOM 3027 C C . ALA D 1 31 ? 175.194 186.079 142.872 1.00 86.24 31 ALA B C 1
ATOM 3028 O O . ALA D 1 31 ? 174.979 185.586 143.983 1.00 85.20 31 ALA B O 1
ATOM 3030 N N . LYS D 1 32 ? 176.420 186.372 142.431 1.00 99.30 32 LYS B N 1
ATOM 3031 C CA . LYS D 1 32 ? 177.623 186.016 143.175 1.00 101.51 32 LYS B CA 1
ATOM 3032 C C . LYS D 1 32 ? 177.804 186.830 144.453 1.00 102.77 32 LYS B C 1
ATOM 3033 O O . LYS D 1 32 ? 178.533 186.387 145.348 1.00 95.93 32 LYS B O 1
ATOM 3039 N N . GLU D 1 33 ? 177.149 187.978 144.578 1.00 106.31 33 GLU B N 1
ATOM 3040 C CA . GLU D 1 33 ? 177.350 188.833 145.743 1.00 105.54 33 GLU B CA 1
ATOM 3041 C C . GLU D 1 33 ? 176.881 188.125 147.011 1.00 105.37 33 GLU B C 1
ATOM 3042 O O . GLU D 1 33 ? 175.714 187.710 147.087 1.00 102.16 33 GLU B O 1
ATOM 3048 N N . PRO D 1 34 ? 177.738 187.972 148.017 1.00 107.98 34 PRO B N 1
ATOM 3049 C CA . PRO D 1 34 ? 177.363 187.206 149.208 1.00 106.42 34 PRO B CA 1
ATOM 3050 C C . PRO D 1 34 ? 176.475 188.000 150.155 1.00 107.09 34 PRO B C 1
ATOM 3051 O O . PRO D 1 34 ? 176.306 189.214 150.032 1.00 107.84 34 PRO B O 1
ATOM 3055 N N . VAL D 1 35 ? 175.905 187.278 151.115 1.00 96.95 35 VAL B N 1
ATOM 3056 C CA . VAL D 1 35 ? 175.018 187.849 152.124 1.00 94.88 35 VAL B CA 1
ATOM 3057 C C . VAL D 1 35 ? 175.758 187.877 153.455 1.00 94.71 35 VAL B C 1
ATOM 3058 O O . VAL D 1 35 ? 176.322 186.862 153.882 1.00 95.10 35 VAL B O 1
ATOM 3062 N N . ASP D 1 36 ? 175.758 189.037 154.109 1.00 98.11 36 ASP B N 1
ATOM 3063 C CA . ASP D 1 36 ? 176.484 189.196 155.361 1.00 99.20 36 ASP B CA 1
ATOM 3064 C C . ASP D 1 36 ? 175.770 188.481 156.509 1.00 100.26 36 ASP B C 1
ATOM 3065 O O . ASP D 1 36 ? 174.587 188.138 156.430 1.00 100.53 36 ASP B O 1
ATOM 3070 N N . ASP D 1 37 ? 176.519 188.267 157.596 1.00 94.03 37 ASP B N 1
ATOM 3071 C CA . ASP D 1 37 ? 176.066 187.376 158.662 1.00 94.92 37 ASP B CA 1
ATOM 3072 C C . ASP D 1 37 ? 174.890 187.956 159.438 1.00 93.44 37 ASP B C 1
ATOM 3073 O O . ASP D 1 37 ? 174.009 187.209 159.879 1.00 93.52 37 ASP B O 1
ATOM 3078 N N . ALA D 1 38 ? 174.867 189.275 159.642 1.00 89.15 38 ALA B N 1
ATOM 3079 C CA . ALA D 1 38 ? 173.788 189.886 160.414 1.00 89.77 38 ALA B CA 1
ATOM 3080 C C . ALA D 1 38 ? 172.439 189.657 159.743 1.00 91.91 38 ALA B C 1
ATOM 3081 O O . ALA D 1 38 ? 171.441 189.353 160.410 1.00 90.01 38 ALA B O 1
ATOM 3083 N N . LEU D 1 39 ? 172.394 189.791 158.417 1.00 85.72 39 LEU B N 1
ATOM 3084 C CA . LEU D 1 39 ? 171.162 189.520 157.687 1.00 82.23 39 LEU B CA 1
ATOM 3085 C C . LEU D 1 39 ? 170.752 188.059 157.823 1.00 84.86 39 LEU B C 1
ATOM 3086 O O . LEU D 1 39 ? 169.563 187.756 157.974 1.00 86.93 39 LEU B O 1
ATOM 3091 N N . ILE D 1 40 ? 171.720 187.140 157.771 1.00 75.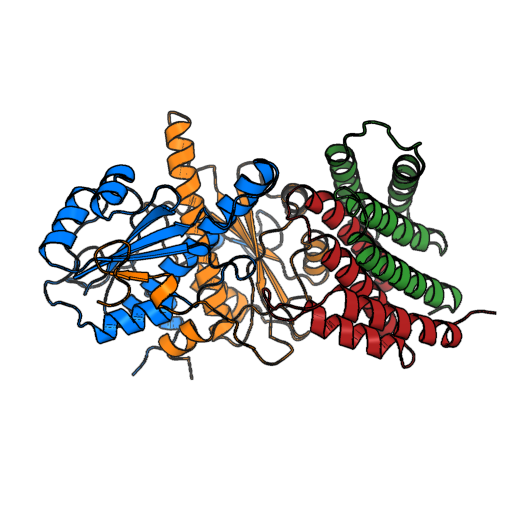07 40 ILE B N 1
ATOM 3092 C CA . ILE D 1 40 ? 171.412 185.717 157.919 1.00 75.95 40 ILE B CA 1
ATOM 3093 C C . ILE D 1 40 ? 170.801 185.448 159.289 1.00 76.31 40 ILE B C 1
ATOM 3094 O O . ILE D 1 40 ? 169.794 184.739 159.417 1.00 78.56 40 ILE B O 1
ATOM 3099 N N . GLU D 1 41 ? 171.404 186.018 160.334 1.00 82.53 41 GLU B N 1
ATOM 3100 C CA . GLU D 1 41 ? 170.871 185.841 161.679 1.00 81.24 41 GLU B CA 1
ATOM 3101 C C . GLU D 1 41 ? 169.4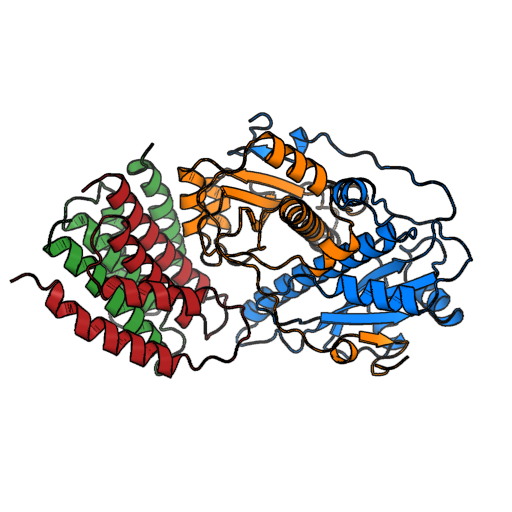76 186.431 161.810 1.00 78.39 41 GLU B C 1
ATOM 3102 O O . GLU D 1 41 ? 168.612 185.841 162.467 1.00 80.70 41 GLU B O 1
ATOM 3108 N N . GLN D 1 42 ? 169.234 187.592 161.199 1.00 75.65 42 GLN B N 1
ATOM 3109 C CA . GLN D 1 42 ? 167.919 188.213 161.309 1.00 78.93 42 GLN B CA 1
ATOM 3110 C C . GLN D 1 42 ? 166.859 187.388 160.582 1.00 77.77 42 GLN B C 1
ATOM 3111 O O . GLN D 1 42 ? 165.738 187.226 161.081 1.00 74.06 42 GLN B O 1
ATOM 3117 N N . LEU D 1 43 ? 167.201 186.849 159.407 1.00 69.59 43 LEU B N 1
ATOM 3118 C CA . LEU D 1 43 ? 166.283 185.969 158.689 1.00 62.32 43 LEU B CA 1
ATOM 3119 C C . LEU D 1 43 ? 165.997 184.700 159.482 1.00 61.47 43 LEU B C 1
ATOM 3120 O O . LEU D 1 43 ? 164.857 184.223 159.512 1.00 57.43 43 LEU B O 1
ATOM 3125 N N . LEU D 1 44 ? 167.024 184.124 160.116 1.00 65.98 44 LEU B N 1
ATOM 3126 C CA . LEU D 1 44 ? 166.816 182.933 160.933 1.00 68.55 44 LEU B CA 1
ATOM 3127 C C . LEU D 1 44 ? 165.954 183.221 162.153 1.00 67.40 44 LEU B C 1
ATOM 3128 O O . LEU D 1 44 ? 165.156 182.371 162.560 1.00 63.22 44 LEU B O 1
ATOM 3133 N N . GLU D 1 45 ? 166.117 184.397 162.756 1.00 70.03 45 GLU B N 1
ATOM 3134 C CA . GLU D 1 45 ? 165.254 184.797 163.859 1.00 72.05 45 GLU B CA 1
ATOM 3135 C C . GLU D 1 45 ? 163.816 185.004 163.402 1.00 72.51 45 GLU B C 1
ATOM 3136 O O . GLU D 1 45 ? 162.879 184.673 164.138 1.00 69.25 45 GLU B O 1
ATOM 3142 N N . ALA D 1 46 ? 163.619 185.538 162.195 1.00 75.43 46 ALA B N 1
ATOM 3143 C CA . ALA D 1 46 ? 162.264 185.739 161.689 1.00 69.56 46 ALA B CA 1
ATOM 3144 C C . ALA D 1 46 ? 161.584 184.415 161.353 1.00 67.15 46 ALA B C 1
ATOM 3145 O O . ALA D 1 46 ? 160.356 184.304 161.443 1.00 60.32 46 ALA B O 1
ATOM 3147 N N . MET D 1 47 ? 162.359 183.400 160.962 1.00 57.67 47 MET B N 1
ATOM 3148 C CA . MET D 1 47 ? 161.776 182.146 160.498 1.00 48.86 47 MET B CA 1
ATOM 3149 C C . MET D 1 47 ? 161.434 181.178 161.625 1.00 47.20 47 MET B C 1
ATOM 3150 O O . MET D 1 47 ? 160.765 180.172 161.371 1.00 48.83 47 MET B O 1
ATOM 3155 N N . LEU D 1 48 ? 161.872 181.446 162.856 1.00 52.96 48 LEU B N 1
ATOM 3156 C CA . LEU D 1 48 ? 161.567 180.545 163.962 1.00 55.61 48 LEU B CA 1
ATOM 3157 C C . LEU D 1 48 ? 160.233 180.848 164.631 1.00 54.41 48 LEU B C 1
ATOM 3158 O O . LEU D 1 48 ? 159.853 180.127 165.558 1.00 55.35 48 LEU B O 1
ATOM 3163 N N . ALA D 1 49 ? 159.521 181.882 164.193 1.00 59.20 49 ALA B N 1
ATOM 3164 C CA . ALA D 1 49 ? 158.252 182.276 164.789 1.00 52.57 49 ALA B CA 1
ATOM 3165 C C . ALA D 1 49 ? 157.069 181.469 164.262 1.00 55.31 49 ALA B C 1
ATOM 3166 O O . ALA D 1 49 ? 155.922 181.805 164.568 1.00 54.27 49 ALA B O 1
ATOM 3168 N N . ALA D 1 50 ? 157.323 180.419 163.485 1.00 46.94 50 ALA B N 1
ATOM 3169 C CA . ALA D 1 50 ? 156.256 179.607 162.930 1.00 42.28 50 ALA B CA 1
ATOM 3170 C C . ALA D 1 50 ? 155.538 178.831 164.034 1.00 59.18 50 ALA B C 1
ATOM 3171 O O . ALA D 1 50 ? 156.098 178.593 165.105 1.00 59.94 50 ALA B O 1
ATOM 3173 N N . PRO D 1 51 ? 154.285 178.442 163.803 1.00 56.71 51 PRO B N 1
ATOM 3174 C CA . PRO D 1 51 ? 153.593 177.594 164.778 1.00 54.13 51 PRO B CA 1
ATOM 3175 C C . PRO D 1 51 ? 154.188 176.196 164.828 1.00 50.66 51 PRO B C 1
ATOM 3176 O O . PRO D 1 51 ? 154.704 175.675 163.837 1.00 50.29 51 PRO B O 1
ATOM 3180 N N . THR D 1 52 ? 154.109 175.587 166.010 1.00 59.05 52 THR B N 1
ATOM 3181 C CA . THR D 1 52 ? 154.536 174.209 166.198 1.00 58.46 52 THR B CA 1
ATOM 3182 C C . THR D 1 52 ? 153.509 173.489 167.061 1.00 58.76 52 THR B C 1
ATOM 3183 O O . THR D 1 52 ? 152.901 174.074 167.958 1.00 61.44 52 THR B O 1
ATOM 3187 N N . ALA D 1 53 ? 153.327 172.202 166.778 1.00 61.46 53 ALA B N 1
ATOM 3188 C CA . ALA D 1 53 ? 152.254 171.428 167.391 1.00 58.00 53 ALA B CA 1
ATOM 3189 C C . ALA D 1 53 ? 152.478 171.290 168.892 1.00 66.77 53 ALA B C 1
ATOM 3190 O O . ALA D 1 53 ? 153.482 170.715 169.327 1.00 68.23 53 ALA B O 1
ATOM 3192 N N . SER D 1 54 ? 151.535 171.818 169.677 1.00 71.94 54 SER B N 1
ATOM 3193 C CA . SER D 1 54 ? 151.566 171.737 171.140 1.00 67.94 54 SER B CA 1
ATOM 3194 C C . SER D 1 54 ? 152.821 172.384 171.718 1.00 68.73 54 SER B C 1
ATOM 3195 O O . SER D 1 54 ? 153.292 172.004 172.792 1.00 70.51 54 SER B O 1
ATOM 3198 N N . ASN D 1 55 ? 153.366 173.370 171.004 1.00 70.18 55 ASN B N 1
ATOM 3199 C CA . ASN D 1 55 ? 154.570 174.097 171.404 1.00 66.95 55 ASN B CA 1
ATOM 3200 C C . ASN D 1 55 ? 155.764 173.168 171.615 1.00 69.59 55 ASN B C 1
ATOM 3201 O O . ASN D 1 55 ? 156.668 173.479 172.397 1.00 69.97 55 ASN B O 1
ATOM 3206 N N . ARG D 1 56 ? 155.787 172.029 170.919 1.00 71.68 56 ARG B N 1
ATOM 3207 C CA . ARG D 1 56 ? 156.837 171.038 171.125 1.00 73.09 56 ARG B CA 1
ATOM 3208 C C . ARG D 1 56 ? 158.153 171.431 170.468 1.00 72.53 56 ARG B C 1
ATOM 3209 O O . ARG D 1 56 ? 159.221 171.127 171.010 1.00 75.03 56 ARG B O 1
ATOM 3217 N N . GLN D 1 57 ? 158.097 172.091 169.308 1.00 61.26 57 GLN B N 1
ATOM 3218 C CA . GLN D 1 57 ? 159.286 172.492 168.554 1.00 61.50 57 GLN B CA 1
ATOM 3219 C C . GLN D 1 57 ? 160.169 171.288 168.232 1.00 60.74 57 GLN B C 1
ATOM 3220 O O . GLN D 1 57 ? 161.373 171.278 168.498 1.00 52.35 57 GLN B O 1
ATOM 3226 N N . ALA D 1 58 ? 159.554 170.259 167.650 1.00 67.65 58 ALA B N 1
ATOM 3227 C CA . ALA D 1 58 ? 160.268 169.053 167.236 1.00 61.91 58 ALA B CA 1
ATOM 3228 C C . ALA D 1 58 ? 160.866 169.240 165.840 1.00 59.80 58 ALA B C 1
ATOM 3229 O O . ALA D 1 58 ? 160.436 168.641 164.855 1.00 52.70 58 ALA B O 1
ATOM 3231 N N . TRP D 1 59 ? 161.879 170.099 165.768 1.00 57.58 59 TRP B N 1
ATOM 3232 C CA . TRP D 1 59 ? 162.536 170.400 164.506 1.00 55.36 59 TRP B CA 1
ATOM 3233 C C . TRP D 1 59 ? 164.003 170.721 164.751 1.00 58.40 59 TRP B C 1
ATOM 3234 O O . TRP D 1 59 ? 164.411 171.060 165.863 1.00 64.05 59 TRP B O 1
ATOM 3245 N N . SER D 1 60 ? 164.794 170.600 163.689 1.00 52.32 60 SER B N 1
ATOM 3246 C CA . SER D 1 60 ? 166.184 171.031 163.694 1.00 47.18 60 SER B CA 1
ATOM 3247 C C . SER D 1 60 ? 166.471 171.739 162.380 1.00 53.85 60 SER B C 1
ATOM 3248 O O . SER D 1 60 ? 165.817 171.471 161.370 1.00 58.70 60 SER B O 1
ATOM 3251 N N . PHE D 1 61 ? 167.393 172.688 162.423 1.00 46.72 61 PHE B N 1
ATOM 3252 C CA . PHE D 1 61 ? 167.754 173.419 161.195 1.00 43.10 61 PHE B CA 1
ATOM 3253 C C . PHE D 1 61 ? 169.276 173.514 161.137 1.00 50.11 61 PHE B C 1
ATOM 3254 O O . PHE D 1 61 ? 169.916 173.391 162.187 1.00 52.31 61 PHE B O 1
ATOM 3262 N N . MET D 1 62 ? 169.833 173.716 159.945 1.00 64.07 62 MET B N 1
ATOM 3263 C CA . MET D 1 62 ? 171.302 173.880 159.809 1.00 62.34 62 MET B CA 1
ATOM 3264 C C . MET D 1 62 ? 171.602 174.964 158.770 1.00 61.63 62 MET B C 1
ATOM 3265 O O . MET D 1 62 ? 170.865 175.040 157.785 1.00 72.37 62 MET B O 1
ATOM 3270 N N . VAL D 1 63 ? 172.649 175.759 158.985 1.00 38.74 63 VAL B N 1
ATOM 3271 C CA . VAL D 1 63 ? 173.054 176.802 158.002 1.00 43.89 63 VAL B CA 1
ATOM 3272 C C . VAL D 1 63 ? 174.416 176.439 157.397 1.00 61.08 63 VAL B C 1
ATOM 3273 O O . VAL D 1 63 ? 175.376 176.308 158.169 1.00 62.98 63 VAL B O 1
ATOM 3277 N N . VAL D 1 64 ? 174.491 176.236 156.082 1.00 65.57 64 VAL B N 1
ATOM 3278 C CA . VAL D 1 64 ? 175.711 175.961 155.335 1.00 58.59 64 VAL B CA 1
ATOM 3279 C C . VAL D 1 64 ? 175.957 177.142 154.409 1.00 56.96 64 VAL B C 1
ATOM 3280 O O . VAL D 1 64 ? 175.074 177.520 153.631 1.00 57.67 64 VAL B O 1
ATOM 3284 N N . ARG D 1 65 ? 177.149 177.733 154.471 1.00 73.11 65 ARG B N 1
ATOM 3285 C CA . ARG D 1 65 ? 177.462 178.926 153.669 1.00 72.63 65 ARG B CA 1
ATOM 3286 C C . ARG D 1 65 ? 178.946 179.001 153.201 1.00 77.43 65 ARG B C 1
ATOM 3287 O O . ARG D 1 65 ? 179.283 179.852 152.364 1.00 78.81 65 ARG B O 1
ATOM 3295 N N . ARG D 1 66 ? 179.788 178.094 153.708 1.00 71.16 66 ARG B N 1
ATOM 3296 C CA . ARG D 1 66 ? 181.203 178.125 153.353 1.00 68.11 66 ARG B CA 1
ATOM 3297 C C . ARG D 1 66 ? 181.206 177.827 151.853 1.00 76.89 66 ARG B C 1
ATOM 3298 O O . ARG D 1 66 ? 180.455 176.965 151.393 1.00 75.84 66 ARG B O 1
ATOM 3306 N N . PRO D 1 67 ? 182.038 178.528 151.075 1.00 79.36 67 PRO B N 1
ATOM 3307 C CA . PRO D 1 67 ? 181.981 178.389 149.608 1.00 76.04 67 PRO B CA 1
ATOM 3308 C C . PRO D 1 67 ? 182.176 176.972 149.087 1.00 77.57 67 PRO B C 1
ATOM 3309 O O . PRO D 1 67 ? 181.639 176.642 148.022 1.00 79.09 67 PRO B O 1
ATOM 3313 N N . ALA D 1 68 ? 182.936 176.128 149.780 1.00 71.22 68 ALA B N 1
ATOM 3314 C CA . ALA D 1 68 ? 183.105 174.748 149.341 1.00 66.93 68 ALA B CA 1
ATOM 3315 C C . ALA D 1 68 ? 181.932 173.857 149.725 1.00 65.87 68 ALA B C 1
ATOM 3316 O O . ALA D 1 68 ? 181.512 173.014 148.921 1.00 67.59 68 ALA B O 1
ATOM 3318 N N . ALA D 1 69 ? 181.383 174.036 150.928 1.00 64.81 69 ALA B N 1
ATOM 3319 C CA . ALA D 1 69 ? 180.310 173.168 151.397 1.00 66.34 69 ALA B CA 1
ATOM 3320 C C . ALA D 1 69 ? 179.012 173.408 150.637 1.00 66.60 69 ALA B C 1
ATOM 3321 O O . ALA D 1 69 ? 178.234 172.470 150.430 1.00 58.89 69 ALA B O 1
ATOM 3323 N N . VAL D 1 70 ? 178.756 174.650 150.219 1.00 58.89 70 VAL B N 1
ATOM 3324 C CA . VAL D 1 70 ? 177.530 174.941 149.478 1.00 60.81 70 VAL B CA 1
ATOM 3325 C C . VAL D 1 70 ? 177.561 174.255 148.118 1.00 58.95 70 VAL B C 1
ATOM 3326 O O . VAL D 1 70 ? 176.552 173.709 147.654 1.00 59.68 70 VAL B O 1
ATOM 3330 N N . ARG D 1 71 ? 178.720 174.275 147.455 1.00 67.89 71 ARG B N 1
ATOM 3331 C CA . ARG D 1 71 ? 178.859 173.588 146.178 1.00 63.15 71 ARG B CA 1
ATOM 3332 C C . ARG D 1 71 ? 178.904 172.076 146.330 1.00 62.46 71 ARG B C 1
ATOM 3333 O O . ARG D 1 71 ? 178.456 171.372 145.420 1.00 60.26 71 ARG B O 1
ATOM 3341 N N . ARG D 1 72 ? 179.383 171.540 147.453 1.00 57.30 72 ARG B N 1
ATOM 3342 C CA . ARG D 1 72 ? 179.331 170.057 147.609 1.00 52.01 72 ARG B CA 1
ATOM 3343 C C . ARG D 1 72 ? 177.906 169.614 147.938 1.00 51.60 72 ARG B C 1
ATOM 3344 O O . ARG D 1 72 ? 177.519 168.540 147.492 1.00 61.97 72 ARG B O 1
ATOM 3352 N N . LEU D 1 73 ? 177.159 170.400 148.705 1.00 51.79 73 LEU B N 1
ATOM 3353 C CA . LEU D 1 73 ? 175.766 170.032 148.935 1.00 56.95 73 LEU B CA 1
ATOM 3354 C C . LEU D 1 73 ? 174.922 170.218 147.681 1.00 55.77 73 LEU B C 1
ATOM 3355 O O . LEU D 1 73 ? 173.929 169.506 147.491 1.00 55.07 73 LEU B O 1
ATOM 3360 N N . ARG D 1 74 ? 175.294 171.167 146.817 1.00 50.73 74 ARG B N 1
ATOM 3361 C CA . ARG D 1 74 ? 174.515 171.418 145.608 1.00 45.86 74 ARG B CA 1
ATOM 3362 C C . ARG D 1 74 ? 174.556 170.223 144.662 1.00 58.11 74 ARG B C 1
ATOM 3363 O O . ARG D 1 74 ? 173.556 169.913 144.003 1.00 51.07 74 ARG B O 1
ATOM 3371 N N . ALA D 1 75 ? 175.703 169.544 144.576 1.00 57.69 75 ALA B N 1
ATOM 3372 C CA . ALA D 1 75 ? 175.825 168.405 143.671 1.00 43.80 75 ALA B CA 1
ATOM 3373 C C . ALA D 1 75 ? 174.864 167.285 144.051 1.00 42.66 75 ALA B C 1
ATOM 3374 O O . ALA D 1 75 ? 174.205 166.704 143.182 1.00 45.04 75 ALA B O 1
ATOM 3376 N N . PHE D 1 76 ? 174.761 166.975 145.341 1.00 49.34 76 PHE B N 1
ATOM 3377 C CA . PHE D 1 76 ? 173.873 165.918 145.811 1.00 56.58 76 PHE B CA 1
ATOM 3378 C C . PHE D 1 76 ? 172.417 166.360 145.898 1.00 58.86 76 PHE B C 1
ATOM 3379 O O . PHE D 1 76 ? 171.593 165.619 146.443 1.00 55.44 76 PHE B O 1
ATOM 3387 N N . SER D 1 77 ? 172.087 167.541 145.375 1.00 60.82 77 SER B N 1
ATOM 3388 C CA . SER D 1 77 ? 170.718 168.057 145.343 1.00 54.29 77 SER B CA 1
ATOM 3389 C C . SER D 1 77 ? 170.402 168.425 143.900 1.00 54.64 77 SER B C 1
ATOM 3390 O O . SER D 1 77 ? 170.514 169.592 143.503 1.00 55.94 77 SER B O 1
ATOM 3393 N N . PRO D 1 78 ? 170.015 167.444 143.081 1.00 51.24 78 PRO B N 1
ATOM 3394 C CA . PRO D 1 78 ? 169.804 167.719 141.650 1.00 50.17 78 PRO B CA 1
ATOM 3395 C C . PRO D 1 78 ? 168.696 168.718 141.367 1.00 57.75 78 PRO B C 1
ATOM 3396 O O . PRO D 1 78 ? 168.701 169.332 140.293 1.00 60.05 78 PRO B O 1
ATOM 3400 N N . GLY D 1 79 ? 167.750 168.905 142.285 1.00 52.38 79 GLY B N 1
ATOM 3401 C CA . GLY D 1 79 ? 166.667 169.847 142.060 1.00 42.90 79 GLY B CA 1
ATOM 3402 C C . GLY D 1 79 ? 167.044 171.302 142.247 1.00 51.01 79 GLY B C 1
ATOM 3403 O O . GLY D 1 79 ? 166.223 172.176 141.953 1.00 54.46 79 GLY B O 1
ATOM 3404 N N . VAL D 1 80 ? 168.255 171.581 142.717 1.00 55.69 80 VAL B N 1
ATOM 3405 C CA . VAL D 1 80 ? 168.708 172.945 142.956 1.00 49.84 80 VAL B CA 1
ATOM 3406 C C . VAL D 1 80 ? 169.396 173.458 141.698 1.00 58.77 80 VAL B C 1
ATOM 3407 O O . VAL D 1 80 ? 170.333 172.829 141.193 1.00 60.80 80 VAL B O 1
ATOM 3411 N N . LEU D 1 81 ? 168.935 174.597 141.194 1.00 68.74 81 LEU B N 1
ATOM 3412 C CA . LEU D 1 81 ? 169.554 175.268 140.063 1.00 59.74 81 LEU B CA 1
ATOM 3413 C C . LEU D 1 81 ? 170.178 176.577 140.529 1.00 70.57 81 LEU B C 1
ATOM 3414 O O . LEU D 1 81 ? 169.632 177.274 141.388 1.00 74.13 81 LEU B O 1
ATOM 3419 N N . GLY D 1 82 ? 171.336 176.900 139.961 1.00 66.51 82 GLY B N 1
ATOM 3420 C CA . GLY D 1 82 ? 172.074 178.081 140.366 1.00 63.93 82 GLY B CA 1
ATOM 3421 C C . GLY D 1 82 ? 172.789 177.899 141.689 1.00 62.09 82 GLY B C 1
ATOM 3422 O O . GLY D 1 82 ? 172.403 177.048 142.495 1.00 64.88 82 GLY B O 1
ATOM 3423 N N . THR D 1 83 ? 173.823 178.702 141.937 1.00 58.72 83 THR B N 1
ATOM 3424 C CA . THR D 1 83 ? 174.622 178.583 143.153 1.00 63.04 83 THR B CA 1
ATOM 3425 C C . THR D 1 83 ? 174.246 179.698 144.120 1.00 64.60 83 THR B C 1
ATOM 3426 O O . THR D 1 83 ? 174.531 180.876 143.854 1.00 62.58 83 THR B O 1
ATOM 3430 N N . PRO D 1 84 ? 173.614 179.386 145.243 1.00 59.93 84 PRO B N 1
ATOM 3431 C CA . PRO D 1 84 ? 173.120 180.419 146.155 1.00 55.75 84 PRO B CA 1
ATOM 3432 C C . PRO D 1 84 ? 174.227 180.941 147.064 1.00 59.35 84 PRO B C 1
ATOM 3433 O O . PRO D 1 84 ? 175.361 180.465 147.051 1.00 64.71 84 PRO B O 1
ATOM 3437 N N . ALA D 1 85 ? 173.870 181.944 147.869 1.00 58.90 85 ALA B N 1
ATOM 3438 C CA . ALA D 1 85 ? 174.798 182.454 148.872 1.00 57.25 85 ALA B CA 1
ATOM 3439 C C . ALA D 1 85 ? 174.959 181.474 150.028 1.00 63.03 85 ALA B C 1
ATOM 3440 O O . ALA D 1 85 ? 176.084 181.210 150.470 1.00 69.87 85 ALA B O 1
ATOM 3442 N N . PHE D 1 86 ? 173.856 180.919 150.527 1.00 45.66 86 PHE B N 1
ATOM 3443 C CA . PHE D 1 86 ? 173.926 179.975 151.634 1.00 49.57 86 PHE B CA 1
ATOM 3444 C C . PHE D 1 86 ? 172.728 179.038 151.594 1.00 52.43 86 PHE B C 1
ATOM 3445 O O . PHE D 1 86 ? 171.723 179.303 150.929 1.00 47.07 86 PHE B O 1
ATOM 3453 N N . PHE D 1 87 ? 172.854 177.928 152.321 1.00 51.24 87 PHE B N 1
ATOM 3454 C CA . PHE D 1 87 ? 171.860 176.867 152.360 1.00 48.27 87 PHE B CA 1
ATOM 3455 C C . PHE D 1 87 ? 171.294 176.726 153.766 1.00 52.49 87 PHE B C 1
ATOM 3456 O O . PHE D 1 87 ? 172.033 176.752 154.754 1.00 57.90 87 PHE B O 1
ATOM 3464 N N . VAL D 1 88 ? 169.976 176.561 153.849 1.00 46.08 88 VAL B N 1
ATOM 3465 C CA . VAL D 1 88 ? 169.298 176.257 155.104 1.00 38.80 88 VAL B CA 1
ATOM 3466 C C . VAL D 1 88 ? 168.588 174.923 154.938 1.00 46.20 88 VAL B C 1
ATOM 3467 O O . VAL D 1 88 ? 167.757 174.769 154.034 1.00 51.66 88 VAL B O 1
ATOM 3471 N N . VAL D 1 89 ? 168.905 173.966 155.805 1.00 45.89 89 VAL B N 1
ATOM 3472 C CA . VAL D 1 89 ? 168.343 172.621 155.749 1.00 51.00 89 VAL B CA 1
ATOM 3473 C C . VAL D 1 89 ? 167.423 172.441 156.948 1.00 49.08 89 VAL B C 1
ATOM 3474 O O . VAL D 1 89 ? 167.850 172.602 158.097 1.00 55.83 89 VAL B O 1
ATOM 3478 N N . ALA D 1 90 ? 166.164 172.099 156.682 1.00 44.98 90 ALA B N 1
ATOM 3479 C CA . ALA D 1 90 ? 165.148 171.953 157.715 1.00 51.36 90 ALA B CA 1
ATOM 3480 C C . ALA D 1 90 ? 164.831 170.480 157.925 1.00 46.14 90 ALA B C 1
ATOM 3481 O O . ALA D 1 90 ? 164.562 169.755 156.963 1.00 49.94 90 ALA B O 1
ATOM 3483 N N . CYS D 1 91 ? 164.853 170.046 159.185 1.00 58.97 91 CYS B N 1
ATOM 3484 C CA . CYS D 1 91 ? 164.650 168.649 159.540 1.00 54.83 91 CYS B CA 1
ATOM 3485 C C . CYS D 1 91 ? 163.593 168.539 160.629 1.00 57.20 91 CYS B C 1
ATOM 3486 O O . CYS D 1 91 ? 163.266 169.521 161.301 1.00 62.09 91 CYS B O 1
ATOM 3489 N N . VAL D 1 92 ? 163.063 167.331 160.797 1.00 65.12 92 VAL B N 1
ATOM 3490 C CA . VAL D 1 92 ? 162.099 167.028 161.850 1.00 67.72 92 VAL B CA 1
ATOM 3491 C C . VAL D 1 92 ? 162.779 166.158 162.900 1.00 65.85 92 VAL B C 1
ATOM 3492 O O . VAL D 1 92 ? 163.369 165.120 162.576 1.00 65.81 92 VAL B O 1
ATOM 3496 N N . ASP D 1 93 ? 162.712 166.592 164.155 1.00 83.77 93 ASP B N 1
ATOM 3497 C CA . ASP D 1 93 ? 163.380 165.925 165.267 1.00 82.11 93 ASP B CA 1
ATOM 3498 C C . ASP D 1 93 ? 162.431 164.845 165.773 1.00 81.73 93 ASP B C 1
ATOM 3499 O O . ASP D 1 93 ? 161.396 165.150 166.374 1.00 81.39 93 ASP B O 1
ATOM 3504 N N . ARG D 1 94 ? 162.801 163.581 165.557 1.00 95.47 94 ARG B N 1
ATOM 3505 C CA . ARG D 1 94 ? 161.906 162.476 165.880 1.00 98.71 94 ARG B CA 1
ATOM 3506 C C . ARG D 1 94 ? 162.010 162.058 167.344 1.00 97.83 94 ARG B C 1
ATOM 3507 O O . ARG D 1 94 ? 161.169 161.297 167.833 1.00 99.57 94 ARG B O 1
ATOM 3515 N N . SER D 1 95 ? 163.026 162.534 168.063 1.00 89.16 95 SER B N 1
ATOM 3516 C CA . SER D 1 95 ? 163.187 162.185 169.472 1.00 93.08 95 SER B CA 1
ATOM 3517 C C . SER D 1 95 ? 161.963 162.570 170.297 1.00 92.70 95 SER B C 1
ATOM 3518 O O . SER D 1 95 ? 161.565 161.832 171.205 1.00 88.01 95 SER B O 1
ATOM 3521 N N . LEU D 1 96 ? 161.362 163.719 169.993 1.00 95.49 96 LEU B N 1
ATOM 3522 C CA . LEU D 1 96 ? 160.240 164.250 170.768 1.00 95.63 96 LEU B CA 1
ATOM 3523 C C . LEU D 1 96 ? 158.883 163.922 170.158 1.00 95.01 96 LEU B C 1
ATOM 3524 O O . LEU D 1 96 ? 157.936 164.697 170.312 1.00 96.59 96 LEU B O 1
ATOM 3529 N N . THR D 1 97 ? 158.744 162.792 169.461 1.00 103.08 97 THR B N 1
ATOM 3530 C CA . THR D 1 97 ? 157.453 162.435 168.886 1.00 106.30 97 THR B CA 1
ATOM 3531 C C . THR D 1 97 ? 157.079 160.966 169.038 1.00 108.33 97 THR B C 1
ATOM 3532 O O . THR D 1 97 ? 155.977 160.591 168.628 1.00 108.62 97 THR B O 1
ATOM 3536 N N . ASP D 1 98 ? 157.943 160.126 169.605 1.00 114.07 98 ASP B N 1
ATOM 3537 C CA . ASP D 1 98 ? 157.612 158.725 169.833 1.00 115.61 98 ASP B CA 1
ATOM 3538 C C . ASP D 1 98 ? 156.899 158.553 171.168 1.00 114.80 98 ASP B C 1
ATOM 3539 O O . ASP D 1 98 ? 157.327 159.096 172.190 1.00 112.24 98 ASP B O 1
ATOM 3544 N N . ASN D 1 99 ? 155.811 157.788 171.149 1.00 121.57 99 ASN B N 1
ATOM 3545 C CA . ASN D 1 99 ? 155.063 157.469 172.359 1.00 121.77 99 ASN B CA 1
ATOM 3546 C C . ASN D 1 99 ? 154.140 156.291 172.081 1.00 123.23 99 ASN B C 1
ATOM 3547 O O . ASN D 1 99 ? 153.686 156.090 170.951 1.00 123.35 99 ASN B O 1
ATOM 3552 N N . LEU D 1 100 ? 153.878 155.520 173.140 1.00 125.28 100 LEU B N 1
ATOM 3553 C CA . LEU D 1 100 ? 152.961 154.381 173.168 1.00 125.31 100 LEU B CA 1
ATOM 3554 C C . LEU D 1 100 ? 153.032 153.594 171.859 1.00 125.23 100 LEU B C 1
ATOM 3555 O O . LEU D 1 100 ? 154.126 153.242 171.405 1.00 124.55 100 LEU B O 1
ATOM 3560 N N . SER D 1 101 ? 151.886 153.321 171.244 1.00 120.06 101 SER B N 1
ATOM 3561 C CA . SER D 1 101 ? 151.787 152.513 170.035 1.00 121.58 101 SER B CA 1
ATOM 3562 C C . SER D 1 101 ? 152.337 153.259 168.826 1.00 121.58 101 SER B C 1
ATOM 3563 O O . SER D 1 101 ? 152.391 154.496 168.831 1.00 120.07 101 SER B O 1
ATOM 3566 N N . PRO D 1 102 ? 152.759 152.549 167.775 1.00 120.96 102 PRO B N 1
ATOM 3567 C CA . PRO D 1 102 ? 153.214 153.233 166.552 1.00 120.31 102 PRO B CA 1
ATOM 3568 C C . PRO D 1 102 ? 152.133 154.053 165.861 1.00 119.30 102 PRO B C 1
ATOM 3569 O O . PRO D 1 102 ? 152.476 154.929 165.057 1.00 118.91 102 PRO B O 1
ATOM 3573 N N . LYS D 1 103 ? 150.852 153.786 166.125 1.00 116.17 103 LYS B N 1
ATOM 3574 C CA . LYS D 1 103 ? 149.785 154.600 165.549 1.00 117.04 103 LYS B CA 1
ATOM 3575 C C . LYS D 1 103 ? 149.898 156.049 166.010 1.00 116.96 103 LYS B C 1
ATOM 3576 O O . LYS D 1 103 ? 149.852 156.986 165.199 1.00 117.02 103 LYS B O 1
ATOM 3582 N N . LEU D 1 104 ? 150.067 156.250 167.320 1.00 114.67 104 LEU B N 1
ATOM 3583 C CA . LEU D 1 104 ? 150.274 157.597 167.835 1.00 114.73 104 LEU B CA 1
ATOM 3584 C C . LEU D 1 104 ? 151.572 158.190 167.309 1.00 114.97 104 LEU B C 1
ATOM 3585 O O . LEU D 1 104 ? 151.648 159.401 167.071 1.00 114.54 104 LEU B O 1
ATOM 3590 N N . SER D 1 105 ? 152.598 157.358 167.117 1.00 111.22 105 SER B N 1
ATOM 3591 C CA . SER D 1 105 ? 153.839 157.841 166.529 1.00 111.15 105 SER B CA 1
ATOM 3592 C C . SER D 1 105 ? 153.629 158.391 165.125 1.00 109.82 105 SER B C 1
ATOM 3593 O O . SER D 1 105 ? 154.130 159.476 164.823 1.00 112.00 105 SER B O 1
ATOM 3596 N N . GLN D 1 106 ? 152.878 157.691 164.275 1.00 100.67 106 GLN B N 1
ATOM 3597 C CA . GLN D 1 106 ? 152.583 158.204 162.937 1.00 101.83 106 GLN B CA 1
ATOM 3598 C C . GLN D 1 106 ? 151.760 159.488 163.017 1.00 100.78 106 GLN B C 1
ATOM 3599 O O . GLN D 1 106 ? 152.014 160.457 162.290 1.00 100.51 106 GLN B O 1
ATOM 3605 N N . LYS D 1 107 ? 150.764 159.501 163.907 1.00 96.85 107 LYS B N 1
ATOM 3606 C CA . LYS D 1 107 ? 149.884 160.653 164.062 1.00 96.07 107 LYS B CA 1
ATOM 3607 C C . LYS D 1 107 ? 150.653 161.907 164.459 1.00 95.08 107 LYS B C 1
ATOM 3608 O O . LYS D 1 107 ? 150.387 162.992 163.932 1.00 99.36 107 LYS B O 1
ATOM 3614 N N . ILE D 1 108 ? 151.602 161.777 165.380 1.00 90.00 108 ILE B N 1
ATOM 3615 C CA . ILE D 1 108 ? 152.367 162.919 165.861 1.00 90.77 108 ILE B CA 1
ATOM 3616 C C . ILE D 1 108 ? 153.653 163.105 165.051 1.00 88.60 108 ILE B C 1
ATOM 3617 O O . ILE D 1 108 ? 154.407 164.048 165.284 1.00 88.96 108 ILE B O 1
ATOM 3622 N N . TYR D 1 109 ? 153.904 162.229 164.077 1.00 82.36 109 TYR B N 1
ATOM 3623 C CA . TYR D 1 109 ? 155.050 162.367 163.195 1.00 81.95 109 TYR B CA 1
ATOM 3624 C C . TYR D 1 109 ? 154.723 163.032 161.867 1.00 85.40 109 TYR B C 1
ATOM 3625 O O . TYR D 1 109 ? 155.596 163.702 161.306 1.00 86.26 109 TYR B O 1
ATOM 3634 N N . ASP D 1 110 ? 153.502 162.874 161.352 1.00 79.88 110 ASP B N 1
ATOM 3635 C CA . ASP D 1 110 ? 153.090 163.637 160.170 1.00 76.61 110 ASP B CA 1
ATOM 3636 C C . ASP D 1 110 ? 152.855 165.105 160.524 1.00 80.11 110 ASP B C 1
ATOM 3637 O O . ASP D 1 110 ? 153.268 166.019 159.795 1.00 82.06 110 ASP B O 1
ATOM 3642 N N . THR D 1 111 ? 152.174 165.339 161.645 1.00 70.24 111 THR B N 1
ATOM 3643 C CA . THR D 1 111 ? 151.896 166.674 162.153 1.00 63.18 111 THR B CA 1
ATOM 3644 C C . THR D 1 111 ? 153.191 167.439 162.399 1.00 68.65 111 THR B C 1
ATOM 3645 O O . THR D 1 111 ? 153.243 168.660 162.220 1.00 75.56 111 THR B O 1
ATOM 3649 N N . SER D 1 112 ? 154.246 166.724 162.797 1.00 60.29 112 SER B N 1
ATOM 3650 C CA . SER D 1 112 ? 155.530 167.372 163.042 1.00 59.95 112 SER B CA 1
ATOM 3651 C C . SER D 1 112 ? 156.103 167.988 161.772 1.00 62.98 112 SER B C 1
ATOM 3652 O O . SER D 1 112 ? 156.663 169.089 161.817 1.00 67.86 112 SER B O 1
ATOM 3655 N N . LYS D 1 113 ? 155.978 167.299 160.638 1.00 66.05 113 LYS B N 1
ATOM 3656 C CA . LYS D 1 113 ? 156.451 167.792 159.349 1.00 65.66 113 LYS B CA 1
ATOM 3657 C C . LYS D 1 113 ? 155.562 168.902 158.802 1.00 64.69 113 LYS B C 1
ATOM 3658 O O . LYS D 1 113 ? 156.054 169.846 158.155 1.00 66.08 113 LYS B O 1
ATOM 3664 N N . LEU D 1 114 ? 154.253 168.787 159.046 1.00 58.84 114 LEU B N 1
ATOM 3665 C CA . LEU D 1 114 ? 153.336 169.850 158.645 1.00 51.99 114 LEU B CA 1
ATOM 3666 C C . LEU D 1 114 ? 153.718 171.190 159.263 1.00 50.08 114 LEU B C 1
ATOM 3667 O O . LEU D 1 114 ? 153.533 172.237 158.634 1.00 56.59 114 LEU B O 1
ATOM 3672 N N . CYS D 1 115 ? 154.251 171.182 160.486 1.00 51.62 115 CYS B N 1
ATOM 3673 C CA . CYS D 1 115 ? 154.704 172.418 161.112 1.00 54.07 115 CYS B CA 1
ATOM 3674 C C . CYS D 1 115 ? 156.081 172.857 160.640 1.00 53.95 115 CYS B C 1
ATOM 3675 O O . CYS D 1 115 ? 156.371 174.057 160.656 1.00 60.45 115 CYS B O 1
ATOM 3678 N N . VAL D 1 116 ? 156.937 171.920 160.223 1.00 49.61 116 VAL B N 1
ATOM 3679 C CA . VAL D 1 116 ? 158.244 172.300 159.697 1.00 50.76 116 VAL B CA 1
ATOM 3680 C C . VAL D 1 116 ? 158.120 173.021 158.359 1.00 59.68 116 VAL B C 1
ATOM 3681 O O . VAL D 1 116 ? 158.895 173.946 158.088 1.00 63.57 116 VAL B O 1
ATOM 3685 N N . ALA D 1 117 ? 157.153 172.635 157.522 1.00 51.79 117 ALA B N 1
ATOM 3686 C CA . ALA D 1 117 ? 156.968 173.338 156.250 1.00 35.38 117 ALA B CA 1
ATOM 3687 C C . ALA D 1 117 ? 156.646 174.822 156.439 1.00 42.63 117 ALA B C 1
ATOM 3688 O O . ALA D 1 117 ? 157.078 175.667 155.636 1.00 47.51 117 ALA B O 1
ATOM 3690 N N . MET D 1 118 ? 155.897 175.158 157.494 1.00 41.78 118 MET B N 1
ATOM 3691 C CA . MET D 1 118 ? 155.553 176.549 157.766 1.00 37.42 118 MET B CA 1
ATOM 3692 C C . MET D 1 118 ? 156.789 177.393 158.058 1.00 55.39 118 MET B C 1
ATOM 3693 O O . MET D 1 118 ? 156.852 178.562 157.659 1.00 61.19 118 MET B O 1
ATOM 3698 N N . ALA D 1 119 ? 157.770 176.825 158.763 1.00 41.19 119 ALA B N 1
ATOM 3699 C CA . ALA D 1 119 ? 159.007 177.549 159.043 1.00 31.73 119 ALA B CA 1
ATOM 3700 C C . ALA D 1 119 ? 159.758 177.874 157.757 1.00 43.96 119 ALA B C 1
ATOM 3701 O O . ALA D 1 119 ? 160.306 178.971 157.607 1.00 54.39 119 ALA B O 1
ATOM 3703 N N . VAL D 1 120 ? 159.797 176.925 156.819 1.00 39.29 120 VAL B N 1
ATOM 3704 C CA . VAL D 1 120 ? 160.430 177.174 155.524 1.00 44.78 120 VAL B CA 1
ATOM 3705 C C . VAL D 1 120 ? 159.710 178.299 154.792 1.00 37.90 120 VAL B C 1
ATOM 3706 O O . VAL D 1 120 ? 160.339 179.176 154.187 1.00 38.40 120 VAL B O 1
ATOM 3710 N N . GLU D 1 121 ? 158.374 178.282 154.826 1.00 45.69 121 GLU B N 1
ATOM 3711 C CA . GLU D 1 121 ? 157.614 179.354 154.188 1.00 49.62 121 GLU B CA 1
ATOM 3712 C C . GLU D 1 121 ? 157.951 180.715 154.798 1.00 50.25 121 GLU B C 1
ATOM 3713 O O . GLU D 1 121 ? 158.148 181.707 154.080 1.00 56.33 121 GLU B O 1
ATOM 3719 N N . ASN D 1 122 ? 158.022 180.777 156.128 1.00 45.17 122 ASN B N 1
ATOM 3720 C CA . ASN D 1 122 ? 158.408 181.999 156.827 1.00 38.40 122 ASN B CA 1
ATOM 3721 C C . ASN D 1 122 ? 159.795 182.462 156.403 1.00 47.27 122 ASN B C 1
ATOM 3722 O O . ASN D 1 122 ? 160.026 183.660 156.202 1.00 51.26 122 ASN B O 1
ATOM 3727 N N . LEU D 1 123 ? 160.725 181.513 156.280 1.00 39.12 123 LEU B N 1
ATOM 3728 C CA . LEU D 1 123 ? 162.085 181.850 155.874 1.00 36.66 123 LEU B CA 1
ATOM 3729 C C . LEU D 1 123 ? 162.109 182.459 154.478 1.00 46.78 123 LEU B C 1
ATOM 3730 O O . LEU D 1 123 ? 162.792 183.462 154.239 1.00 54.14 123 LEU B O 1
ATOM 3735 N N . LEU D 1 124 ? 161.375 181.861 153.537 1.00 44.27 124 LEU B N 1
ATOM 3736 C CA . LEU D 1 124 ? 161.348 182.403 152.180 1.00 33.16 124 LEU B CA 1
ATOM 3737 C C . LEU D 1 124 ? 160.717 183.790 152.152 1.00 32.69 124 LEU B C 1
ATOM 3738 O O . LEU D 1 124 ? 161.198 184.685 151.448 1.00 46.28 124 LEU B O 1
ATOM 3743 N N . LEU D 1 125 ? 159.644 183.992 152.916 1.00 50.45 125 LEU B N 1
ATOM 3744 C CA . LEU D 1 125 ? 159.014 185.308 152.972 1.00 53.28 125 LEU B CA 1
ATOM 3745 C C . LEU D 1 125 ? 159.977 186.357 153.520 1.00 47.56 125 LEU B C 1
ATOM 3746 O O . LEU D 1 125 ? 160.096 187.457 152.963 1.00 51.69 125 LEU B O 1
ATOM 3751 N N . ALA D 1 126 ? 160.690 186.016 154.594 1.00 59.22 126 ALA B N 1
ATOM 3752 C CA . ALA D 1 126 ? 161.666 186.922 155.187 1.00 50.32 126 ALA B CA 1
ATOM 3753 C C . ALA D 1 126 ? 162.836 187.208 154.254 1.00 55.38 126 ALA B C 1
ATOM 3754 O O . ALA D 1 126 ? 163.348 188.333 154.235 1.00 62.29 126 ALA B O 1
ATOM 3756 N N . ALA D 1 127 ? 163.274 186.215 153.480 1.00 58.69 127 ALA B N 1
ATOM 3757 C CA . ALA D 1 127 ? 164.414 186.405 152.592 1.00 57.10 127 ALA B CA 1
ATOM 3758 C C . ALA D 1 127 ? 164.005 187.085 151.293 1.00 55.14 127 ALA B C 1
ATOM 3759 O O . ALA D 1 127 ? 164.860 187.562 150.545 1.00 57.84 127 ALA B O 1
ATOM 3761 N N . HIS D 1 128 ? 162.705 187.143 151.013 1.00 63.42 128 HIS B N 1
ATOM 3762 C CA . HIS D 1 128 ? 162.248 187.870 149.837 1.00 62.07 128 HIS B CA 1
ATOM 3763 C C . HIS D 1 128 ? 162.001 189.327 150.203 1.00 56.92 128 HIS B C 1
ATOM 3764 O O . HIS D 1 128 ? 162.264 190.228 149.400 1.00 58.01 128 HIS B O 1
ATOM 3771 N N . ALA D 1 129 ? 161.503 189.567 151.415 1.00 70.96 129 ALA B N 1
ATOM 3772 C CA . ALA D 1 129 ? 161.287 190.932 151.879 1.00 67.10 129 ALA B CA 1
ATOM 3773 C C . ALA D 1 129 ? 162.592 191.719 151.935 1.00 65.17 129 ALA B C 1
ATOM 3774 O O . ALA D 1 129 ? 162.580 192.952 151.863 1.00 70.51 129 ALA B O 1
ATOM 3776 N N . ALA D 1 130 ? 163.722 191.023 152.057 1.00 62.87 130 ALA B N 1
ATOM 3777 C CA . ALA D 1 130 ? 165.027 191.662 152.166 1.00 57.47 130 ALA B CA 1
ATOM 3778 C C . ALA D 1 130 ? 165.706 191.888 150.821 1.00 69.38 130 ALA B C 1
ATOM 3779 O O . ALA D 1 130 ? 166.809 192.444 150.789 1.00 68.85 130 ALA B O 1
ATOM 3781 N N . GLY D 1 131 ? 165.090 191.475 149.718 1.00 77.77 131 GLY B N 1
ATOM 3782 C CA . GLY D 1 131 ? 165.687 191.635 148.408 1.00 66.15 131 GLY B CA 1
ATOM 3783 C C . GLY D 1 131 ? 166.419 190.426 147.875 1.00 67.77 131 GLY B C 1
ATOM 3784 O O . GLY D 1 131 ? 167.091 190.537 146.843 1.00 74.03 131 GLY B O 1
ATOM 3785 N N . LEU D 1 132 ? 166.322 189.282 148.539 1.00 64.38 132 LEU B N 1
ATOM 3786 C CA . LEU D 1 132 ? 166.950 188.048 148.103 1.00 71.94 132 LEU B CA 1
ATOM 3787 C C . LEU D 1 132 ? 165.896 187.133 147.478 1.00 76.88 132 LEU B C 1
ATOM 3788 O O . LEU D 1 132 ? 164.753 187.535 147.241 1.00 72.12 132 LEU B O 1
ATOM 3793 N N . GLY D 1 133 ? 166.276 185.890 147.197 1.00 63.54 133 GLY B N 1
ATOM 3794 C CA . GLY D 1 133 ? 165.339 184.932 146.644 1.00 55.08 133 GLY B CA 1
ATOM 3795 C C . GLY D 1 133 ? 165.615 183.539 147.156 1.00 55.20 133 GLY B C 1
ATOM 3796 O O . GLY D 1 133 ? 166.701 183.249 147.667 1.00 64.33 133 GLY B O 1
ATOM 3797 N N . GLY D 1 134 ? 164.617 182.674 147.014 1.00 49.59 134 GLY B N 1
ATOM 3798 C CA . GLY D 1 134 ? 164.761 181.302 147.470 1.00 54.52 134 GLY B CA 1
ATOM 3799 C C . GLY D 1 134 ? 163.670 180.418 146.912 1.00 57.41 134 GLY B C 1
ATOM 3800 O O . GLY D 1 134 ? 162.643 180.892 146.419 1.00 61.68 134 GLY B O 1
ATOM 3801 N N . CYS D 1 135 ? 163.909 179.107 147.007 1.00 54.59 135 CYS B N 1
ATOM 3802 C CA . CYS D 1 135 ? 162.990 178.102 146.488 1.00 55.69 135 CYS B CA 1
ATOM 3803 C C . CYS D 1 135 ? 163.162 176.791 147.247 1.00 55.97 135 CYS B C 1
ATOM 3804 O O . CYS D 1 135 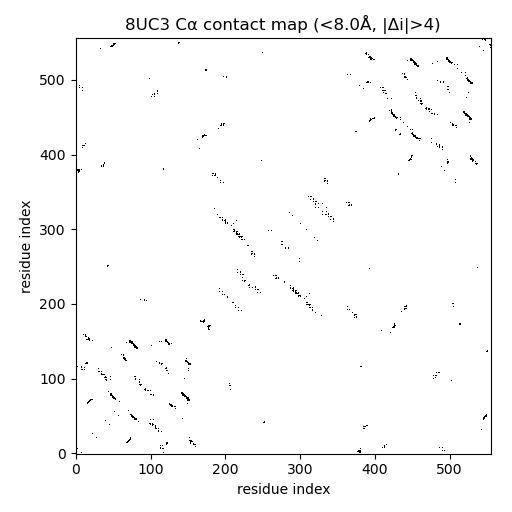? 164.284 176.270 147.304 1.00 61.16 135 CYS B O 1
ATOM 3807 N N . PRO D 1 136 ? 162.096 176.235 147.826 1.00 53.80 136 PRO B N 1
ATOM 3808 C CA . PRO D 1 136 ? 162.228 174.945 148.520 1.00 48.93 136 PRO B CA 1
ATOM 3809 C C . PRO D 1 136 ? 162.506 173.825 147.528 1.00 52.78 136 PRO B C 1
ATOM 3810 O O . PRO D 1 136 ? 161.897 173.761 146.460 1.00 65.47 136 PRO B O 1
ATOM 3814 N N . VAL D 1 137 ? 163.433 172.940 147.887 1.00 44.84 137 VAL B N 1
ATOM 3815 C CA . VAL D 1 137 ? 163.823 171.821 147.035 1.00 44.37 137 VAL B CA 1
ATOM 3816 C C . VAL D 1 137 ? 163.668 170.533 147.830 1.00 51.76 137 VAL B C 1
ATOM 3817 O O . VAL D 1 137 ? 164.239 170.396 148.919 1.00 58.44 137 VAL B O 1
ATOM 3821 N N . GLY D 1 138 ? 162.901 169.590 147.288 1.00 56.86 138 GLY B N 1
ATOM 3822 C CA . GLY D 1 138 ? 162.650 168.332 147.965 1.00 54.75 138 GLY B CA 1
ATOM 3823 C C . GLY D 1 138 ? 163.338 167.130 147.351 1.00 62.57 138 GLY B C 1
ATOM 3824 O O . GLY D 1 138 ? 163.396 166.062 147.969 1.00 65.98 138 GLY B O 1
ATOM 3825 N N . SER D 1 139 ? 163.862 167.284 146.137 1.00 69.45 139 SER B N 1
ATOM 3826 C CA . SER D 1 139 ? 164.516 166.186 145.426 1.00 66.24 139 SER B CA 1
ATOM 3827 C C . SER D 1 139 ? 166.005 166.219 145.743 1.00 72.43 139 SER B C 1
ATOM 3828 O O . SER D 1 139 ? 166.791 166.896 145.080 1.00 77.89 139 SER B O 1
ATOM 3831 N N . PHE D 1 140 ? 166.400 165.471 146.771 1.00 64.11 140 PHE B N 1
ATOM 3832 C CA . PHE D 1 140 ? 167.790 165.410 147.196 1.00 63.42 140 PHE B CA 1
ATOM 3833 C C . PHE D 1 140 ? 168.078 164.033 147.778 1.00 63.35 140 PHE B C 1
ATOM 3834 O O . PHE D 1 140 ? 167.167 163.288 148.145 1.00 55.68 140 PHE B O 1
ATOM 3842 N N . ARG D 1 141 ? 169.366 163.699 147.849 1.00 75.19 141 ARG B N 1
ATOM 3843 C CA . ARG D 1 141 ? 169.817 162.428 148.410 1.00 74.35 141 ARG B CA 1
ATOM 3844 C C . ARG D 1 141 ? 169.882 162.570 149.928 1.00 77.04 141 ARG B C 1
ATOM 3845 O O . ARG D 1 141 ? 170.799 163.204 150.460 1.00 76.80 141 ARG B O 1
ATOM 3853 N N . SER D 1 142 ? 168.911 161.977 150.622 1.00 80.23 142 SER B N 1
ATOM 3854 C CA . SER D 1 142 ? 168.760 162.157 152.062 1.00 73.81 142 SER B CA 1
ATOM 3855 C C . SER D 1 142 ? 169.940 161.607 152.858 1.00 73.31 142 SER B C 1
ATOM 3856 O O . SER D 1 142 ? 170.507 162.315 153.695 1.00 75.37 142 SER B O 1
ATOM 3859 N N . ASP D 1 143 ? 170.304 160.348 152.618 1.00 80.83 143 ASP B N 1
ATOM 3860 C CA . ASP D 1 143 ? 171.339 159.681 153.400 1.00 77.86 143 ASP B CA 1
ATOM 3861 C C . ASP D 1 143 ? 172.700 160.354 153.264 1.00 73.90 143 ASP B C 1
ATOM 3862 O O . ASP D 1 143 ? 173.453 160.450 154.242 1.00 77.37 143 ASP B O 1
ATOM 3867 N N . ILE D 1 144 ? 173.033 160.811 152.056 1.00 66.24 144 ILE B N 1
ATOM 3868 C CA . ILE D 1 144 ? 174.359 161.376 151.826 1.00 69.54 144 ILE B CA 1
ATOM 3869 C C . ILE D 1 144 ? 174.544 162.664 152.618 1.00 74.80 144 ILE B C 1
ATOM 3870 O O . ILE D 1 144 ? 175.597 162.884 153.225 1.00 77.16 144 ILE B O 1
ATOM 3875 N N . VAL D 1 145 ? 173.535 163.537 152.623 1.00 73.54 145 VAL B N 1
ATOM 3876 C CA . VAL D 1 145 ? 173.658 164.782 153.377 1.00 77.10 145 VAL B CA 1
ATOM 3877 C C . VAL D 1 145 ? 173.643 164.509 154.878 1.00 75.41 145 VAL B C 1
ATOM 3878 O O . VAL D 1 145 ? 174.313 165.209 155.649 1.00 73.11 145 VAL B O 1
ATOM 3882 N N . THR D 1 146 ? 172.898 163.491 155.319 1.00 71.87 146 THR B N 1
ATOM 3883 C CA . THR D 1 146 ? 172.913 163.112 156.727 1.00 69.06 146 THR B CA 1
ATOM 3884 C C . THR D 1 146 ? 174.303 162.663 157.156 1.00 71.63 146 THR B C 1
ATOM 3885 O O . THR D 1 146 ? 174.778 163.028 158.238 1.00 74.30 146 THR B O 1
ATOM 3889 N N . SER D 1 147 ? 174.972 161.870 156.318 1.00 78.74 147 SER B N 1
ATOM 3890 C CA . SER D 1 147 ? 176.340 161.464 156.625 1.00 76.05 147 SER B CA 1
ATOM 3891 C C . SER D 1 147 ? 177.301 162.646 156.562 1.00 75.97 147 SER B C 1
ATOM 3892 O O . SER D 1 147 ? 178.204 162.764 157.399 1.00 75.65 147 SER B O 1
ATOM 3895 N N . MET D 1 148 ? 177.122 163.531 155.580 1.00 79.76 148 MET B N 1
ATOM 3896 C CA . MET D 1 148 ? 178.094 164.641 155.380 1.00 81.74 148 MET B CA 1
ATOM 3897 C C . MET D 1 148 ? 178.013 165.660 156.513 1.00 82.64 148 MET B C 1
ATOM 3898 O O . MET D 1 148 ? 179.073 166.147 156.936 1.00 81.87 148 MET B O 1
ATOM 3903 N N . LEU D 1 149 ? 176.803 165.985 156.967 1.00 78.83 149 LEU B N 1
ATOM 3904 C CA . LEU D 1 149 ? 176.636 167.015 157.982 1.00 74.31 149 LEU B CA 1
ATOM 3905 C C . LEU D 1 149 ? 176.720 166.474 159.402 1.00 74.35 149 LEU B C 1
ATOM 3906 O O . LEU D 1 149 ? 176.671 167.262 160.353 1.00 78.43 149 LEU B O 1
ATOM 3911 N N . GLY D 1 150 ? 176.854 165.163 159.573 1.00 72.61 150 GLY B N 1
ATOM 3912 C CA . GLY D 1 150 ? 176.911 164.586 160.903 1.00 66.73 150 GLY B CA 1
ATOM 3913 C C . GLY D 1 150 ? 175.580 164.546 161.618 1.00 67.03 150 GLY B C 1
ATOM 3914 O O . GLY D 1 150 ? 175.547 164.483 162.850 1.00 66.87 150 GLY B O 1
ATOM 3915 N N . ILE D 1 151 ? 174.481 164.581 160.876 1.00 68.52 151 ILE B N 1
ATOM 3916 C CA . ILE D 1 151 ? 173.151 164.614 161.494 1.00 70.97 151 ILE B CA 1
ATOM 3917 C C . ILE D 1 151 ? 172.851 163.256 162.119 1.00 74.87 151 ILE B C 1
ATOM 3918 O O . ILE D 1 151 ? 172.984 162.223 161.440 1.00 75.27 151 ILE B O 1
ATOM 3923 N N . PRO D 1 152 ? 172.462 163.201 163.392 1.00 87.52 152 PRO B N 1
ATOM 3924 C CA . PRO D 1 152 ? 172.175 161.911 164.036 1.00 80.90 152 PRO B CA 1
ATOM 3925 C C . PRO D 1 152 ? 171.032 161.169 163.358 1.00 85.72 152 PRO B C 1
ATOM 3926 O O . PRO D 1 152 ? 170.365 161.662 162.447 1.00 91.32 152 PRO B O 1
ATOM 3930 N N . GLU D 1 153 ? 170.808 159.943 163.838 1.00 94.53 153 GLU B N 1
ATOM 3931 C CA . GLU D 1 153 ? 169.840 159.055 163.201 1.00 97.55 153 GLU B CA 1
ATOM 3932 C C . GLU D 1 153 ? 168.406 159.449 163.533 1.00 96.77 153 GLU B C 1
ATOM 3933 O O . GLU D 1 153 ? 167.489 159.180 162.748 1.00 96.01 153 GLU B O 1
ATOM 3939 N N . HIS D 1 154 ? 168.185 160.072 164.689 1.00 91.42 154 HIS B N 1
ATOM 3940 C CA . HIS D 1 154 ? 166.831 160.430 165.100 1.00 89.70 154 HIS B CA 1
ATOM 3941 C C . HIS D 1 154 ? 166.353 161.741 164.491 1.00 89.93 154 HIS B C 1
ATOM 3942 O O . HIS D 1 154 ? 165.249 162.188 164.816 1.00 92.84 154 HIS B O 1
ATOM 3949 N N . ILE D 1 155 ? 167.149 162.367 163.629 1.00 77.93 155 ILE B N 1
ATOM 3950 C CA . ILE D 1 155 ? 166.789 163.614 162.966 1.00 76.39 155 ILE B CA 1
ATOM 3951 C C . ILE D 1 155 ? 166.725 163.346 161.468 1.00 74.74 155 ILE B C 1
ATOM 3952 O O . ILE D 1 155 ? 167.707 162.891 160.869 1.00 78.12 155 ILE B O 1
ATOM 3957 N N . GLU D 1 156 ? 165.573 163.632 160.865 1.00 74.21 156 GLU B N 1
ATOM 3958 C CA . GLU D 1 156 ? 165.304 163.279 159.475 1.00 77.86 156 GLU B CA 1
ATOM 3959 C C . GLU D 1 156 ? 165.229 164.526 158.602 1.00 78.73 156 GLU B C 1
ATOM 3960 O O . GLU D 1 156 ? 164.305 165.338 158.774 1.00 78.94 156 GLU B O 1
ATOM 3966 N N . PRO D 1 157 ? 166.159 164.729 157.668 1.00 68.59 157 PRO B N 1
ATOM 3967 C CA . PRO D 1 157 ? 166.062 165.888 156.769 1.00 66.15 157 PRO B CA 1
ATOM 3968 C C . PRO D 1 157 ? 164.812 165.824 155.904 1.00 69.70 157 PRO B C 1
ATOM 3969 O O . PRO D 1 157 ? 164.397 164.753 155.458 1.00 70.87 157 PRO B O 1
ATOM 3973 N N . MET D 1 158 ? 164.208 166.989 155.669 1.00 61.97 158 MET B N 1
ATOM 3974 C CA . MET D 1 158 ? 162.997 167.077 154.862 1.00 57.37 158 MET B CA 1
ATOM 3975 C C . MET D 1 158 ? 163.145 167.967 153.640 1.00 56.42 158 MET B C 1
ATOM 3976 O O . MET D 1 158 ? 162.802 167.546 152.530 1.00 55.25 158 MET B O 1
ATOM 3981 N N . LEU D 1 159 ? 163.636 169.193 153.810 1.00 51.52 159 LEU B N 1
ATOM 3982 C CA . LEU D 1 159 ? 163.644 170.169 152.730 1.00 50.13 159 LEU B CA 1
ATOM 3983 C C . LEU D 1 159 ? 164.947 170.946 152.751 1.00 48.49 159 LEU B C 1
ATOM 3984 O O . LEU D 1 159 ? 165.413 171.355 153.818 1.00 55.27 159 LEU B O 1
ATOM 3989 N N . VAL D 1 160 ? 165.521 171.156 151.572 1.00 40.29 160 VAL B N 1
ATOM 3990 C CA . VAL D 1 160 ? 166.741 171.935 151.393 1.00 47.23 160 VAL B CA 1
ATOM 3991 C C . VAL D 1 160 ? 166.363 173.181 150.605 1.00 50.30 160 VAL B C 1
ATOM 3992 O O . VAL D 1 160 ? 165.850 173.079 149.484 1.00 60.88 160 VAL B O 1
ATOM 3996 N N . VAL D 1 161 ? 166.597 174.355 151.176 1.00 40.96 161 VAL B N 1
ATOM 3997 C CA . VAL D 1 161 ? 166.179 175.613 150.562 1.00 50.37 161 VAL B CA 1
ATOM 3998 C C . VAL D 1 161 ? 167.413 176.485 150.334 1.00 47.96 161 VAL B C 1
ATOM 3999 O O . VAL D 1 161 ? 168.197 176.706 151.268 1.00 40.84 161 VAL B O 1
ATOM 4003 N N . PRO D 1 162 ? 167.677 176.916 149.101 1.00 53.44 162 PRO B N 1
ATOM 4004 C CA . PRO D 1 162 ? 168.738 177.901 148.868 1.00 52.25 162 PRO B CA 1
ATOM 4005 C C . PRO D 1 162 ? 168.217 179.324 148.995 1.00 56.50 162 PRO B C 1
ATOM 4006 O O . PRO D 1 162 ? 167.061 179.613 148.685 1.00 61.35 162 PRO B O 1
ATOM 4010 N N . ILE D 1 163 ? 169.086 180.217 149.465 1.00 56.47 163 ILE B N 1
ATOM 4011 C CA . ILE D 1 163 ? 168.761 181.630 149.622 1.00 47.87 163 ILE B CA 1
ATOM 4012 C C . ILE D 1 163 ? 169.866 182.449 148.971 1.00 50.31 163 ILE B C 1
ATOM 4013 O O . ILE D 1 163 ? 171.051 182.147 149.145 1.00 59.08 163 ILE B O 1
ATOM 4018 N N . GLY D 1 164 ? 169.481 183.476 148.219 1.00 59.79 164 GLY B N 1
ATOM 4019 C CA . GLY D 1 164 ? 170.463 184.341 147.590 1.00 58.38 164 GLY B CA 1
ATOM 4020 C C . GLY D 1 164 ? 169.791 185.477 146.855 1.00 60.02 164 GLY B C 1
ATOM 4021 O O . GLY D 1 164 ? 168.563 185.553 146.768 1.00 57.55 164 GLY B O 1
ATOM 4022 N N . ARG D 1 165 ? 170.624 186.364 146.317 1.00 80.27 165 ARG B N 1
ATOM 4023 C CA . ARG D 1 165 ? 170.146 187.532 145.579 1.00 80.90 165 ARG B CA 1
ATOM 4024 C C . ARG D 1 165 ? 169.802 187.144 144.146 1.00 85.13 165 ARG B C 1
ATOM 4025 O O . ARG D 1 165 ? 170.636 186.548 143.459 1.00 88.47 165 ARG B O 1
ATOM 4033 N N . PRO D 1 166 ? 168.604 187.466 143.660 1.00 80.10 166 PRO B N 1
ATOM 4034 C CA . PRO D 1 166 ? 168.241 187.104 142.282 1.00 80.56 166 PRO B CA 1
ATOM 4035 C C . PRO D 1 166 ? 169.178 187.747 141.268 1.00 81.56 166 PRO B C 1
ATOM 4036 O O . PRO D 1 166 ? 169.566 188.910 141.403 1.00 81.58 166 PRO B O 1
ATOM 4040 N N . ALA D 1 167 ? 169.533 186.977 140.237 1.00 86.51 167 ALA B N 1
ATOM 4041 C CA . ALA D 1 167 ? 170.438 187.478 139.208 1.00 84.88 167 ALA B CA 1
ATOM 4042 C C . ALA D 1 167 ? 169.696 188.204 138.095 1.00 84.81 167 ALA B C 1
ATOM 4043 O O . ALA D 1 167 ? 170.234 189.156 137.518 1.00 82.43 167 ALA B O 1
ATOM 4045 N N . THR D 1 168 ? 168.477 187.778 137.779 1.00 94.95 168 THR B N 1
ATOM 4046 C CA . THR D 1 168 ? 167.659 188.401 136.748 1.00 97.49 168 THR B CA 1
ATOM 4047 C C . THR D 1 168 ? 166.360 188.890 137.376 1.00 93.51 168 THR B C 1
ATOM 4048 O O . THR D 1 168 ? 166.107 188.694 138.568 1.00 90.33 168 THR B O 1
ATOM 4052 N N . ALA D 1 169 ? 165.533 189.541 136.563 1.00 97.51 169 ALA B N 1
ATOM 4053 C CA . ALA D 1 169 ? 164.265 190.067 137.047 1.00 98.86 169 ALA B CA 1
ATOM 4054 C C . ALA D 1 169 ? 163.307 188.935 137.402 1.00 99.80 169 ALA B C 1
ATOM 4055 O O . ALA D 1 169 ? 163.355 187.844 136.827 1.00 99.27 169 ALA B O 1
ATOM 4057 N N . LEU D 1 170 ? 162.434 189.205 138.366 1.00 91.72 170 LEU B N 1
ATOM 4058 C CA . LEU D 1 170 ? 161.443 188.227 138.788 1.00 92.64 170 LEU B CA 1
ATOM 4059 C C . LEU D 1 170 ? 160.336 188.099 137.749 1.00 92.43 170 LEU B C 1
ATOM 4060 O O . LEU D 1 170 ? 159.935 189.076 137.111 1.00 94.02 170 LEU B O 1
ATOM 4065 N N . VAL D 1 171 ? 159.842 186.876 137.584 1.00 96.11 171 VAL B N 1
ATOM 4066 C CA . VAL D 1 171 ? 158.782 186.584 136.622 1.00 97.30 171 VAL B CA 1
ATOM 4067 C C . VAL D 1 171 ? 157.727 185.714 137.296 1.00 96.68 171 VAL B C 1
ATOM 4068 O O . VAL D 1 171 ? 158.032 184.592 137.724 1.00 91.85 171 VAL B O 1
ATOM 4072 N N . PRO D 1 172 ? 156.485 186.186 137.416 1.00 99.92 172 PRO B N 1
ATOM 4073 C CA . PRO D 1 172 ? 155.442 185.371 138.058 1.00 98.39 172 PRO B CA 1
ATOM 4074 C C . PRO D 1 172 ? 155.131 184.100 137.286 1.00 96.31 172 PRO B C 1
ATOM 4075 O O . PRO D 1 172 ? 155.590 183.921 136.153 1.00 97.36 172 PRO B O 1
ATOM 4079 N N . SER D 1 173 ? 154.351 183.213 137.890 1.00 96.51 173 SER B N 1
ATOM 4080 C CA . SER D 1 173 ? 153.956 181.949 137.287 1.00 93.09 173 SER B CA 1
ATOM 4081 C C . SER D 1 173 ? 152.516 182.045 136.791 1.00 94.70 173 SER B C 1
ATOM 4082 O O . SER D 1 173 ? 151.833 183.054 136.982 1.00 94.79 173 SER B O 1
ATOM 4085 N N . GLN D 1 174 ? 152.058 180.976 136.147 1.00 100.34 174 GLN B N 1
ATOM 4086 C CA . GLN D 1 174 ? 150.694 180.877 135.648 1.00 99.59 174 GLN B CA 1
ATOM 4087 C C . GLN D 1 174 ? 149.905 179.940 136.549 1.00 99.26 174 GLN B C 1
ATOM 4088 O O . GLN D 1 174 ? 150.287 178.779 136.731 1.00 101.81 174 GLN B O 1
ATOM 4094 N N . ARG D 1 175 ? 148.807 180.442 137.106 1.00 88.11 175 ARG B N 1
ATOM 4095 C CA . ARG D 1 175 ? 148.026 179.708 138.091 1.00 88.86 175 ARG B CA 1
ATOM 4096 C C . ARG D 1 175 ? 146.576 179.625 137.640 1.00 91.17 175 ARG B C 1
ATOM 4097 O O . ARG D 1 175 ? 146.070 180.547 136.993 1.00 90.68 175 ARG B O 1
ATOM 4105 N N . ARG D 1 176 ? 145.920 178.516 137.979 1.00 94.79 176 ARG B N 1
ATOM 4106 C CA . ARG D 1 176 ? 144.504 178.323 137.698 1.00 90.60 176 ARG B CA 1
ATOM 4107 C C . ARG D 1 176 ? 143.683 179.428 138.348 1.00 94.39 176 ARG B C 1
ATOM 4108 O O . ARG D 1 176 ? 144.083 179.981 139.376 1.00 96.90 176 ARG B O 1
ATOM 4116 N N . ALA D 1 177 ? 142.538 179.759 137.756 1.00 99.70 177 ALA B N 1
ATOM 4117 C CA . ALA D 1 177 ? 141.696 180.832 138.268 1.00 100.50 177 ALA B CA 1
ATOM 4118 C C . ALA D 1 177 ? 141.161 180.465 139.647 1.00 100.91 177 ALA B C 1
ATOM 4119 O O . ALA D 1 177 ? 141.091 179.283 139.997 1.00 103.30 177 ALA B O 1
ATOM 4121 N N . LYS D 1 178 ? 140.814 181.481 140.439 1.00 94.24 178 LYS B N 1
ATOM 4122 C CA . LYS D 1 178 ? 140.333 181.263 141.799 1.00 93.04 178 LYS B CA 1
ATOM 4123 C C . LYS D 1 178 ? 139.148 180.308 141.829 1.00 94.78 178 LYS B C 1
ATOM 4124 O O . LYS D 1 178 ? 139.102 179.395 142.659 1.00 95.25 178 LYS B O 1
ATOM 4130 N N . ASN D 1 179 ? 138.247 180.461 140.871 1.00 98.26 179 ASN B N 1
ATOM 4131 C CA . ASN D 1 179 ? 137.069 179.569 140.827 1.00 98.76 179 ASN B CA 1
ATOM 4132 C C . ASN D 1 179 ? 137.527 178.111 140.858 1.00 98.11 179 ASN B C 1
ATOM 4133 O O . ASN D 1 179 ? 137.116 177.401 141.757 1.00 101.01 179 ASN B O 1
ATOM 4138 N N . GLU D 1 180 ? 138.528 177.727 140.079 1.00 91.53 180 GLU B N 1
ATOM 4139 C CA . GLU D 1 180 ? 138.824 176.275 139.969 1.00 93.83 180 GLU B CA 1
ATOM 4140 C C . GLU D 1 180 ? 139.207 175.625 141.306 1.00 98.02 180 GLU B C 1
ATOM 4141 O O . GLU D 1 180 ? 138.736 174.501 141.540 1.00 97.08 180 GLU B O 1
ATOM 4147 N N . VAL D 1 181 ? 140.027 176.264 142.146 1.00 90.80 181 VAL B N 1
ATOM 4148 C CA . VAL D 1 181 ? 140.514 175.589 143.391 1.00 88.03 181 VAL B CA 1
ATOM 4149 C C . VAL D 1 181 ? 139.722 175.966 144.653 1.00 84.09 181 VAL B C 1
ATOM 4150 O O . VAL D 1 181 ? 140.075 175.425 145.707 1.00 87.21 181 VAL B O 1
ATOM 4154 N N . VAL D 1 182 ? 138.700 176.822 144.580 1.00 74.38 182 VAL B N 1
ATOM 4155 C CA . VAL D 1 182 ? 138.037 177.290 145.841 1.00 78.95 182 VAL B CA 1
ATOM 4156 C C . VAL D 1 182 ? 136.508 177.170 145.759 1.00 83.08 182 VAL B C 1
ATOM 4157 O O . VAL D 1 182 ? 135.943 177.656 144.770 1.00 84.47 182 VAL B O 1
ATOM 4161 N N . ASN D 1 183 ? 135.865 176.590 146.786 1.00 81.26 183 ASN B N 1
ATOM 4162 C CA . ASN D 1 183 ? 134.420 176.405 146.788 1.00 77.38 183 ASN B CA 1
ATOM 4163 C C . ASN D 1 183 ? 133.833 176.985 148.065 1.00 75.14 183 ASN B C 1
ATOM 4164 O O . ASN D 1 183 ? 134.474 176.962 149.118 1.00 77.15 183 ASN B O 1
ATOM 4169 N N . TYR D 1 184 ? 132.607 177.494 147.973 1.00 84.05 184 TYR B N 1
ATOM 4170 C CA . TYR D 1 184 ? 131.939 178.163 149.084 1.00 84.18 184 TYR B CA 1
ATOM 4171 C C . TYR D 1 184 ? 130.759 177.325 149.563 1.00 86.62 184 TYR B C 1
ATOM 4172 O O . TYR D 1 184 ? 129.805 177.105 148.811 1.00 89.48 184 TYR B O 1
ATOM 4181 N N . GLU D 1 185 ? 130.841 176.854 150.810 1.00 86.96 185 GLU B N 1
ATOM 4182 C CA . GLU D 1 185 ? 129.736 176.258 151.560 1.00 87.11 185 GLU B CA 1
ATOM 4183 C C . GLU D 1 185 ? 129.320 174.885 151.043 1.00 90.80 185 GLU B C 1
ATOM 4184 O O . GLU D 1 185 ? 128.530 174.194 151.693 1.00 91.51 185 GLU B O 1
ATOM 4190 N N . SER D 1 186 ? 129.849 174.472 149.893 1.00 94.68 186 SER B N 1
ATOM 4191 C CA . SER D 1 186 ? 129.568 173.164 149.315 1.00 89.62 186 SER B CA 1
ATOM 4192 C C . SER D 1 186 ? 130.543 172.920 148.176 1.00 87.79 186 SER B C 1
ATOM 4193 O O . SER D 1 186 ? 130.999 173.866 147.531 1.00 93.72 186 SER B O 1
ATOM 4196 N N . TRP D 1 187 ? 130.847 171.649 147.925 1.00 90.12 187 TRP B N 1
ATOM 4197 C CA . TRP D 1 187 ? 131.724 171.291 146.818 1.00 93.47 187 TRP B CA 1
ATOM 4198 C C . TRP D 1 187 ? 131.039 171.531 145.479 1.00 95.05 187 TRP B C 1
ATOM 4199 O O . TRP D 1 187 ? 130.140 170.780 145.090 1.00 95.12 187 TRP B O 1
ATOM 4210 N N . GLY D 1 188 ? 131.452 172.582 144.774 1.00 101.43 188 GLY B N 1
ATOM 4211 C CA . GLY D 1 188 ? 130.914 172.872 143.459 1.00 99.09 188 GLY B CA 1
ATOM 4212 C C . GLY D 1 188 ? 130.393 174.288 143.325 1.00 100.44 188 GLY B C 1
ATOM 4213 O O . GLY D 1 188 ? 130.056 174.730 142.224 1.00 102.93 188 GLY B O 1
ATOM 4214 N N . ASN D 1 189 ? 130.328 175.008 144.441 1.00 92.29 189 ASN B N 1
ATOM 4215 C CA . ASN D 1 189 ? 129.785 176.366 144.477 1.00 91.73 189 ASN B CA 1
ATOM 4216 C C . ASN D 1 189 ? 130.865 177.426 144.319 1.00 95.53 189 ASN B C 1
ATOM 4217 O O . ASN D 1 189 ? 131.166 178.151 145.269 1.00 99.58 189 ASN B O 1
ATOM 4222 N N . ARG D 1 190 ? 131.464 177.546 143.134 1.00 94.73 190 ARG B N 1
ATOM 4223 C CA . ARG D 1 190 ? 132.562 178.487 142.953 1.00 94.77 190 ARG B CA 1
ATOM 4224 C C . ARG D 1 190 ? 132.044 179.881 142.622 1.00 93.74 190 ARG B C 1
ATOM 4225 O O . ARG D 1 190 ? 132.558 180.528 141.704 1.00 94.90 190 ARG B O 1
ATOM 4233 N N . ALA D 1 191 ? 131.042 180.365 143.355 1.00 96.56 191 ALA B N 1
ATOM 4234 C CA . ALA D 1 191 ? 130.518 181.698 143.077 1.00 100.28 191 ALA B CA 1
ATOM 4235 C C . ALA D 1 191 ? 130.328 182.545 144.329 1.00 100.59 191 ALA B C 1
ATOM 4236 O O . ALA D 1 191 ? 130.601 183.749 144.316 1.00 100.01 191 ALA B O 1
ATOM 4238 N N . ALA D 1 192 ? 129.869 181.924 145.410 1.00 100.76 192 ALA B N 1
ATOM 4239 C CA . ALA D 1 192 ? 129.373 182.666 146.566 1.00 102.42 192 ALA B CA 1
ATOM 4240 C C . ALA D 1 192 ? 130.475 183.459 147.256 1.00 103.56 192 ALA B C 1
ATOM 4241 O O . ALA D 1 192 ? 130.353 184.669 147.443 1.00 100.30 192 ALA B O 1
#

Radius of gyration: 25.07 Å; Cα contacts (8 Å, |Δi|>4): 897; chains: 4; bounding box: 71×61×62 Å

Nearest PDB structures (foldseek):
  8uc3-assembly1_C  TM=1.010E+00  e=1.031E-13  Streptomyces noursei ATCC 11455
  7qv3-assembly1_t  TM=5.132E-01  e=4.757E+00  Bacillus subtilis subsp. subtilis str. 168
  6bz7-assembly1_QT  TM=3.541E-01  e=9.863E+00  Thermus thermophilus HB8
  8uc3-assembly1_B  TM=1.006E+00  e=6.863E-39  Streptomyces noursei ATCC 11455
  4dn2-assembly1_B  TM=8.554E-01  e=9.991E-15  Geobacter metallireducens GS-15

GO terms:
  GO:0016634 oxidoreductase activity, acting on the CH-CH group of donors, oxygen as acceptor (F, IDA)

Foldseek 3Di:
DQDDLVVLVVQADAFQAFDPDADDDVLVVVLLVQLVPFDAPVPQPQKDKDKAADVVVQVVQVVQQVQHHYRARIKMWIKGQLVRQDDDDVVSSVVSVVSSVVRRVSSVVSSQSSLVSVQKHKDKGFRGDFVVVCVVVVPDPRIGIGIMMGIHHHPDDDDDDDDDDQLVPDAPPDPPHSPD/DDPVLVVLVVVLVVLLVVQVVCCVVDDPPRVLVSVLVSLLSVLVSQVVPPRQDPQSVVLNVVSCCVNPDDPPDDDPSVVVVVVSVVSVVVCAVVVDDD/DDPVLVVLVVVLVVLLVVQVVCCVVDDPPRVLVSVLVSLLSVLVSQVVPPRQDPQSVVLNVVSCCVNPPDPPDDDPSVVVVVVSVVSVVVCAVVVDDD/DQDDLVVLVVQADAFQAFDPDADDDVLVVVLLVQLVPFDAPVPQPQKDKDKAADVVVQVVQVVQQVQHHYRARIKMWIKGQLVRQDDDDVVSSVVSVVSSVVRRVSSVVSSQSSLVSVQKHKDKGFRGDFVVVCVVVVPDPRIGIGIMMGIHHHPDDDDDDDDDDQLVPDAPPDPPHSPD

Organism: Streptomyces noursei (NCBI:txid1971)